Protein AF-A0AAD7UL49-F1 (afdb_monomer_lite)

Secondary structure (DSSP, 8-state):
-EEEEEESS-TTTSS-EEEEEEE-TT-SS----S-GGG-EEETTEEEEEEETTEEEEEEEEEEETTT--B--EEEEEEEEE---B-SSTTSEEEEEEEETTT-SEEE--TT--EEEEEEEE-TTSSEEEEEEEEE-SB--SSSS-SSSS--EEPTTT-HHHHHSHHHHGGG-SEESGGG-EEEEEEEEESEEEEEEEEEETT--TTS--EEEEEEESS-TTSS-B--TTTSTT--B---TTT--EEEEBGGG--B-TTSSSSSEEEEEEESS-SS-SS-EEEEEEEPTTSPPP--S-GGGSEEETTEEEEEEEBT-EEEEEEEEEETTT-PBP-B-SEEEEEE---B-SSTTT-EEEEEEETTT-SEEE--TT--EEEEEESS-TTSSSS-EEEEEE-SB--TTTS-SSSS--EEPTTT-HHHHHTHHHHGGG-SEESGGG-EEEEE-S-BSEEEEEEEEE-SS--B-TTSPBPEEEEEEES--GGGS-B--GGGSS---B---TTT-EEEEE-GGG-SS-TT-SSSSEEEEEEESS-SS-SS-EEEEEEEPTTSPPP--S-GGGSEEETTEEE--PPTT----EEEEEEETTT--EE--SSB--------B-SSTTT-B------

Radius of gyration: 29.42 Å; chains: 1; bounding box: 78×55×79 Å

Organism: NCBI:txid2483200

Foldseek 3Di:
DKAWQLPCADPQPRAGKMKDKDQDPLDPDDFDFLDPVQADDDQQWGKDGGWEFDKGKMKIFMAGNPPRHQFWDAKFKKKKFDQFAAPPNLFKKKKKKFFVVQFDDKFADLLAQWDKDKDCAHPSRHGGIMIMIIGNHHDDDQLTDNDLEWDFAALVSDPVCVVPVVPCVVRPRDTRRNGMMMTMGGGTDRITIMMIHIYHNPDDPPRRDTDMIIMGTHGCSLVFPLVPLLPPLQQFFQFQQPWDWPDQQALCNDPPNVDPDNWTKTWQRGQDHPQDPGGKIKIKYQDPPADGFDFLDSVQAQDDNRWGKDWGFAPDKGKMKIFIAGRPPRHFTFGFSWKKKKFDQFAAPPNQAKKKKKKFFPVAFDDKFADSLAQWDKDKACAHPRGHHGIMIMIIGRHHDDPQLGDNDLEWDFAALVSDPVCVVVVVPCNVRPRDTRRNGMMMTTGGGTDRIGIMMIHMYHNDPQADPVRRGDIDMIIMGTHGCSSPTPNPVSSDPDLQFEFFQLPWDWPDAQALCLAPPNVDPDNWTKTFQRGQGHPQDPGGKIKIKYFDPPDPRFDAPDRPQAQDDNRDGGDGGDPPDDTHMDIWMAHNPPRHTTDHPGYDDDDDDQAAPPPNVPDGDDDDDD

Sequence (626 aa):
MRFAGIVPSSPITGNPVDLVVSVSENAADPYLPANSSFNGKWTEFMQINVRDNTQAFLDFSFYDSVTGDAVELEEFFITVYDVDQQIEPSKQREQFCVDSDDLYEYILSNTSNLLVEEQASTCAGEPGSSIRFSSTEAGFLCDNPSSSKLDIVTCDECRQCLEDEERLGPFFPIDQSARAVTLAFAGPQTKFSLVLEVVCEDCNVGQARGRNFRLGGKSTLCDVRVWDVCNEEIQNNLEIEGAPIYYNNLGGQGPKFDDPLDVILFEEVVTESPDSANPVDLLVSVTDGTESYQVANSSFNGKWDQFMQINVLDNSRAFLDFAFYDSVTREGVNLENFVITVYDLDQQVDAARQRERFCIDTDQFYQYILSEDSSVLVEELSESCSGGVGSSVRFSSTEAGFLCDNPGTSTLESVSCNECQQCLDDYERLSPYFPIDQSARAVTLAFTGPQQKFSIMLESLCDHDCLTNEGRPRGRNFLFGGRSSLCEPRVWDVCDEEIQNNLEIEGAAIQSNNLGGQGPKFDDPLDVIVFEEVVTESPDSANPVDLVVSVTDGTESYQVANSSFNGKWDQFMQINVLDNSRAFLDFAFFDSVTGGGVNLENFVITVYDLDQQVDAARQRERFCID

pLDDT: mean 85.69, std 11.33, range [42.09, 98.5]

Structure (mmCIF, N/CA/C/O backbone):
data_AF-A0AAD7UL49-F1
#
_entry.id   AF-A0AAD7UL49-F1
#
loop_
_atom_site.group_PDB
_atom_site.id
_atom_site.type_symbol
_atom_site.label_atom_id
_atom_site.label_alt_id
_atom_site.label_comp_id
_atom_site.label_asym_id
_atom_site.label_entity_id
_atom_site.label_seq_id
_atom_site.pdbx_PDB_ins_code
_atom_site.Cartn_x
_atom_site.Cartn_y
_atom_site.Cartn_z
_atom_site.occupancy
_atom_site.B_iso_or_equiv
_atom_site.auth_seq_id
_atom_site.auth_comp_id
_atom_site.auth_asym_id
_atom_site.auth_atom_id
_atom_site.pdbx_PDB_model_num
ATOM 1 N N . MET A 1 1 ? -34.026 1.748 15.056 1.00 91.69 1 MET A N 1
ATOM 2 C CA . MET A 1 1 ? -34.303 0.735 14.008 1.00 91.69 1 MET A CA 1
ATOM 3 C C . MET A 1 1 ? -33.826 -0.616 14.519 1.00 91.69 1 MET A C 1
ATOM 5 O O . MET A 1 1 ? -32.957 -0.613 15.372 1.00 91.69 1 MET A O 1
ATOM 9 N N . ARG A 1 2 ? -34.389 -1.742 14.066 1.00 91.19 2 ARG A N 1
ATOM 10 C CA . ARG A 1 2 ? -33.910 -3.090 14.430 1.00 91.19 2 ARG A CA 1
ATOM 11 C C . ARG A 1 2 ? -33.716 -3.906 13.157 1.00 91.19 2 ARG A C 1
ATOM 13 O O . ARG A 1 2 ? -34.654 -4.014 12.367 1.00 91.19 2 ARG A O 1
ATOM 20 N N . PHE A 1 3 ? -32.520 -4.441 12.977 1.00 84.38 3 PHE A N 1
ATOM 21 C CA . PHE A 1 3 ? -32.109 -5.293 11.870 1.00 84.38 3 PHE A CA 1
ATOM 22 C C . PHE A 1 3 ? -31.944 -6.701 12.425 1.00 84.38 3 PHE A C 1
ATOM 24 O O . PHE A 1 3 ? -31.103 -6.928 13.290 1.00 84.38 3 PHE A O 1
ATOM 31 N N . ALA A 1 4 ? -32.813 -7.613 11.995 1.00 86.19 4 ALA A N 1
ATOM 32 C CA . ALA A 1 4 ? -32.875 -8.943 12.579 1.00 86.19 4 ALA A CA 1
ATOM 33 C C . ALA A 1 4 ? -31.882 -9.911 11.925 1.00 86.19 4 ALA A C 1
ATOM 35 O O . ALA A 1 4 ? -31.791 -9.933 10.696 1.00 86.19 4 ALA A O 1
ATOM 36 N N . GLY A 1 5 ? -31.213 -10.733 12.736 1.00 78.44 5 GLY A N 1
ATOM 37 C CA . GLY A 1 5 ? -30.327 -11.810 12.296 1.00 78.44 5 GLY A CA 1
ATOM 38 C C . GLY A 1 5 ? -29.137 -11.327 11.471 1.00 78.44 5 GLY A C 1
ATOM 39 O O . GLY A 1 5 ? -28.818 -11.952 10.461 1.00 78.44 5 GLY A O 1
ATOM 40 N N . ILE A 1 6 ? -28.515 -10.212 11.870 1.00 76.12 6 ILE A N 1
ATOM 41 C CA . ILE A 1 6 ? -27.294 -9.704 11.227 1.00 76.12 6 ILE A CA 1
ATOM 42 C C . ILE A 1 6 ? -26.114 -10.666 11.407 1.00 76.12 6 ILE A C 1
ATOM 44 O O . ILE A 1 6 ? -25.267 -10.752 10.527 1.00 76.12 6 ILE A O 1
ATOM 48 N N . VAL A 1 7 ? -26.129 -11.454 12.488 1.00 71.56 7 VAL A N 1
ATOM 49 C CA . VAL A 1 7 ? -25.303 -12.652 12.658 1.00 71.56 7 VAL A CA 1
ATOM 50 C C . VAL A 1 7 ? -26.263 -13.844 12.660 1.00 71.56 7 VAL A C 1
ATOM 52 O O . VAL A 1 7 ? -26.972 -14.037 13.648 1.00 71.56 7 VAL A O 1
ATOM 55 N N . PRO A 1 8 ? -26.372 -14.623 11.568 1.00 58.84 8 PRO A N 1
ATOM 56 C CA . PRO A 1 8 ? -27.380 -15.683 11.446 1.00 58.84 8 PRO A CA 1
ATOM 57 C C . PRO A 1 8 ? -27.208 -16.830 12.451 1.00 58.84 8 PRO A C 1
ATOM 59 O O . PRO A 1 8 ? -28.178 -17.512 12.782 1.00 58.84 8 PRO A O 1
ATOM 62 N N . SER A 1 9 ? -25.983 -17.043 12.927 1.00 64.00 9 SER A N 1
ATOM 63 C CA . SER A 1 9 ? -25.644 -18.010 13.968 1.00 64.00 9 SER A CA 1
ATOM 64 C C . SER A 1 9 ? -24.444 -17.499 14.753 1.00 64.00 9 SER A C 1
ATOM 66 O O . SER A 1 9 ? -23.328 -17.527 14.237 1.00 64.00 9 SER A O 1
ATOM 68 N N . SER A 1 10 ? -24.668 -17.030 15.979 1.00 56.34 10 SER A N 1
ATOM 69 C CA . SER A 1 10 ? -23.569 -16.665 16.868 1.00 56.34 10 SER A CA 1
ATOM 70 C C . SER A 1 10 ? -23.088 -17.896 17.644 1.00 56.34 10 SER A C 1
ATOM 72 O O . SER A 1 10 ? -23.919 -18.576 18.256 1.00 56.34 10 SER A O 1
ATOM 74 N N . PRO A 1 11 ? -21.777 -18.198 17.664 1.00 49.12 11 PRO A N 1
ATOM 75 C CA . PRO A 1 11 ? -21.225 -19.234 18.537 1.00 49.12 11 PRO A CA 1
ATOM 76 C C . PRO A 1 11 ? -21.370 -18.881 20.028 1.00 49.12 11 PRO A C 1
ATOM 78 O O . PRO A 1 11 ? -21.374 -19.785 20.860 1.00 49.12 11 PRO A O 1
ATOM 81 N N . ILE A 1 12 ? -21.564 -17.597 20.355 1.00 58.84 12 ILE A N 1
ATOM 82 C CA . ILE A 1 12 ? -21.706 -17.083 21.724 1.00 58.84 12 ILE A CA 1
ATOM 83 C C . ILE A 1 12 ? -23.081 -17.446 22.298 1.00 58.84 12 ILE A C 1
ATOM 85 O O . ILE A 1 12 ? -23.185 -18.006 23.389 1.00 58.84 12 ILE A O 1
ATOM 89 N N . THR A 1 13 ? -24.157 -17.162 21.559 1.00 69.38 13 THR A N 1
ATOM 90 C CA . THR A 1 13 ? -25.531 -17.381 22.050 1.00 69.38 13 THR A CA 1
ATOM 91 C C . THR A 1 13 ? -26.175 -18.665 21.528 1.00 69.38 13 THR A C 1
ATOM 93 O O . THR A 1 13 ? -27.166 -19.141 22.086 1.00 69.38 13 THR A O 1
ATOM 96 N N . GLY A 1 14 ? -25.659 -19.227 20.430 1.00 71.38 14 GLY A N 1
ATOM 97 C CA . GLY A 1 14 ? -26.305 -20.300 19.671 1.00 71.38 14 GLY A CA 1
ATOM 98 C C . GLY A 1 14 ? -27.564 -19.860 18.906 1.00 71.38 14 GLY A C 1
ATOM 99 O O . GLY A 1 14 ? -28.172 -20.682 18.215 1.00 71.38 14 GLY A O 1
ATOM 100 N N . ASN A 1 15 ? -27.952 -18.585 19.003 1.00 77.94 15 ASN A N 1
ATOM 101 C CA . ASN A 1 15 ? -29.075 -17.968 18.300 1.00 77.94 15 ASN A CA 1
ATOM 102 C C . ASN A 1 15 ? -28.562 -16.905 17.309 1.00 77.94 15 ASN A C 1
ATOM 104 O O . ASN A 1 15 ? -27.390 -16.517 17.354 1.00 77.94 15 ASN A O 1
ATOM 108 N N . PRO A 1 16 ? -29.420 -16.403 16.405 1.00 80.31 16 PRO A N 1
ATOM 109 C CA . PRO A 1 16 ? -29.081 -15.222 15.628 1.00 80.31 16 PRO A CA 1
ATOM 110 C C . PRO A 1 16 ? -28.948 -13.975 16.525 1.00 80.31 16 PRO A C 1
ATOM 112 O O . PRO A 1 16 ? -29.555 -13.907 17.599 1.00 80.31 16 PRO A O 1
ATOM 115 N N . VAL A 1 17 ? -28.168 -12.991 16.072 1.00 79.19 17 VAL A N 1
ATOM 116 C CA . VAL A 1 17 ? -27.994 -11.685 16.734 1.00 79.19 17 VAL A CA 1
ATOM 117 C C . VAL A 1 17 ? -28.612 -10.588 15.875 1.00 79.19 17 VAL A C 1
ATOM 119 O O . VAL A 1 17 ? -28.449 -10.561 14.654 1.00 79.19 17 VAL A O 1
ATOM 122 N N . ASP A 1 18 ? -29.322 -9.672 16.521 1.00 87.38 18 ASP A N 1
ATOM 123 C CA . ASP A 1 18 ? -29.927 -8.483 15.938 1.00 87.38 18 ASP A CA 1
ATOM 124 C C . ASP A 1 18 ? -29.089 -7.242 16.236 1.00 87.38 18 ASP A C 1
ATOM 126 O O . ASP A 1 18 ? -28.530 -7.105 17.321 1.00 87.38 18 ASP A O 1
ATOM 130 N N . LEU A 1 19 ? -29.115 -6.284 15.311 1.00 88.12 19 LEU A N 1
ATOM 131 C CA . LEU A 1 19 ? -28.575 -4.944 15.510 1.00 88.12 19 LEU A CA 1
ATOM 132 C C . LEU A 1 19 ? -29.710 -3.952 15.735 1.00 88.12 19 LEU A C 1
ATOM 134 O O . LEU A 1 19 ? -30.623 -3.818 14.912 1.00 88.12 19 LEU A O 1
ATOM 138 N N . VAL A 1 20 ? -29.655 -3.223 16.842 1.00 95.06 20 VAL A N 1
ATOM 139 C CA . VAL A 1 20 ? -30.589 -2.152 17.177 1.00 95.06 20 VAL A CA 1
ATOM 140 C C . VAL A 1 20 ? -29.858 -0.822 17.120 1.00 95.06 20 VAL A C 1
ATOM 142 O O . VAL A 1 20 ? -28.877 -0.619 17.815 1.00 95.06 20 VAL A O 1
ATOM 145 N N . VAL A 1 21 ? -30.377 0.098 16.311 1.00 94.06 21 VAL A N 1
ATOM 146 C CA . VAL A 1 21 ? -29.852 1.462 16.192 1.00 94.06 21 VAL A CA 1
ATOM 147 C C . VAL A 1 21 ? -30.785 2.435 16.894 1.00 94.06 21 VAL A C 1
ATOM 149 O O . VAL A 1 21 ? -31.967 2.532 16.530 1.00 94.06 21 VAL A O 1
ATOM 152 N N . SER A 1 22 ? -30.273 3.171 17.869 1.00 95.12 22 SER A N 1
ATOM 153 C CA . SER A 1 22 ? -30.998 4.193 18.630 1.00 95.12 22 SER A CA 1
ATOM 154 C C . SER A 1 22 ? -30.266 5.526 18.596 1.00 95.12 22 SER A C 1
ATOM 156 O O . SER A 1 22 ? -29.073 5.576 18.344 1.00 95.12 22 SER A O 1
ATOM 158 N N . VAL A 1 23 ? -30.990 6.618 18.846 1.00 94.94 23 VAL A N 1
ATOM 159 C CA . VAL A 1 23 ? -30.334 7.900 19.133 1.00 94.94 23 VAL A CA 1
ATOM 160 C C . VAL A 1 23 ? -29.609 7.755 20.465 1.00 94.94 23 VAL A C 1
ATOM 162 O O . VAL A 1 23 ? -30.221 7.265 21.417 1.00 94.94 23 VAL A O 1
ATOM 165 N N . SER A 1 24 ? -28.342 8.158 20.506 1.00 89.44 24 SER A N 1
ATOM 166 C CA . SER A 1 24 ? -27.521 8.091 21.713 1.00 89.44 24 SER A CA 1
ATOM 167 C C . SER A 1 24 ? -28.160 8.873 22.859 1.00 89.44 24 SER A C 1
ATOM 169 O O . SER A 1 24 ? -28.734 9.945 22.648 1.00 89.44 24 SER A O 1
ATOM 171 N N . GLU A 1 25 ? -28.036 8.374 24.089 1.00 82.06 25 GLU A N 1
ATOM 172 C CA . GLU A 1 25 ? -28.490 9.109 25.279 1.00 82.06 25 GLU A CA 1
ATOM 173 C C . GLU A 1 25 ? -27.697 10.409 25.491 1.00 82.06 25 GLU A C 1
ATOM 175 O O . GLU A 1 25 ? -28.217 11.358 26.078 1.00 82.06 25 GLU A O 1
ATOM 180 N N . ASN A 1 26 ? -26.478 10.471 24.945 1.00 72.25 26 ASN A N 1
ATOM 181 C CA . ASN A 1 26 ? -25.592 11.631 24.999 1.00 72.25 26 ASN A CA 1
ATOM 182 C C . ASN A 1 26 ? -25.886 12.670 23.901 1.00 72.25 26 ASN A C 1
ATOM 184 O O . ASN A 1 26 ? -25.213 13.696 23.823 1.00 72.25 26 ASN A O 1
ATOM 188 N N . ALA A 1 27 ? -26.888 12.436 23.045 1.00 82.06 27 ALA A N 1
ATOM 189 C CA . ALA A 1 27 ? -27.235 13.356 21.970 1.00 82.06 27 ALA A CA 1
ATOM 190 C C . ALA A 1 27 ? -27.731 14.704 22.526 1.00 82.06 27 ALA A C 1
ATOM 192 O O . ALA A 1 27 ? -28.801 14.789 23.137 1.00 82.06 27 ALA A O 1
ATOM 193 N N . ALA A 1 28 ? -26.984 15.780 22.262 1.00 79.38 28 ALA A N 1
ATOM 194 C CA . ALA A 1 28 ? -27.396 17.136 22.631 1.00 79.38 28 ALA A CA 1
ATOM 195 C C . ALA A 1 28 ? -28.630 17.606 21.837 1.00 79.38 28 ALA A C 1
ATOM 197 O O . ALA A 1 28 ? -29.478 18.331 22.364 1.00 79.38 28 ALA A O 1
ATOM 198 N N . ASP A 1 29 ? -28.745 17.154 20.585 1.00 83.69 29 ASP A N 1
ATOM 199 C CA . ASP A 1 29 ? -29.800 17.521 19.646 1.00 83.69 29 ASP A CA 1
ATOM 200 C C . ASP A 1 29 ? -30.605 16.298 19.173 1.00 83.69 29 ASP A C 1
ATOM 202 O O . ASP A 1 29 ? -30.080 15.185 19.086 1.00 83.69 29 ASP A O 1
ATOM 206 N N . PRO A 1 30 ? -31.899 16.471 18.833 1.00 89.44 30 PRO A N 1
ATOM 207 C CA . PRO A 1 30 ? -32.693 15.386 18.275 1.00 89.44 30 PRO A CA 1
ATOM 208 C C . PRO A 1 30 ? -32.174 14.988 16.890 1.00 89.44 30 PRO A C 1
ATOM 210 O O . PRO A 1 30 ? -31.796 15.838 16.088 1.00 89.44 30 PRO A O 1
ATOM 213 N N . TYR A 1 31 ? -32.276 13.702 16.559 1.00 93.75 31 TYR A N 1
ATOM 214 C CA . TYR A 1 31 ? -32.034 13.224 15.200 1.00 93.75 31 TYR A CA 1
ATOM 215 C C . TYR A 1 31 ? -33.053 13.808 14.205 1.00 93.75 31 TYR A C 1
ATOM 217 O O . TYR A 1 31 ? -34.272 13.697 14.391 1.00 93.75 31 TYR A O 1
ATOM 225 N N . LEU A 1 32 ? -32.552 14.410 13.123 1.00 93.38 32 LEU A N 1
ATOM 226 C CA . LEU A 1 32 ? -33.355 15.097 12.112 1.00 93.38 32 LEU A CA 1
ATOM 227 C C . LEU A 1 32 ? -33.056 14.536 10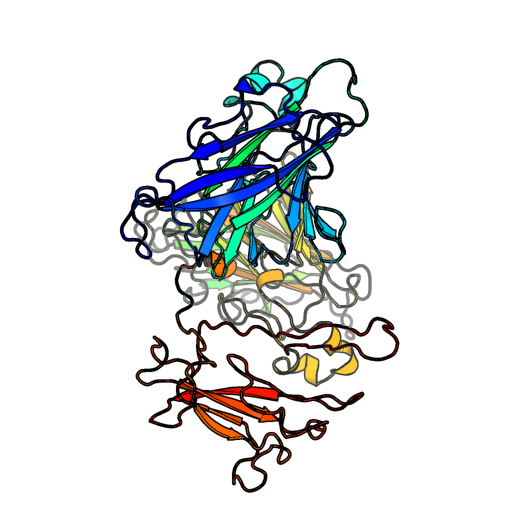.712 1.00 93.38 32 LEU A C 1
ATOM 229 O O . LEU A 1 32 ? -32.060 14.921 10.105 1.00 93.38 32 LEU A O 1
ATOM 233 N N . PRO A 1 33 ? -33.925 13.674 10.153 1.00 94.19 33 PRO A N 1
ATOM 234 C CA . PRO A 1 33 ? -33.823 13.266 8.756 1.00 94.19 33 PRO A CA 1
ATOM 235 C C . PRO A 1 33 ? -34.386 14.341 7.818 1.00 94.19 33 PRO A C 1
ATOM 237 O O . PRO A 1 33 ? -35.370 15.017 8.132 1.00 94.19 33 PRO A O 1
ATOM 240 N N . ALA A 1 34 ? -33.821 14.446 6.618 1.00 92.19 34 ALA A N 1
ATOM 241 C CA . ALA A 1 34 ? -34.435 15.175 5.510 1.00 92.19 34 ALA A CA 1
ATOM 242 C C . ALA A 1 34 ? -35.679 14.447 4.974 1.00 92.19 34 ALA A C 1
ATOM 244 O O . ALA A 1 34 ? -36.701 15.068 4.682 1.00 92.19 34 ALA A O 1
ATOM 245 N N . ASN A 1 35 ? -35.608 13.118 4.893 1.00 92.69 35 ASN A N 1
ATOM 246 C CA . ASN A 1 35 ? -36.695 12.233 4.515 1.00 92.69 35 ASN A CA 1
ATOM 247 C C . ASN A 1 35 ? -36.604 10.911 5.290 1.00 92.69 35 ASN A C 1
ATOM 249 O O . ASN A 1 35 ? -35.842 10.013 4.943 1.00 92.69 35 ASN A O 1
ATOM 253 N N . SER A 1 36 ? -37.449 10.752 6.307 1.00 92.62 36 SER A N 1
ATOM 254 C CA . SER A 1 36 ? -37.458 9.558 7.161 1.00 92.62 36 SER A CA 1
ATOM 255 C C . SER A 1 36 ? -37.839 8.261 6.438 1.00 92.62 36 SER A C 1
ATOM 257 O O . SER A 1 36 ? -37.560 7.186 6.960 1.00 92.62 36 SER A O 1
ATOM 259 N N . SER A 1 37 ? -38.446 8.328 5.244 1.00 93.31 37 SER A N 1
ATOM 260 C CA . SER A 1 37 ? -38.720 7.126 4.435 1.00 93.31 37 SER A CA 1
ATOM 261 C C . SER A 1 37 ? -37.459 6.483 3.848 1.00 93.31 37 SER A C 1
ATOM 263 O O . SER A 1 37 ? -37.535 5.367 3.344 1.00 93.31 37 SER A O 1
ATOM 265 N N . PHE A 1 38 ? -36.312 7.165 3.928 1.00 92.00 38 PHE A N 1
ATOM 266 C CA . PHE A 1 38 ? -35.008 6.649 3.513 1.00 92.00 38 PHE A CA 1
ATOM 267 C C . PHE A 1 38 ? -34.240 5.957 4.644 1.00 92.00 38 PHE A C 1
ATOM 269 O O . PHE A 1 38 ? -33.151 5.451 4.406 1.00 92.00 38 PHE A O 1
ATOM 276 N N . ASN A 1 39 ? -34.802 5.877 5.849 1.00 92.50 39 ASN A N 1
ATOM 277 C CA . ASN A 1 39 ? -34.196 5.124 6.942 1.00 92.50 39 ASN A CA 1
ATOM 278 C C . ASN A 1 39 ? -34.586 3.646 6.873 1.00 92.50 39 ASN A C 1
ATOM 280 O O . ASN A 1 39 ? -35.758 3.321 6.672 1.00 92.50 39 ASN A O 1
ATOM 284 N N . GLY A 1 40 ? -33.632 2.753 7.129 1.00 88.69 40 GLY A N 1
ATOM 285 C CA . GLY A 1 40 ? -33.876 1.314 7.221 1.00 88.69 40 GLY A CA 1
ATOM 286 C C . GLY A 1 40 ? -32.938 0.520 6.327 1.00 88.69 40 GLY A C 1
ATOM 287 O O . GLY A 1 40 ? -31.764 0.846 6.226 1.00 88.69 40 GLY A O 1
ATOM 288 N N . LYS A 1 41 ? -33.441 -0.549 5.708 1.00 84.38 41 LYS A N 1
ATOM 289 C CA . LYS A 1 41 ? -32.654 -1.384 4.794 1.00 84.38 41 LYS A CA 1
ATOM 290 C C . LYS A 1 41 ? -32.751 -0.842 3.367 1.00 84.38 41 LYS A C 1
ATOM 292 O O . LYS A 1 41 ? -33.860 -0.706 2.846 1.00 84.38 41 LYS A O 1
ATOM 297 N N . TRP A 1 42 ? -31.612 -0.595 2.734 1.00 80.19 42 TRP A N 1
ATOM 298 C CA . TRP A 1 42 ? -31.496 -0.288 1.311 1.00 80.19 42 TRP A CA 1
ATOM 299 C C . TRP A 1 42 ? -30.546 -1.309 0.689 1.00 80.19 42 TRP A C 1
ATOM 301 O O . TRP A 1 42 ? -29.408 -1.404 1.119 1.00 80.19 42 TRP A O 1
ATOM 311 N N . THR A 1 43 ? -31.050 -2.112 -0.254 1.00 81.25 43 THR A N 1
ATOM 312 C CA . THR A 1 43 ? -30.356 -3.306 -0.781 1.00 81.25 43 THR A CA 1
ATOM 313 C C . THR A 1 43 ? -29.874 -4.230 0.348 1.00 81.25 43 THR A C 1
ATOM 315 O O . THR A 1 43 ? -30.715 -4.808 1.044 1.00 81.25 43 THR A O 1
ATOM 318 N N . GLU A 1 44 ? -28.569 -4.379 0.539 1.00 79.31 44 GLU A N 1
ATOM 319 C CA . GLU A 1 44 ? -27.930 -5.123 1.627 1.00 79.31 44 GLU A CA 1
ATOM 320 C C . GLU A 1 44 ? -27.442 -4.234 2.774 1.00 79.31 44 GLU A C 1
ATOM 322 O O . GLU A 1 44 ? -27.140 -4.743 3.850 1.00 79.31 44 GLU A O 1
ATOM 327 N N . PHE A 1 45 ? -27.474 -2.916 2.595 1.00 83.50 45 PHE A N 1
ATOM 328 C CA . PHE A 1 45 ? -26.984 -1.954 3.568 1.00 83.50 45 PHE A CA 1
ATOM 329 C C . PHE A 1 45 ? -28.069 -1.476 4.528 1.00 83.50 45 PHE A C 1
ATOM 331 O O . PHE A 1 45 ? -29.270 -1.416 4.227 1.00 83.50 45 PHE A O 1
ATOM 338 N N . MET A 1 46 ? -27.614 -1.044 5.694 1.00 89.62 46 MET A N 1
ATOM 339 C CA . MET A 1 46 ? -28.330 -0.069 6.492 1.00 89.62 46 MET A CA 1
ATOM 340 C C . MET A 1 46 ? -28.203 1.306 5.842 1.00 89.62 46 MET A C 1
ATOM 342 O O . MET A 1 46 ? -27.127 1.692 5.405 1.00 89.62 46 MET A O 1
ATOM 346 N N . GLN A 1 47 ? -29.293 2.066 5.828 1.00 92.50 47 GLN A N 1
ATOM 347 C CA . GLN A 1 47 ? -29.311 3.447 5.373 1.00 92.50 47 GLN A CA 1
ATOM 348 C C . GLN A 1 47 ? -29.875 4.367 6.456 1.00 92.50 47 GLN A C 1
ATOM 350 O O . GLN A 1 47 ? -30.931 4.091 7.043 1.00 92.50 47 GLN A O 1
ATOM 355 N N . ILE A 1 48 ? -29.175 5.478 6.689 1.00 94.62 48 ILE A N 1
ATOM 356 C CA . ILE A 1 48 ? -29.551 6.526 7.637 1.00 94.62 48 ILE A CA 1
ATOM 357 C C . ILE A 1 48 ? -29.537 7.867 6.912 1.00 94.62 48 ILE A C 1
ATOM 359 O O . ILE A 1 48 ? -28.514 8.318 6.405 1.00 94.62 48 ILE A O 1
ATOM 363 N N . ASN A 1 49 ? -30.691 8.522 6.858 1.00 95.69 49 ASN A N 1
ATOM 364 C CA . ASN A 1 49 ? -30.835 9.819 6.221 1.00 95.69 49 ASN A CA 1
ATOM 365 C C . ASN A 1 49 ? -30.578 10.948 7.224 1.00 95.69 49 ASN A C 1
ATOM 367 O O . ASN A 1 49 ? -31.261 11.037 8.243 1.00 95.69 49 ASN A O 1
ATOM 371 N N . VAL A 1 50 ? -29.641 11.841 6.929 1.00 94.69 50 VAL A N 1
ATOM 372 C CA . VAL A 1 50 ? -29.263 12.959 7.805 1.00 94.69 50 VAL A CA 1
ATOM 373 C C . VAL A 1 50 ? -29.554 14.270 7.086 1.00 94.69 50 VAL A C 1
ATOM 375 O O . VAL A 1 50 ? -29.282 14.405 5.894 1.00 94.69 50 VAL A O 1
ATOM 378 N N . ARG A 1 51 ? -30.179 15.228 7.777 1.00 93.69 51 ARG A N 1
ATOM 379 C CA . ARG A 1 51 ? -30.506 16.545 7.213 1.00 93.69 51 ARG A CA 1
ATOM 380 C C . ARG A 1 51 ? -29.273 17.450 7.188 1.00 93.69 51 ARG A C 1
ATOM 382 O O . ARG A 1 51 ? -28.438 17.379 8.085 1.00 93.69 51 ARG A O 1
ATOM 389 N N . ASP A 1 52 ? -29.212 18.348 6.209 1.00 91.81 52 ASP A N 1
ATOM 390 C CA . ASP A 1 52 ? -28.148 19.353 6.100 1.00 91.81 52 ASP A CA 1
ATOM 391 C C . ASP A 1 52 ? -27.979 20.148 7.407 1.00 91.81 52 ASP A C 1
ATOM 393 O O . ASP A 1 52 ? -28.971 20.564 8.023 1.00 91.81 52 ASP A O 1
ATOM 397 N N . ASN A 1 53 ? -26.722 20.397 7.785 1.00 89.75 53 ASN A N 1
ATOM 398 C CA . ASN A 1 53 ? -26.295 21.096 9.000 1.00 89.75 53 ASN A CA 1
ATOM 399 C C . ASN A 1 53 ? -26.884 20.502 10.285 1.00 89.75 53 ASN A C 1
ATOM 401 O O . ASN A 1 53 ? -27.289 21.232 11.194 1.00 89.75 53 ASN A O 1
ATOM 405 N N . THR A 1 54 ? -26.991 19.175 10.339 1.00 91.69 54 THR A N 1
ATOM 406 C CA . THR A 1 54 ? -27.365 18.441 11.551 1.00 91.69 54 THR A CA 1
ATOM 407 C C . THR A 1 54 ? -26.454 17.238 11.749 1.00 91.69 54 THR A C 1
ATOM 409 O O . THR A 1 54 ? -25.855 16.742 10.793 1.00 91.69 54 THR A O 1
ATOM 412 N N . GLN A 1 55 ? -26.385 16.775 12.994 1.00 92.81 55 GLN A N 1
ATOM 413 C CA . GLN A 1 55 ? -25.658 15.581 13.402 1.00 92.81 55 GLN A CA 1
ATOM 414 C C . GLN A 1 55 ? -26.646 14.516 13.891 1.00 92.81 55 GLN A C 1
ATOM 416 O O . GLN A 1 55 ? -27.691 14.829 14.469 1.00 92.81 55 GLN A O 1
ATOM 421 N N . ALA A 1 56 ? -26.320 13.251 13.655 1.00 94.75 56 ALA A N 1
ATOM 422 C CA . ALA A 1 56 ? -27.037 12.101 14.177 1.00 94.75 56 ALA A CA 1
ATOM 423 C C . ALA A 1 56 ? -26.098 11.305 15.086 1.00 94.75 56 ALA A C 1
ATOM 425 O O . ALA A 1 56 ? -25.236 10.587 14.593 1.00 94.75 56 ALA A O 1
ATOM 426 N N . PHE A 1 57 ? -26.286 11.438 16.400 1.00 95.38 57 PHE A N 1
ATOM 427 C CA . PHE A 1 57 ? -25.594 10.648 17.421 1.00 95.38 57 PHE A CA 1
ATOM 428 C C . PHE A 1 57 ? -26.317 9.315 17.592 1.00 95.38 57 PHE A C 1
ATOM 430 O O . PHE A 1 57 ? -27.491 9.306 17.982 1.00 95.38 57 PHE A O 1
ATOM 437 N N . LEU A 1 58 ? -25.659 8.205 17.268 1.00 94.81 58 LEU A N 1
ATOM 438 C CA . LEU A 1 58 ? -26.302 6.901 17.155 1.00 94.81 58 LEU A CA 1
ATOM 439 C C . LEU A 1 58 ? -25.543 5.832 17.938 1.00 94.81 58 LEU A C 1
ATOM 441 O O . LEU A 1 58 ? -24.354 5.641 17.717 1.00 94.81 58 LEU A O 1
ATOM 445 N N . ASP A 1 59 ? -26.278 5.101 18.773 1.00 94.62 59 ASP A N 1
ATOM 446 C CA . ASP A 1 59 ? -25.810 3.884 19.436 1.00 94.62 59 ASP A CA 1
ATOM 447 C C . ASP A 1 59 ? -26.261 2.672 18.609 1.00 94.62 59 ASP A C 1
ATOM 449 O O . ASP A 1 59 ? -27.437 2.560 18.231 1.00 94.62 59 ASP A O 1
ATOM 453 N N . PHE A 1 60 ? -25.333 1.753 18.365 1.00 93.00 60 PHE A N 1
ATOM 454 C CA . PHE A 1 60 ? -25.519 0.503 17.640 1.00 93.00 60 PHE A CA 1
ATOM 455 C C . PHE A 1 60 ? -25.330 -0.651 18.618 1.00 93.00 60 PHE A C 1
ATOM 457 O O . PHE A 1 60 ? -24.212 -0.929 19.022 1.00 93.00 60 PHE A O 1
ATOM 464 N N . SER A 1 61 ? -26.416 -1.297 19.039 1.00 94.56 61 SER A N 1
ATOM 465 C CA . SER A 1 61 ? -26.404 -2.304 20.111 1.00 94.56 61 SER A CA 1
ATOM 466 C C . SER A 1 61 ? -26.811 -3.690 19.621 1.00 94.56 61 SER A C 1
ATOM 468 O O . SER A 1 61 ? -27.726 -3.820 18.799 1.00 94.56 61 SER A O 1
ATOM 470 N N . PHE A 1 62 ? -26.186 -4.725 20.176 1.00 88.50 62 PHE A N 1
ATOM 471 C CA . PHE A 1 62 ? -26.398 -6.116 19.782 1.00 88.50 62 PHE A CA 1
ATOM 472 C C . PHE A 1 62 ? -27.314 -6.851 20.760 1.00 88.50 62 PHE A C 1
ATOM 474 O O . PHE A 1 62 ? -27.148 -6.770 21.977 1.00 88.50 62 PHE A O 1
ATOM 481 N N . TYR A 1 63 ? -28.291 -7.585 20.225 1.00 92.50 63 TYR A N 1
ATOM 482 C CA . TYR A 1 63 ? -29.251 -8.343 21.028 1.00 92.50 63 TYR A CA 1
ATOM 483 C C . TYR A 1 63 ? -29.488 -9.738 20.465 1.00 92.50 63 TYR A C 1
ATOM 485 O O . TYR A 1 63 ? -29.621 -9.910 19.256 1.00 92.50 63 TYR A O 1
ATOM 493 N N . ASP A 1 64 ? -29.655 -10.724 21.336 1.00 90.69 64 ASP A N 1
ATOM 494 C CA . ASP A 1 64 ? -30.091 -12.061 20.950 1.00 90.69 64 ASP A CA 1
ATOM 495 C C . ASP A 1 64 ? -31.501 -11.979 20.336 1.00 90.69 64 ASP A C 1
ATOM 497 O O . ASP A 1 64 ? -32.436 -11.414 20.924 1.00 90.69 64 ASP A O 1
ATOM 501 N N . SER A 1 65 ? -31.678 -12.526 19.130 1.00 87.38 65 SER A N 1
ATOM 502 C CA . SER A 1 65 ? -32.947 -12.430 18.397 1.00 87.38 65 SER A CA 1
ATOM 503 C C . SER A 1 65 ? -34.109 -13.153 19.090 1.00 87.38 65 SER A C 1
ATOM 505 O O . SER A 1 65 ? -35.273 -12.858 18.804 1.00 87.38 65 SER A O 1
ATOM 507 N N . VAL A 1 66 ? -33.820 -14.122 19.963 1.00 89.75 66 VAL A N 1
ATOM 508 C CA . VAL A 1 66 ? -34.792 -14.994 20.631 1.00 89.75 66 VAL A CA 1
ATOM 509 C C . VAL A 1 66 ? -35.071 -14.520 22.053 1.00 89.75 66 VAL A C 1
ATOM 511 O O . VAL A 1 66 ? -36.241 -14.372 22.419 1.00 89.75 66 VAL A O 1
ATOM 514 N N . THR A 1 67 ? -34.032 -14.301 22.860 1.00 93.25 67 THR A N 1
ATOM 515 C CA . THR A 1 67 ? -34.183 -13.911 24.270 1.00 93.25 67 THR A CA 1
ATOM 516 C C . THR A 1 67 ? -34.373 -12.406 24.430 1.00 93.25 67 THR A C 1
ATOM 518 O O . THR A 1 67 ? -35.126 -11.976 25.305 1.00 93.25 67 THR A O 1
ATOM 521 N N . GLY A 1 68 ? -33.776 -11.609 23.538 1.00 91.62 68 GLY A N 1
ATOM 522 C CA . GLY A 1 68 ? -33.737 -10.151 23.634 1.00 91.62 68 GLY A CA 1
ATOM 523 C C . GLY A 1 68 ? -32.703 -9.621 24.628 1.00 91.62 68 GLY A C 1
ATOM 524 O O . GLY A 1 68 ? -32.739 -8.429 24.930 1.00 91.62 68 GLY A O 1
ATOM 525 N N . ASP A 1 69 ? -31.818 -10.480 25.137 1.00 94.00 69 ASP A N 1
ATOM 526 C CA . ASP A 1 69 ? -30.708 -10.078 26.001 1.00 94.00 69 ASP A CA 1
ATOM 527 C C . ASP A 1 69 ? -29.599 -9.414 25.175 1.00 94.00 69 ASP A C 1
ATOM 529 O O . ASP A 1 69 ? -29.461 -9.695 23.983 1.00 94.00 69 ASP A O 1
ATOM 533 N N . ALA A 1 70 ? -28.834 -8.511 25.793 1.00 93.06 70 ALA A N 1
ATOM 534 C CA . ALA A 1 70 ? -27.676 -7.898 25.146 1.00 93.06 70 ALA A CA 1
ATOM 535 C C . ALA A 1 70 ? -26.603 -8.959 24.860 1.00 93.06 70 ALA A C 1
ATOM 537 O O . ALA A 1 70 ? -26.423 -9.885 25.653 1.00 93.06 70 ALA A O 1
ATOM 538 N N . VAL A 1 71 ? -25.912 -8.815 23.733 1.00 85.19 71 VAL A N 1
ATOM 539 C CA . VAL A 1 71 ? -24.851 -9.730 23.294 1.00 85.19 71 VAL A CA 1
ATOM 540 C C . VAL A 1 71 ? -23.549 -8.954 23.210 1.00 85.19 71 VAL A C 1
ATOM 542 O O . VAL A 1 71 ? -23.520 -7.896 22.593 1.00 85.19 71 VAL A O 1
ATOM 545 N N . GLU A 1 72 ? -22.497 -9.479 23.827 1.00 81.44 72 GLU A N 1
ATOM 546 C CA . GLU A 1 72 ? -21.129 -8.999 23.635 1.00 81.44 72 GLU A CA 1
ATOM 547 C C . GLU A 1 72 ? -20.573 -9.652 22.371 1.00 81.44 72 GLU A C 1
ATOM 549 O O . GLU A 1 72 ? -20.614 -10.876 22.235 1.00 81.44 72 GLU A O 1
ATOM 554 N N . LEU A 1 73 ? -20.138 -8.835 21.416 1.00 66.88 73 LEU A N 1
ATOM 555 C CA . LEU A 1 73 ? -19.347 -9.287 20.279 1.00 66.88 73 LEU A CA 1
ATOM 556 C C . LEU A 1 73 ? -17.898 -8.917 20.558 1.00 66.88 73 LEU A C 1
ATOM 558 O O . LEU A 1 73 ? -17.632 -7.767 20.887 1.00 66.88 73 LEU A O 1
ATOM 562 N N . GLU A 1 74 ? -17.007 -9.896 20.443 1.00 66.81 74 GLU A N 1
ATOM 563 C CA . GLU A 1 74 ? -15.572 -9.709 20.681 1.00 66.81 74 GLU A CA 1
ATOM 564 C C . GLU A 1 74 ? -14.913 -8.959 19.527 1.00 66.81 74 GLU A C 1
ATOM 566 O O . GLU A 1 74 ? -14.090 -8.082 19.740 1.00 66.81 74 GLU A O 1
ATOM 571 N N . GLU A 1 75 ? -15.286 -9.293 18.292 1.00 65.50 75 GLU A N 1
ATOM 572 C CA . GLU A 1 75 ? -14.668 -8.739 17.092 1.00 65.50 75 GLU A CA 1
ATOM 573 C C . GLU A 1 75 ? -15.718 -8.600 15.998 1.00 65.50 75 GLU A C 1
ATOM 575 O O . GLU A 1 75 ? -16.528 -9.507 15.760 1.00 65.50 75 GLU A O 1
ATOM 580 N N . PHE A 1 76 ? -15.753 -7.440 15.349 1.00 68.38 76 PHE A N 1
ATOM 581 C CA . PHE A 1 76 ? -16.639 -7.210 14.215 1.00 68.38 76 PHE A CA 1
ATOM 582 C C . PHE A 1 76 ? -16.212 -6.001 13.384 1.00 68.38 76 PHE A C 1
ATOM 584 O O . PHE A 1 76 ? -15.554 -5.077 13.857 1.00 68.38 76 PHE A O 1
ATOM 591 N N . PHE A 1 77 ? -16.685 -5.985 12.137 1.00 79.00 77 PHE A N 1
ATOM 592 C CA . PHE A 1 77 ? -16.490 -4.875 11.210 1.00 79.00 77 PHE A CA 1
ATOM 593 C C . PHE A 1 77 ? -17.778 -4.113 10.952 1.00 79.00 77 PHE A C 1
ATOM 595 O O . PHE A 1 77 ? -18.850 -4.708 10.790 1.00 79.00 77 PHE A O 1
ATOM 602 N N . ILE A 1 78 ? -17.640 -2.800 10.793 1.00 85.50 78 ILE A N 1
ATOM 603 C CA . ILE A 1 78 ? -18.670 -1.932 10.229 1.00 85.50 78 ILE A CA 1
ATOM 604 C C . ILE A 1 78 ? -18.040 -1.064 9.152 1.00 85.50 78 ILE A C 1
ATOM 606 O O . ILE A 1 78 ? -17.176 -0.244 9.437 1.00 85.50 78 ILE A O 1
ATOM 610 N N . THR A 1 79 ? -18.507 -1.189 7.917 1.00 86.94 79 THR A N 1
ATOM 611 C CA . THR A 1 79 ? -18.076 -0.316 6.826 1.00 86.94 79 THR A CA 1
ATOM 612 C C . THR A 1 79 ? -19.072 0.818 6.628 1.00 86.94 79 THR A C 1
ATOM 614 O O . THR A 1 79 ? -20.270 0.568 6.472 1.00 86.94 79 THR A O 1
ATOM 617 N N . VAL A 1 80 ? -18.580 2.057 6.606 1.00 94.19 80 VAL A N 1
ATOM 618 C CA . VAL A 1 80 ? -19.307 3.242 6.137 1.00 94.19 80 VAL A CA 1
ATOM 619 C C . VAL A 1 80 ? -18.970 3.437 4.664 1.00 94.19 80 VAL A C 1
ATOM 621 O O . VAL A 1 80 ? -17.805 3.566 4.303 1.00 94.19 80 VAL A O 1
ATOM 624 N N . TYR A 1 81 ? -19.987 3.426 3.812 1.00 91.31 81 TYR A N 1
ATOM 625 C CA . TYR A 1 81 ? -19.842 3.470 2.360 1.00 91.31 81 TYR A CA 1
ATOM 626 C C . TYR A 1 81 ? -20.235 4.834 1.808 1.00 91.31 81 TYR A C 1
ATOM 628 O O . TYR A 1 81 ? -21.140 5.473 2.353 1.00 91.31 81 TYR A O 1
ATOM 636 N N . ASP A 1 82 ? -19.666 5.165 0.646 1.00 91.38 82 ASP A N 1
ATOM 637 C CA . ASP A 1 82 ? -20.110 6.275 -0.200 1.00 91.38 82 ASP A CA 1
ATOM 638 C C . ASP A 1 82 ? -20.014 7.637 0.495 1.00 91.38 82 ASP A C 1
ATOM 640 O O . ASP A 1 82 ? -20.914 8.455 0.369 1.00 91.38 82 ASP A O 1
ATOM 644 N N . VAL A 1 83 ? -18.948 7.849 1.272 1.00 94.56 83 VAL A N 1
ATOM 645 C CA . VAL A 1 83 ? -18.672 9.123 1.940 1.00 94.56 83 VAL A CA 1
ATOM 646 C C . VAL A 1 83 ? -18.138 10.094 0.897 1.00 94.56 83 VAL A C 1
ATOM 648 O O . VAL A 1 83 ? -16.963 10.048 0.533 1.00 94.56 83 VAL A O 1
ATOM 651 N N . ASP A 1 84 ? -19.016 10.960 0.406 1.00 93.19 84 ASP A N 1
ATOM 652 C CA . ASP A 1 84 ? -18.722 11.874 -0.692 1.00 93.19 84 ASP A CA 1
ATOM 653 C C . ASP A 1 84 ? -19.137 13.336 -0.386 1.00 93.19 84 ASP A C 1
ATOM 655 O O . ASP A 1 84 ? -19.670 13.690 0.680 1.00 93.19 84 ASP A O 1
ATOM 659 N N . GLN A 1 85 ? -18.902 14.229 -1.351 1.00 92.44 85 GLN A N 1
ATOM 660 C CA . GLN A 1 85 ? -19.494 15.564 -1.351 1.00 92.44 85 GLN A CA 1
ATOM 661 C C . GLN A 1 85 ? -20.120 15.957 -2.692 1.00 92.44 85 GLN A C 1
ATOM 663 O O . GLN A 1 85 ? -19.959 15.329 -3.733 1.00 92.44 85 GLN A O 1
ATOM 668 N N . GLN A 1 86 ? -20.857 17.064 -2.693 1.00 90.00 86 GLN A N 1
ATOM 669 C CA . GLN A 1 86 ? -21.240 17.736 -3.934 1.00 90.00 86 GLN A CA 1
ATOM 670 C C . GLN A 1 86 ? -20.004 18.320 -4.638 1.00 90.00 86 GLN A C 1
ATOM 672 O O . GLN A 1 86 ? -19.058 18.740 -3.983 1.00 90.00 86 GLN A O 1
ATOM 677 N N . ILE A 1 87 ? -20.068 18.471 -5.969 1.00 88.50 87 ILE A N 1
ATOM 678 C CA . ILE A 1 87 ? -18.999 19.102 -6.782 1.00 88.50 87 ILE A CA 1
ATOM 679 C C . ILE A 1 87 ? -18.539 20.448 -6.218 1.00 88.50 87 ILE A C 1
ATOM 681 O O . ILE A 1 87 ? -17.371 20.801 -6.309 1.00 88.50 87 ILE A O 1
ATOM 685 N N . GLU A 1 88 ? -19.481 21.224 -5.688 1.00 88.25 88 GLU A N 1
ATOM 686 C CA . GLU A 1 88 ? -19.178 22.472 -5.004 1.00 88.25 88 GLU A CA 1
ATOM 687 C C . GLU A 1 88 ? -18.996 22.163 -3.507 1.00 88.25 88 GLU A C 1
ATOM 689 O O . GLU A 1 88 ? -20.006 21.874 -2.853 1.00 88.25 88 GLU A O 1
ATOM 694 N N . PRO A 1 89 ? -17.771 22.246 -2.949 1.00 79.94 89 PRO A N 1
ATOM 695 C CA . PRO A 1 89 ? -17.486 21.798 -1.580 1.00 79.94 89 PRO A CA 1
ATOM 696 C C . PRO A 1 89 ? -18.221 22.600 -0.500 1.00 79.94 89 PRO A C 1
ATOM 698 O O . PRO A 1 89 ? -18.433 22.111 0.605 1.00 79.94 89 PRO A O 1
ATOM 701 N N . SER A 1 90 ? -18.643 23.831 -0.822 1.00 84.94 90 SER A N 1
ATOM 702 C CA . SER A 1 90 ? -19.473 24.664 0.061 1.00 84.94 90 SER A CA 1
ATOM 703 C C . SER A 1 90 ? -20.925 24.173 0.179 1.00 84.94 90 SER A C 1
ATOM 705 O O . SER A 1 90 ? -21.693 24.685 0.997 1.00 84.94 90 SER A O 1
ATOM 707 N N . LYS A 1 91 ? -21.333 23.177 -0.621 1.00 89.06 91 LYS A N 1
ATOM 708 C CA . LYS A 1 91 ? -22.636 22.508 -0.502 1.00 89.06 91 LYS A CA 1
ATOM 709 C C . LYS A 1 91 ? -22.545 21.320 0.463 1.00 89.06 91 LYS A C 1
ATOM 711 O O . LYS A 1 91 ? -21.900 21.417 1.493 1.00 89.06 91 LYS A O 1
ATOM 716 N N . GLN A 1 92 ? -23.278 20.241 0.186 1.00 90.88 92 GLN A N 1
ATOM 717 C CA . GLN A 1 92 ? -23.369 19.083 1.069 1.00 90.88 92 GLN A CA 1
ATOM 718 C C . GLN A 1 92 ? -22.059 18.296 1.035 1.00 90.88 92 GLN A C 1
ATOM 720 O O . GLN A 1 92 ? -21.677 17.819 -0.034 1.00 90.88 92 GLN A O 1
ATOM 725 N N . ARG A 1 93 ? -21.436 18.134 2.200 1.00 93.88 93 ARG A N 1
ATOM 726 C CA . ARG A 1 93 ? -20.298 17.249 2.445 1.00 93.88 93 ARG A CA 1
ATOM 727 C C . ARG A 1 93 ? -20.660 16.267 3.547 1.00 93.88 93 ARG A C 1
ATOM 729 O O . ARG A 1 93 ? -21.174 16.678 4.592 1.00 93.88 93 ARG A O 1
ATOM 736 N N . GLU A 1 94 ? -20.417 14.990 3.300 1.00 95.06 94 GLU A N 1
ATOM 737 C CA . GLU A 1 94 ? -20.591 13.946 4.300 1.00 95.06 94 GLU A CA 1
ATOM 738 C C . GLU A 1 94 ? -19.335 13.820 5.152 1.00 95.06 94 GLU A C 1
ATOM 740 O O . GLU A 1 94 ? -18.203 13.870 4.662 1.00 95.06 94 GLU A O 1
ATOM 745 N N . GLN A 1 95 ? -19.555 13.668 6.451 1.00 96.62 95 GLN A N 1
ATOM 746 C CA . GLN A 1 95 ? -18.512 13.321 7.394 1.00 96.62 95 GLN A CA 1
ATOM 747 C C . GLN A 1 95 ? -19.105 12.491 8.527 1.00 96.62 95 GLN A C 1
ATOM 749 O O . GLN A 1 95 ? -20.298 12.589 8.837 1.00 96.62 95 GLN A O 1
ATOM 754 N N . PHE A 1 96 ? -18.279 11.672 9.157 1.00 97.38 96 PHE A N 1
ATOM 755 C CA . PHE A 1 96 ? -18.672 10.940 10.350 1.00 97.38 96 PHE A CA 1
ATOM 756 C C . PHE A 1 96 ? -17.536 10.893 11.361 1.00 97.38 96 PHE A C 1
ATOM 758 O O . PHE A 1 96 ? -16.387 11.200 11.048 1.00 97.38 96 PHE A O 1
ATOM 765 N N . CYS A 1 97 ? -17.887 10.560 12.593 1.00 95.44 97 CYS A N 1
ATOM 766 C CA . CYS A 1 97 ? -16.969 10.493 13.711 1.00 95.44 97 CYS A CA 1
ATOM 767 C C . CYS A 1 97 ? -17.235 9.232 14.536 1.00 95.44 97 CYS A C 1
ATOM 769 O O . CYS A 1 97 ? -18.395 8.831 14.693 1.00 95.44 97 CYS A O 1
ATOM 771 N N . VAL A 1 98 ? -16.159 8.643 15.049 1.00 94.25 98 VAL A N 1
ATOM 772 C CA . VAL A 1 98 ? -16.154 7.518 15.991 1.00 94.25 98 VAL A CA 1
ATOM 773 C C . VAL A 1 98 ? -15.227 7.854 17.159 1.00 94.25 98 VAL A C 1
ATOM 775 O O . VAL A 1 98 ? -14.168 8.452 16.954 1.00 94.25 98 VAL A O 1
ATOM 778 N N . ASP A 1 99 ? -15.643 7.530 18.381 1.00 88.94 99 ASP A N 1
ATOM 779 C CA . ASP A 1 99 ? -14.804 7.724 19.564 1.00 88.94 99 ASP A CA 1
ATOM 780 C C . ASP A 1 99 ? -13.656 6.702 19.554 1.00 88.94 99 ASP A C 1
ATOM 782 O O . ASP A 1 99 ? -13.843 5.548 19.170 1.00 88.94 99 ASP A O 1
ATOM 786 N N . SER A 1 100 ? -12.439 7.130 19.908 1.00 81.25 100 SER A N 1
ATOM 787 C CA . SER A 1 100 ? -11.249 6.272 19.788 1.00 81.25 100 SER A CA 1
ATOM 788 C C . SER A 1 100 ? -11.245 5.103 20.773 1.00 81.25 100 SER A C 1
ATOM 790 O O . SER A 1 100 ? -10.473 4.177 20.588 1.00 81.25 100 SER A O 1
ATOM 792 N N . ASP A 1 101 ? -12.037 5.167 21.843 1.00 81.06 101 ASP A N 1
ATOM 793 C CA . ASP A 1 101 ? -12.176 4.097 22.834 1.00 81.06 101 ASP A CA 1
ATOM 794 C C . ASP A 1 101 ? -13.136 2.987 22.385 1.00 81.06 101 ASP A C 1
ATOM 796 O O . ASP A 1 101 ? -13.008 1.856 22.849 1.00 81.06 101 ASP A O 1
ATOM 800 N N . ASP A 1 102 ? -14.055 3.290 21.463 1.00 74.81 102 ASP A N 1
ATOM 801 C CA . ASP A 1 102 ? -14.900 2.291 20.803 1.00 74.81 102 ASP A CA 1
ATOM 802 C C . ASP A 1 102 ? -14.130 1.569 19.675 1.00 74.81 102 ASP A C 1
ATOM 804 O O . ASP A 1 102 ? -14.378 0.392 19.409 1.00 74.81 102 ASP A O 1
ATOM 808 N N . LEU A 1 103 ? -13.211 2.260 18.991 1.00 78.50 103 LEU A N 1
ATOM 809 C CA . LEU A 1 103 ? -12.553 1.790 17.768 1.00 78.50 103 LEU A CA 1
ATOM 810 C C . LEU A 1 103 ? -11.213 1.095 18.043 1.00 78.50 103 LEU A C 1
ATOM 812 O O . LEU A 1 103 ? -10.343 1.666 18.691 1.00 78.50 103 LEU A O 1
ATOM 816 N N . TYR A 1 104 ? -11.006 -0.087 17.458 1.00 75.19 104 TYR A N 1
ATOM 817 C CA . TYR A 1 104 ? -9.690 -0.727 17.451 1.00 75.19 104 TYR A CA 1
ATOM 818 C C . TYR A 1 104 ? -8.816 -0.177 16.317 1.00 75.19 104 TYR A C 1
ATOM 820 O O . TYR A 1 104 ? -7.746 0.370 16.563 1.00 75.19 104 TYR A O 1
ATOM 828 N N . GLU A 1 105 ? -9.313 -0.248 15.079 1.00 76.31 105 GLU A N 1
ATOM 829 C CA . GLU A 1 105 ? -8.611 0.237 13.885 1.00 76.31 105 GLU A CA 1
ATOM 830 C C . GLU A 1 105 ? -9.605 0.660 12.791 1.00 76.31 105 GLU A C 1
ATOM 832 O O . GLU A 1 105 ? -10.778 0.284 12.816 1.00 76.31 105 GLU A O 1
ATOM 837 N N . TYR A 1 106 ? -9.164 1.453 11.813 1.00 80.25 106 TYR A N 1
ATOM 838 C CA . TYR A 1 106 ? -9.952 1.789 10.627 1.00 80.25 106 TYR A CA 1
ATOM 839 C C . TYR A 1 106 ? -9.169 1.546 9.341 1.00 80.25 106 TYR A C 1
ATOM 841 O O . TYR A 1 106 ? -7.987 1.842 9.259 1.00 80.25 106 TYR A O 1
ATOM 849 N N . ILE A 1 107 ? -9.882 1.109 8.308 1.00 77.00 107 ILE A N 1
ATOM 850 C CA . ILE A 1 107 ? -9.346 0.663 7.028 1.00 77.00 107 ILE A CA 1
ATOM 851 C C . ILE A 1 107 ? -9.788 1.581 5.910 1.00 77.00 107 ILE A C 1
ATOM 853 O O . ILE A 1 107 ? -10.987 1.823 5.727 1.00 77.00 107 ILE A O 1
ATOM 857 N N . LEU A 1 108 ? -8.808 2.051 5.143 1.00 77.25 108 LEU A N 1
ATOM 858 C CA . LEU A 1 108 ? -8.977 2.934 3.998 1.00 77.25 108 LEU A CA 1
ATOM 859 C C . LEU A 1 108 ? -8.294 2.350 2.765 1.00 77.25 108 LEU A C 1
ATOM 861 O O . LEU A 1 108 ? -7.334 1.592 2.854 1.00 77.25 108 LEU A O 1
ATOM 865 N N . SER A 1 109 ? -8.767 2.761 1.590 1.00 71.50 109 SER A N 1
ATOM 866 C CA . SER A 1 109 ? -7.997 2.577 0.363 1.00 71.50 109 SER A CA 1
ATOM 867 C C . SER A 1 109 ? -6.741 3.455 0.357 1.00 71.50 109 SER A C 1
ATOM 869 O O . SER A 1 109 ? -6.782 4.592 0.819 1.00 71.50 109 SER A O 1
ATOM 871 N N . ASN A 1 110 ? -5.663 3.002 -0.285 1.00 62.00 110 ASN A N 1
ATOM 872 C CA . ASN A 1 110 ? -4.524 3.867 -0.627 1.00 62.00 110 ASN A CA 1
ATOM 873 C C . ASN A 1 110 ? -4.905 5.042 -1.557 1.00 62.00 110 ASN A C 1
ATOM 875 O O . ASN A 1 110 ? -4.226 6.062 -1.578 1.00 62.00 110 ASN A O 1
ATOM 879 N N . THR A 1 111 ? -6.001 4.915 -2.308 1.00 66.94 111 THR A N 1
ATOM 880 C CA . THR A 1 111 ? -6.608 5.970 -3.135 1.00 66.94 111 THR A CA 1
ATOM 881 C C . THR A 1 111 ? -7.660 6.778 -2.369 1.00 66.94 111 THR A C 1
ATOM 883 O O . THR A 1 111 ? -8.445 7.487 -2.994 1.00 66.94 111 THR A O 1
ATOM 886 N N . SER A 1 112 ? -7.736 6.648 -1.036 1.00 79.25 112 SER A N 1
ATOM 887 C CA . SER A 1 112 ? -8.770 7.288 -0.219 1.00 79.25 112 SER A CA 1
ATOM 888 C C . SER A 1 112 ? -8.862 8.790 -0.473 1.00 79.25 112 SER A C 1
ATOM 890 O O . SER A 1 112 ? -7.892 9.534 -0.348 1.00 79.25 112 SER A O 1
ATOM 892 N N . ASN A 1 113 ? -10.081 9.234 -0.760 1.00 86.31 113 ASN A N 1
ATOM 893 C CA . ASN A 1 113 ? -10.447 10.634 -0.919 1.00 86.31 113 ASN A CA 1
ATOM 894 C C . ASN A 1 113 ? -11.134 11.156 0.350 1.00 86.31 113 ASN A C 1
ATOM 896 O O . ASN A 1 113 ? -12.119 11.900 0.295 1.00 86.31 113 ASN A O 1
ATOM 900 N N . LEU A 1 114 ? -10.647 10.707 1.507 1.00 87.88 114 LEU A N 1
ATOM 901 C CA . LEU A 1 114 ? -11.143 11.098 2.817 1.00 87.88 114 LEU A CA 1
ATOM 902 C C . LEU A 1 114 ? -10.039 11.799 3.600 1.00 87.88 114 LEU A C 1
ATOM 904 O O . LEU A 1 114 ? -8.918 11.312 3.715 1.00 87.88 114 LEU A O 1
ATOM 908 N N . LEU A 1 115 ? -10.388 12.938 4.183 1.00 88.88 115 LEU A N 1
ATOM 909 C CA . LEU A 1 115 ? -9.585 13.587 5.202 1.00 88.88 115 LEU A CA 1
ATOM 910 C C . LEU A 1 115 ? -9.870 12.915 6.548 1.00 88.88 115 LEU A C 1
ATOM 912 O O . LEU A 1 115 ? -11.023 12.891 6.988 1.00 88.88 115 LEU A O 1
ATOM 916 N N . VAL A 1 116 ? -8.818 12.413 7.193 1.00 91.38 116 VAL A N 1
ATOM 917 C CA . VAL A 1 116 ? -8.865 11.825 8.536 1.00 91.38 116 VAL A CA 1
ATOM 918 C C . VAL A 1 116 ? -8.283 12.817 9.537 1.00 91.38 116 VAL A C 1
ATOM 920 O O . VAL A 1 116 ? -7.167 13.303 9.361 1.00 91.38 116 VAL A O 1
ATOM 923 N N . GLU A 1 117 ? -9.040 13.133 10.582 1.00 90.19 117 GLU A N 1
ATOM 924 C CA . GLU A 1 117 ? -8.625 14.059 11.634 1.00 90.19 117 GLU A CA 1
ATOM 925 C C . GLU A 1 117 ? -8.813 13.422 13.011 1.00 90.19 117 GLU A C 1
ATOM 927 O O . GLU A 1 117 ? -9.939 13.143 13.429 1.00 90.19 117 GLU A O 1
ATOM 932 N N . GLU A 1 118 ? -7.719 13.257 13.750 1.00 88.06 118 GLU A N 1
ATOM 933 C CA . GLU A 1 118 ? -7.772 12.927 15.173 1.00 88.06 118 GLU A CA 1
ATOM 934 C C . GLU A 1 118 ? -8.161 14.157 15.999 1.00 88.06 118 GLU A C 1
ATOM 936 O O . GLU A 1 118 ? -7.660 15.270 15.800 1.00 88.06 118 GLU A O 1
ATOM 941 N N . GLN A 1 119 ? -9.060 13.961 16.958 1.00 84.62 119 GLN A N 1
ATOM 942 C CA . GLN A 1 119 ? -9.586 15.013 17.817 1.00 84.62 119 GLN A CA 1
ATOM 943 C C . GLN A 1 119 ? -9.298 14.673 19.279 1.00 84.62 119 GLN A C 1
ATOM 945 O O . GLN A 1 119 ? -9.536 13.559 19.729 1.00 84.62 119 GLN A O 1
ATOM 950 N N . ALA A 1 120 ? -8.847 15.662 20.057 1.00 88.56 120 ALA A N 1
ATOM 951 C CA . ALA A 1 120 ? -8.600 15.532 21.501 1.00 88.56 120 ALA A CA 1
ATOM 952 C C . ALA A 1 120 ? -9.885 15.659 22.355 1.00 88.56 120 ALA A C 1
ATOM 954 O O . ALA A 1 120 ? -9.856 16.150 23.486 1.00 88.56 120 ALA A O 1
ATOM 955 N N . SER A 1 121 ? -11.024 15.297 21.770 1.00 85.94 121 SER A N 1
ATOM 956 C CA . SER A 1 121 ? -12.334 15.200 22.410 1.00 85.94 121 SER A CA 1
ATOM 957 C C . SER A 1 121 ? -13.113 14.068 21.755 1.00 85.94 121 SER A C 1
ATOM 959 O O . SER A 1 121 ? -12.883 13.777 20.582 1.00 85.94 121 SER A O 1
ATOM 961 N N . THR A 1 122 ? -14.075 13.494 22.470 1.00 89.38 122 THR A N 1
ATOM 962 C CA . THR A 1 122 ? -15.076 12.591 21.876 1.00 89.38 122 THR A CA 1
ATOM 963 C C . THR A 1 122 ? -15.871 13.304 20.773 1.00 89.38 122 THR A C 1
ATOM 965 O O . THR A 1 122 ? -15.916 14.540 20.716 1.00 89.38 122 THR A O 1
ATOM 968 N N . CYS A 1 123 ? -16.574 12.555 19.933 1.00 90.38 123 CYS A N 1
ATOM 969 C CA . CYS A 1 123 ? -17.492 13.058 18.920 1.00 90.38 123 CYS A CA 1
ATOM 970 C C . CYS A 1 123 ? -18.624 13.904 19.523 1.00 90.38 123 CYS A C 1
ATOM 972 O O . CYS A 1 123 ? -19.180 14.773 18.849 1.00 90.38 123 CYS A O 1
ATOM 974 N N . ALA A 1 124 ? -18.958 13.673 20.798 1.00 86.75 124 ALA A N 1
ATOM 975 C CA . ALA A 1 124 ? -19.900 14.480 21.573 1.00 86.75 124 ALA A CA 1
ATOM 976 C C . ALA A 1 124 ? -19.289 15.776 22.146 1.00 86.75 124 ALA A C 1
ATOM 978 O O . ALA A 1 124 ? -20.020 16.616 22.671 1.00 86.75 124 ALA A O 1
ATOM 979 N N . GLY A 1 125 ? -17.972 15.972 22.028 1.00 84.88 125 GLY A N 1
ATOM 980 C CA . GLY A 1 125 ? -17.250 17.141 22.538 1.00 84.88 125 GLY A CA 1
ATOM 981 C C . GLY A 1 125 ? -16.860 17.057 24.019 1.00 84.88 125 GLY A C 1
ATOM 982 O O . GLY A 1 125 ? -16.411 18.052 24.587 1.00 84.88 125 GLY A O 1
ATOM 983 N N . GLU A 1 126 ? -17.017 15.890 24.645 1.00 86.12 126 GLU A N 1
ATOM 984 C CA . GLU A 1 126 ? -16.573 15.606 26.015 1.00 86.12 126 GLU A CA 1
ATOM 985 C C . GLU A 1 126 ? -15.076 15.222 26.052 1.00 86.12 126 GLU A C 1
ATOM 987 O O . GLU A 1 126 ? -14.514 14.867 25.008 1.00 86.12 126 GLU A O 1
ATOM 992 N N . PRO A 1 127 ? -14.404 15.272 27.224 1.00 85.56 127 PRO A N 1
ATOM 993 C CA . PRO A 1 127 ? -13.024 14.804 27.364 1.00 85.56 127 PRO A CA 1
ATOM 994 C C . PRO A 1 127 ? -12.855 13.355 26.884 1.00 85.56 127 PRO A C 1
ATOM 996 O O . PRO A 1 127 ? -13.624 12.487 27.283 1.00 85.56 127 PRO A O 1
ATOM 999 N N . GLY A 1 128 ? -11.843 13.112 26.055 1.00 84.50 128 GLY A N 1
ATOM 1000 C CA . GLY A 1 128 ? -11.579 11.832 25.393 1.00 84.50 128 GLY A CA 1
ATOM 1001 C C . GLY A 1 128 ? -10.862 12.078 24.069 1.00 84.50 128 GLY A C 1
ATOM 1002 O O . GLY A 1 128 ? -10.299 13.157 23.877 1.00 84.50 128 GLY A O 1
ATOM 1003 N N . SER A 1 129 ? -10.917 11.126 23.148 1.00 87.56 129 SER A N 1
ATOM 1004 C CA . SER A 1 129 ? -10.444 11.306 21.774 1.00 87.56 129 SER A CA 1
ATOM 1005 C C . SER A 1 129 ? -11.412 10.688 20.776 1.00 87.56 129 SER A C 1
ATOM 1007 O O . SER A 1 129 ? -12.195 9.806 21.122 1.00 87.56 129 SER A O 1
ATOM 1009 N N . SER A 1 130 ? -11.386 11.182 19.545 1.00 90.94 130 SER A 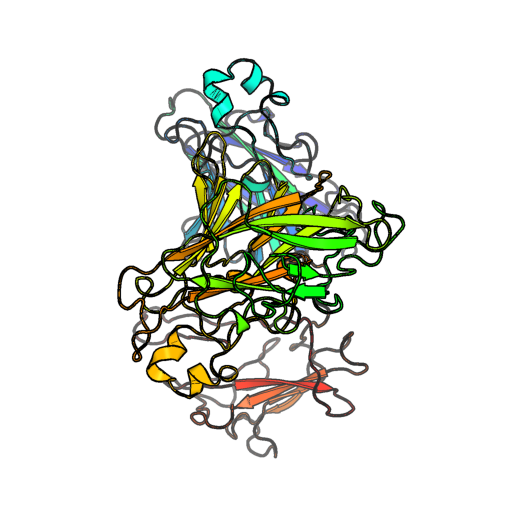N 1
ATOM 1010 C CA . SER A 1 130 ? -12.190 10.646 18.449 1.00 90.94 130 SER A CA 1
ATOM 1011 C C . SER A 1 130 ? -11.481 10.811 17.115 1.00 90.94 130 SER A C 1
ATOM 1013 O O . SER A 1 130 ? -10.537 11.592 16.989 1.00 90.94 130 SER A O 1
ATOM 1015 N N . ILE A 1 131 ? -11.954 10.079 16.112 1.00 91.38 131 ILE A N 1
ATOM 1016 C CA . ILE A 1 131 ? -11.466 10.154 14.738 1.00 91.38 131 ILE A CA 1
ATOM 1017 C C . ILE A 1 131 ? -12.613 10.621 13.850 1.00 91.38 131 ILE A C 1
ATOM 1019 O O . ILE A 1 131 ? -13.709 10.056 13.877 1.00 91.38 131 ILE A O 1
ATOM 1023 N N . ARG A 1 132 ? -12.362 11.664 13.057 1.00 95.56 132 ARG A N 1
ATOM 1024 C CA . ARG A 1 132 ? -13.311 12.217 12.091 1.00 95.56 132 ARG A CA 1
ATOM 1025 C C . ARG A 1 132 ? -12.866 11.907 10.670 1.00 95.56 132 ARG A C 1
ATOM 1027 O O . ARG A 1 132 ? -11.735 12.197 10.301 1.00 95.56 132 ARG A O 1
ATOM 1034 N N . PHE A 1 133 ? -13.798 11.419 9.864 1.00 96.38 133 PHE A N 1
ATOM 1035 C CA . PHE A 1 133 ? -13.622 11.154 8.440 1.00 96.38 133 PHE A CA 1
ATOM 1036 C C . PHE A 1 133 ? -14.494 12.117 7.647 1.00 96.38 133 PHE A C 1
ATOM 1038 O O . PHE A 1 133 ? -15.704 12.169 7.873 1.00 96.38 133 PHE A O 1
ATOM 1045 N N . SER A 1 134 ? -13.900 12.870 6.725 1.00 95.38 134 SER A N 1
ATOM 1046 C CA . SER A 1 134 ? -14.608 13.852 5.896 1.00 95.38 134 SER A CA 1
ATOM 1047 C C . SER A 1 134 ? -14.296 13.645 4.423 1.00 95.38 134 SER A C 1
ATOM 1049 O O . SER A 1 134 ? -13.131 13.525 4.058 1.00 95.38 134 SER A O 1
ATOM 1051 N N . SER A 1 135 ? -15.311 13.674 3.563 1.00 93.94 135 SER A N 1
ATOM 1052 C CA . SER A 1 135 ? -15.082 13.606 2.117 1.00 93.94 135 SER A CA 1
ATOM 1053 C C . SER A 1 135 ? -14.245 14.779 1.600 1.00 93.94 135 SER A C 1
ATOM 1055 O O . SER A 1 135 ? -14.487 15.925 1.984 1.00 93.94 135 SER A O 1
ATOM 1057 N N . THR A 1 136 ? -13.335 14.517 0.659 1.00 90.50 136 THR A N 1
ATOM 1058 C CA . THR A 1 136 ? -12.632 15.554 -0.118 1.00 90.50 136 THR A CA 1
ATOM 1059 C C . THR A 1 136 ? -13.069 15.612 -1.582 1.00 90.50 136 THR A C 1
ATOM 1061 O O . THR A 1 136 ? -12.897 16.656 -2.211 1.00 90.50 136 THR A O 1
ATOM 1064 N N . GLU A 1 137 ? -13.718 14.564 -2.102 1.00 90.31 137 GLU A N 1
ATOM 1065 C CA . GLU A 1 137 ? -14.046 14.429 -3.528 1.00 90.31 137 GLU A CA 1
ATOM 1066 C C . GLU A 1 137 ? -15.538 14.291 -3.834 1.00 90.31 137 GLU A C 1
ATOM 1068 O O . GLU A 1 137 ? -16.349 13.848 -3.022 1.00 90.31 137 GLU A O 1
ATOM 1073 N N . ALA A 1 138 ? -15.918 14.700 -5.044 1.00 89.75 138 ALA A N 1
ATOM 1074 C CA . ALA A 1 138 ? -17.319 14.739 -5.439 1.00 89.75 138 ALA A CA 1
ATOM 1075 C C . ALA A 1 138 ? -17.902 13.349 -5.755 1.00 89.75 138 ALA A C 1
ATOM 1077 O O . ALA A 1 138 ? -17.278 12.561 -6.472 1.00 89.75 138 ALA A O 1
ATOM 1078 N N . GLY A 1 139 ? -19.138 13.090 -5.318 1.00 88.12 139 GLY A N 1
ATOM 1079 C CA . GLY A 1 139 ? -19.903 11.882 -5.643 1.00 88.12 139 GLY A CA 1
ATOM 1080 C C . GLY A 1 139 ? -21.277 12.123 -6.243 1.00 88.12 139 GLY A C 1
ATOM 1081 O O . GLY A 1 139 ? -21.782 13.252 -6.332 1.00 88.12 139 GLY A O 1
ATOM 1082 N N . PHE A 1 140 ? -21.842 11.043 -6.772 1.00 87.25 140 PHE A N 1
ATOM 1083 C CA . PHE A 1 140 ? -23.041 11.042 -7.602 1.00 87.25 140 PHE A CA 1
ATOM 1084 C C . PHE A 1 140 ? -24.028 9.966 -7.115 1.00 87.25 140 PHE A C 1
ATOM 1086 O O . PHE A 1 140 ? -24.034 9.567 -5.964 1.00 87.25 140 PHE A O 1
ATOM 1093 N N . LEU A 1 141 ? -25.016 9.587 -7.929 1.00 85.12 141 LEU A N 1
ATOM 1094 C CA . LEU A 1 141 ? -25.972 8.535 -7.547 1.00 85.12 141 LEU A CA 1
ATOM 1095 C C . LEU A 1 141 ? -25.529 7.156 -8.052 1.00 85.12 141 LEU A C 1
ATOM 1097 O O . LEU A 1 141 ? -25.982 6.141 -7.522 1.00 85.12 141 LEU A O 1
ATOM 1101 N N . CYS A 1 142 ? -24.753 7.135 -9.135 1.00 84.38 142 CYS A N 1
ATOM 1102 C CA . CYS A 1 142 ? -24.360 5.942 -9.882 1.00 84.38 142 CYS A CA 1
ATOM 1103 C C . CYS A 1 142 ? -23.102 5.259 -9.333 1.00 84.38 142 CYS A C 1
ATOM 1105 O O . CYS A 1 142 ? -22.903 4.086 -9.618 1.00 84.38 142 CYS A O 1
ATOM 1107 N N . ASP A 1 143 ? -22.288 5.984 -8.575 1.00 84.25 143 ASP A N 1
ATOM 1108 C CA . ASP A 1 143 ? -21.104 5.505 -7.864 1.00 84.25 143 ASP A CA 1
ATOM 1109 C C . ASP A 1 143 ? -21.440 4.844 -6.531 1.00 84.25 143 ASP A C 1
ATOM 1111 O O . ASP A 1 143 ? -20.625 4.089 -6.019 1.00 84.25 143 ASP A O 1
ATOM 1115 N N . ASN A 1 144 ? -22.656 5.031 -6.017 1.00 88.81 144 ASN A N 1
ATOM 1116 C CA . ASN A 1 144 ? -23.111 4.353 -4.809 1.00 88.81 144 ASN A CA 1
ATOM 1117 C C . ASN A 1 144 ? -22.953 2.827 -4.944 1.00 88.81 144 ASN A C 1
ATOM 1119 O O . ASN A 1 144 ? -23.563 2.237 -5.850 1.00 88.81 144 ASN A O 1
ATOM 1123 N N . PRO A 1 145 ? -22.236 2.160 -4.024 1.00 86.31 145 PRO A N 1
ATOM 1124 C CA . PRO A 1 145 ? -22.045 0.724 -4.086 1.00 86.31 145 PRO A CA 1
ATOM 1125 C C . PRO A 1 145 ? -23.388 0.013 -3.973 1.00 86.31 145 PRO A C 1
ATOM 1127 O O . PRO A 1 145 ? -24.287 0.411 -3.224 1.00 86.31 145 PRO A O 1
ATOM 1130 N N . SER A 1 146 ? -23.538 -1.051 -4.759 1.00 82.06 146 SER A N 1
ATOM 1131 C CA . SER A 1 146 ? -24.730 -1.901 -4.716 1.00 82.06 146 SER A CA 1
ATOM 1132 C C . SER A 1 146 ? -24.554 -3.115 -3.807 1.00 82.06 146 SER A C 1
ATOM 1134 O O . SER A 1 146 ? -25.572 -3.679 -3.397 1.00 82.06 146 SER A O 1
ATOM 1136 N N . SER A 1 147 ? -23.298 -3.438 -3.463 1.00 82.81 147 SER A N 1
ATOM 1137 C CA . SER A 1 147 ? -22.906 -4.520 -2.561 1.00 82.81 147 SER A CA 1
ATOM 1138 C C . SER A 1 147 ? -21.636 -4.232 -1.770 1.00 82.81 147 SER A C 1
ATOM 1140 O O . SER A 1 147 ? -20.959 -3.248 -2.055 1.00 82.81 147 SER A O 1
ATOM 1142 N N . SER A 1 148 ? -21.304 -5.084 -0.794 1.00 74.12 148 SER A N 1
ATOM 1143 C CA . SER A 1 148 ? -20.046 -4.982 -0.037 1.00 74.12 148 SER A CA 1
ATOM 1144 C C . SER A 1 148 ? -18.784 -5.180 -0.894 1.00 74.12 148 SER A C 1
ATOM 1146 O O . SER A 1 148 ? -17.687 -4.859 -0.436 1.00 74.12 148 SER A O 1
ATOM 1148 N N . LYS A 1 149 ? -18.941 -5.662 -2.137 1.00 78.12 149 LYS A N 1
ATOM 1149 C CA . LYS A 1 149 ? -17.918 -5.599 -3.179 1.00 78.12 149 LYS A CA 1
ATOM 1150 C C . LYS A 1 149 ? -17.866 -4.199 -3.786 1.00 78.12 149 LYS A C 1
ATOM 1152 O O . LYS A 1 149 ? -18.835 -3.768 -4.412 1.00 78.12 149 LYS A O 1
ATOM 1157 N N . LEU A 1 150 ? -16.740 -3.526 -3.568 1.00 81.19 150 LEU A N 1
ATOM 1158 C CA . LEU A 1 150 ? -16.432 -2.196 -4.085 1.00 81.19 150 LEU A CA 1
ATOM 1159 C C . LEU A 1 150 ? -15.764 -2.325 -5.454 1.00 81.19 150 LEU A C 1
ATOM 1161 O O . LEU A 1 150 ? -14.796 -3.068 -5.595 1.00 81.19 150 LEU A O 1
ATOM 1165 N N . ASP A 1 151 ? -16.282 -1.597 -6.437 1.00 82.44 151 ASP A N 1
ATOM 1166 C CA . ASP A 1 151 ? -15.823 -1.630 -7.824 1.00 82.44 151 ASP A CA 1
ATOM 1167 C C . ASP A 1 151 ? -15.334 -0.242 -8.287 1.00 82.44 151 ASP A C 1
ATOM 1169 O O . ASP A 1 151 ? -15.587 0.790 -7.654 1.00 82.44 151 ASP A O 1
ATOM 1173 N N . ILE A 1 152 ? -14.658 -0.213 -9.437 1.00 83.12 152 ILE A N 1
ATOM 1174 C CA . ILE A 1 152 ? -14.403 1.017 -10.189 1.00 83.12 152 ILE A CA 1
ATOM 1175 C C . ILE A 1 152 ? -15.603 1.279 -11.102 1.00 83.12 152 ILE A C 1
ATOM 1177 O O . ILE A 1 152 ? -15.925 0.447 -11.944 1.00 83.12 152 ILE A O 1
ATOM 1181 N N . VAL A 1 153 ? -16.240 2.440 -10.967 1.00 84.38 153 VAL A N 1
ATOM 1182 C CA . VAL A 1 153 ? -17.372 2.855 -11.804 1.00 84.38 153 VAL A CA 1
ATOM 1183 C C . VAL A 1 153 ? -16.876 3.789 -12.895 1.00 84.38 153 VAL A C 1
ATOM 1185 O O . VAL A 1 153 ? -16.378 4.883 -12.613 1.00 84.38 153 VAL A O 1
ATOM 1188 N N . THR A 1 154 ? -17.033 3.400 -14.155 1.00 87.44 154 THR A N 1
ATOM 1189 C CA . THR A 1 154 ? -16.641 4.239 -15.294 1.00 87.44 154 THR A CA 1
ATOM 1190 C C . THR A 1 154 ? -17.782 5.161 -15.745 1.00 87.44 154 THR A C 1
ATOM 1192 O O . THR A 1 154 ? -18.960 4.973 -15.420 1.00 87.44 154 THR A O 1
ATOM 1195 N N . CYS A 1 155 ? -17.455 6.211 -16.509 1.00 84.38 155 CYS A N 1
ATOM 1196 C CA . CYS A 1 155 ? -18.465 7.165 -16.987 1.00 84.38 155 CYS A CA 1
ATOM 1197 C C . CYS A 1 155 ? -19.535 6.492 -17.868 1.00 84.38 155 CYS A C 1
ATOM 1199 O O . CYS A 1 155 ? -20.707 6.857 -17.794 1.00 84.38 155 CYS A O 1
ATOM 1201 N N . ASP A 1 156 ? -19.165 5.490 -18.671 1.00 89.31 156 ASP A N 1
ATOM 1202 C CA . ASP A 1 156 ? -20.084 4.758 -19.546 1.00 89.31 156 ASP A CA 1
ATOM 1203 C C . ASP A 1 156 ? -21.045 3.825 -18.793 1.00 89.31 156 ASP A C 1
ATOM 1205 O O . ASP A 1 156 ? -22.139 3.529 -19.284 1.00 89.31 156 ASP A O 1
ATOM 1209 N N . GLU A 1 157 ? -20.702 3.446 -17.564 1.00 86.31 157 GLU A N 1
ATOM 1210 C CA . GLU A 1 157 ? -21.584 2.725 -16.642 1.00 86.31 157 GLU A CA 1
ATOM 1211 C C . GLU A 1 157 ? -22.515 3.679 -15.874 1.00 86.31 157 GLU A C 1
ATOM 1213 O O . GLU A 1 157 ? -23.613 3.305 -15.441 1.00 86.31 157 GLU A O 1
ATOM 1218 N N . CYS A 1 158 ? -22.136 4.956 -15.766 1.00 88.56 158 CYS A N 1
ATOM 1219 C CA . CYS A 1 158 ? -22.904 5.977 -15.075 1.00 88.56 158 CYS A CA 1
ATOM 1220 C C . CYS A 1 158 ? -23.820 6.777 -16.015 1.00 88.56 158 CYS A C 1
ATOM 1222 O O . CYS A 1 158 ? -23.410 7.712 -16.703 1.00 88.56 158 CYS A O 1
ATOM 1224 N N . ARG A 1 159 ? -25.138 6.531 -15.939 1.00 91.44 159 ARG A N 1
ATOM 1225 C CA . ARG A 1 159 ? -26.133 7.306 -16.715 1.00 91.44 159 ARG A CA 1
ATOM 1226 C C . ARG A 1 159 ? -26.037 8.821 -16.492 1.00 91.44 159 ARG A C 1
ATOM 1228 O O . ARG A 1 159 ? -26.224 9.569 -17.443 1.00 91.44 159 ARG A O 1
ATOM 1235 N N . GLN A 1 160 ? -25.770 9.274 -15.262 1.00 90.12 160 GLN A N 1
ATOM 1236 C CA . GLN A 1 160 ? -25.627 10.710 -14.988 1.00 90.12 160 GLN A CA 1
ATOM 1237 C C . GLN A 1 160 ? -24.446 11.304 -15.756 1.00 90.12 160 GLN A C 1
ATOM 1239 O O . GLN A 1 160 ? -24.581 12.404 -16.282 1.00 90.12 160 GLN A O 1
ATOM 1244 N N . CYS A 1 161 ? -23.336 10.566 -15.848 1.00 89.38 161 CYS A N 1
ATOM 1245 C CA . CYS A 1 161 ? -22.166 10.974 -16.609 1.00 89.38 161 CYS A CA 1
ATOM 1246 C C . CYS A 1 161 ? -22.462 10.983 -18.111 1.00 89.38 161 CYS A C 1
ATOM 1248 O O . CYS A 1 161 ? -22.258 12.004 -18.750 1.00 89.38 161 CYS A O 1
ATOM 1250 N N . LEU A 1 162 ? -23.072 9.926 -18.659 1.00 91.50 162 LEU A N 1
ATOM 1251 C CA . LEU A 1 162 ? -23.465 9.877 -20.078 1.00 91.50 162 LEU A CA 1
ATOM 1252 C C . LEU A 1 162 ? -24.402 11.019 -20.511 1.00 91.50 162 LEU A C 1
ATOM 1254 O O . LEU A 1 162 ? -24.380 11.445 -21.665 1.00 91.50 162 LEU A O 1
ATOM 1258 N N . GLU A 1 163 ? -25.267 11.491 -19.614 1.00 94.00 163 GLU A N 1
ATOM 1259 C CA . GLU A 1 163 ? -26.190 12.595 -19.897 1.00 94.00 163 GLU A CA 1
ATOM 1260 C C . GLU A 1 163 ? -25.508 13.979 -19.853 1.00 94.00 163 GLU A C 1
ATOM 1262 O O . GLU A 1 163 ? -26.053 14.932 -20.416 1.00 94.00 163 GLU A O 1
ATOM 1267 N N . ASP A 1 164 ? -24.338 14.100 -19.215 1.00 92.62 164 ASP A N 1
ATOM 1268 C CA . ASP A 1 164 ? -23.628 15.364 -18.965 1.00 92.62 164 ASP A CA 1
ATOM 1269 C C . ASP A 1 164 ? -22.098 15.165 -18.906 1.00 92.62 164 ASP A C 1
ATOM 1271 O O . ASP A 1 164 ? -21.418 15.576 -17.960 1.00 92.62 164 ASP A O 1
ATOM 1275 N N . GLU A 1 165 ? -21.560 14.489 -19.924 1.00 90.44 165 GLU A N 1
ATOM 1276 C CA . GLU A 1 165 ? -20.169 14.012 -19.962 1.00 90.44 165 GLU A CA 1
ATOM 1277 C C . GLU A 1 165 ? -19.161 15.167 -19.915 1.00 90.44 165 GLU A C 1
ATOM 1279 O O . GLU A 1 165 ? -18.127 15.067 -19.265 1.00 90.44 165 GLU A O 1
ATOM 1284 N N . GLU A 1 166 ? -19.488 16.312 -20.524 1.00 91.56 166 GLU A N 1
ATOM 1285 C CA . GLU A 1 166 ? -18.626 17.501 -20.511 1.00 91.56 166 GLU A CA 1
ATOM 1286 C C . GLU A 1 166 ? -18.385 18.026 -19.086 1.00 91.56 166 GLU A C 1
ATOM 1288 O O . GLU A 1 166 ? -17.294 18.506 -18.778 1.00 91.56 166 GLU A O 1
ATOM 1293 N N . ARG A 1 167 ? -19.391 17.931 -18.206 1.00 90.56 167 ARG A N 1
ATOM 1294 C CA . ARG A 1 167 ? -19.286 18.402 -16.821 1.00 90.56 167 ARG A CA 1
ATOM 1295 C C . ARG A 1 167 ? -18.816 17.311 -15.867 1.00 90.56 167 ARG A C 1
ATOM 1297 O O . ARG A 1 167 ? -18.120 17.630 -14.908 1.00 90.56 167 ARG A O 1
ATOM 1304 N N . LEU A 1 168 ? -19.261 16.070 -16.067 1.00 88.69 168 LEU A N 1
ATOM 1305 C CA . LEU A 1 168 ? -19.040 14.975 -15.122 1.00 88.69 168 LEU A CA 1
ATOM 1306 C C . LEU A 1 168 ? -17.871 14.064 -15.491 1.00 88.69 168 LEU A C 1
ATOM 1308 O O . LEU A 1 168 ? -17.266 13.514 -14.584 1.00 88.69 168 LEU A O 1
ATOM 1312 N N . GLY A 1 169 ? -17.516 13.952 -16.772 1.00 84.19 169 GLY A N 1
ATOM 1313 C CA . GLY A 1 169 ? -16.424 13.104 -17.258 1.00 84.19 169 GLY A CA 1
ATOM 1314 C C . GLY A 1 169 ? -15.100 13.260 -16.498 1.00 84.19 169 GLY A C 1
ATOM 1315 O O . GLY A 1 169 ? -14.503 12.237 -16.183 1.00 84.19 169 GLY A O 1
ATOM 1316 N N . PRO A 1 170 ? -14.668 14.480 -16.108 1.00 89.31 170 PRO A N 1
ATOM 1317 C CA . PRO A 1 170 ? -13.436 14.664 -15.335 1.00 89.31 170 PRO A CA 1
ATOM 1318 C C . PRO A 1 170 ? -13.414 14.018 -13.941 1.00 89.31 170 PRO A C 1
ATOM 1320 O O . PRO A 1 170 ? -12.345 13.934 -13.353 1.00 89.31 170 PRO A O 1
ATOM 1323 N N . PHE A 1 171 ? -14.564 13.605 -13.396 1.00 83.81 171 PHE A N 1
ATOM 1324 C CA . PHE A 1 171 ? -14.657 12.932 -12.094 1.00 83.81 171 PHE A CA 1
ATOM 1325 C C . PHE A 1 171 ? -14.635 11.400 -12.207 1.00 83.81 171 PHE A C 1
ATOM 1327 O O . PHE A 1 171 ? -14.742 10.728 -11.187 1.00 83.81 171 PHE A O 1
ATOM 1334 N N . PHE A 1 172 ? -14.561 10.848 -13.425 1.00 86.62 172 PHE A N 1
ATOM 1335 C CA . PHE A 1 172 ? -14.551 9.408 -13.682 1.00 86.62 172 PHE A CA 1
ATOM 1336 C C . PHE A 1 172 ? -13.183 8.954 -14.220 1.00 86.62 172 PHE A C 1
ATOM 1338 O O . PHE A 1 172 ? -12.544 9.712 -14.952 1.00 86.62 172 PHE A O 1
ATOM 1345 N N . PRO A 1 173 ? -12.762 7.705 -13.940 1.00 87.19 173 PRO A N 1
ATOM 1346 C CA . PRO A 1 173 ? -13.488 6.674 -13.188 1.00 87.19 173 PRO A CA 1
ATOM 1347 C C . PRO A 1 173 ? -13.559 6.954 -11.678 1.00 87.19 173 PRO A C 1
ATOM 1349 O O . PRO A 1 173 ? -12.709 7.646 -11.128 1.00 87.19 173 PRO A O 1
ATOM 1352 N N . ILE A 1 174 ? -14.590 6.424 -11.018 1.00 81.94 174 ILE A N 1
ATOM 1353 C CA . ILE A 1 174 ? -14.787 6.551 -9.572 1.00 81.94 174 ILE A CA 1
ATOM 1354 C C . ILE A 1 174 ? -14.458 5.230 -8.895 1.00 81.94 174 ILE A C 1
ATOM 1356 O O . ILE A 1 174 ? -15.130 4.229 -9.124 1.00 81.94 174 ILE A O 1
ATOM 1360 N N . ASP A 1 175 ? -13.464 5.255 -8.019 1.00 83.88 175 ASP A N 1
ATOM 1361 C CA . ASP A 1 175 ? -13.141 4.145 -7.132 1.00 83.88 175 ASP A CA 1
ATOM 1362 C C . ASP A 1 175 ? -14.053 4.168 -5.896 1.00 83.88 175 ASP A C 1
ATOM 1364 O O . ASP A 1 175 ? -13.989 5.093 -5.082 1.00 83.88 175 ASP A O 1
ATOM 1368 N N . GLN A 1 176 ? -14.922 3.162 -5.746 1.00 86.81 176 GLN A N 1
ATOM 1369 C CA . GLN A 1 176 ? -15.803 3.050 -4.578 1.00 86.81 176 GLN A CA 1
ATOM 1370 C C . GLN A 1 176 ? -15.026 2.795 -3.277 1.00 86.81 176 GLN A C 1
ATOM 1372 O O . GLN A 1 176 ? -15.485 3.195 -2.205 1.00 86.81 176 GLN A O 1
ATOM 1377 N N . SER A 1 177 ? -13.845 2.171 -3.353 1.00 85.19 177 SER A N 1
ATOM 1378 C CA . SER A 1 177 ? -12.982 1.919 -2.194 1.00 85.19 177 SER A CA 1
ATOM 1379 C C . SER A 1 177 ? -12.352 3.197 -1.645 1.00 85.19 177 SER A C 1
ATOM 1381 O O . SER A 1 177 ? -12.174 3.327 -0.436 1.00 85.19 177 SER A O 1
ATOM 1383 N N . ALA A 1 178 ? -12.126 4.195 -2.503 1.00 84.44 178 ALA A N 1
ATOM 1384 C CA . ALA A 1 178 ? -11.629 5.510 -2.109 1.00 84.44 178 ALA A CA 1
ATOM 1385 C C . ALA A 1 178 ? -12.617 6.329 -1.253 1.00 84.44 178 ALA A C 1
ATOM 1387 O O . ALA A 1 178 ? -12.257 7.384 -0.736 1.00 84.44 178 ALA A O 1
ATOM 1388 N N . ARG A 1 179 ? -13.876 5.884 -1.143 1.00 90.56 179 ARG A N 1
ATOM 1389 C CA . ARG A 1 179 ? -14.990 6.599 -0.488 1.00 90.56 179 ARG A CA 1
ATOM 1390 C C . ARG A 1 179 ? -15.635 5.775 0.619 1.00 90.56 179 ARG A C 1
ATOM 1392 O O . ARG A 1 179 ? -16.748 6.067 1.054 1.00 90.56 179 ARG A O 1
ATOM 1399 N N . ALA A 1 180 ? -14.977 4.703 1.034 1.00 91.06 180 ALA A N 1
ATOM 1400 C CA . ALA A 1 180 ? -15.457 3.818 2.073 1.00 91.06 180 ALA A CA 1
ATOM 1401 C C . ALA A 1 180 ? -14.423 3.728 3.197 1.00 91.06 180 ALA A C 1
ATOM 1403 O O . ALA A 1 180 ? -13.223 3.876 2.973 1.00 91.06 180 ALA A O 1
ATOM 1404 N N . VAL A 1 181 ? -14.910 3.481 4.408 1.00 91.94 181 VAL A N 1
ATOM 1405 C CA . VAL A 1 181 ? -14.086 3.253 5.597 1.00 91.94 181 VAL A CA 1
ATOM 1406 C C . VAL A 1 181 ? -14.585 1.992 6.261 1.00 91.94 181 VAL A C 1
ATOM 1408 O O . VAL A 1 181 ? -15.768 1.936 6.601 1.00 91.94 181 VAL A O 1
ATOM 1411 N N . THR A 1 182 ? -13.727 0.995 6.472 1.00 85.94 182 THR A N 1
ATOM 1412 C CA . THR A 1 182 ? -14.094 -0.128 7.345 1.00 85.94 182 THR A CA 1
ATOM 1413 C C . THR A 1 182 ? -13.560 0.100 8.741 1.00 85.94 182 THR A C 1
ATOM 1415 O O . THR A 1 182 ? -12.369 0.239 8.928 1.00 85.94 182 THR A O 1
ATOM 1418 N N . LEU A 1 183 ? -14.445 0.160 9.721 1.00 83.69 183 LEU A N 1
ATOM 1419 C CA . LEU A 1 183 ? -14.110 0.268 11.130 1.00 83.69 183 LEU A CA 1
ATOM 1420 C C . LEU A 1 183 ? -14.035 -1.140 11.711 1.00 83.69 183 LEU A C 1
ATOM 1422 O O . LEU A 1 183 ? -14.980 -1.920 11.546 1.00 83.69 183 LEU A O 1
ATOM 1426 N N . ALA A 1 184 ? -12.932 -1.444 12.375 1.00 78.12 184 ALA A N 1
ATOM 1427 C CA . ALA A 1 184 ? -12.732 -2.674 13.108 1.00 78.12 184 ALA A CA 1
ATOM 1428 C C . ALA A 1 184 ? -12.867 -2.411 14.608 1.00 78.12 184 ALA A C 1
ATOM 1430 O O . ALA A 1 184 ? -12.323 -1.447 15.153 1.00 78.12 184 ALA A O 1
ATOM 1431 N N . PHE A 1 185 ? -13.624 -3.280 15.262 1.00 75.19 185 PHE A N 1
ATOM 1432 C CA . PHE A 1 185 ? -13.888 -3.243 16.691 1.00 75.19 185 PHE A CA 1
ATOM 1433 C C . PHE A 1 185 ? -13.327 -4.522 17.297 1.00 75.19 185 PHE A C 1
ATOM 1435 O O . PHE A 1 185 ? -13.559 -5.599 16.745 1.00 75.19 185 PHE A O 1
ATOM 1442 N N . ALA A 1 186 ? -12.618 -4.387 18.415 1.00 67.44 186 ALA A N 1
ATOM 1443 C CA . ALA A 1 186 ? -12.041 -5.500 19.156 1.00 67.44 186 ALA A CA 1
ATOM 1444 C C . ALA A 1 186 ? -12.346 -5.368 20.656 1.00 67.44 186 ALA A C 1
ATOM 1446 O O . ALA A 1 186 ? -12.467 -4.259 21.191 1.00 67.44 186 ALA A O 1
ATOM 1447 N N . GLY A 1 187 ? -12.452 -6.514 21.322 1.00 56.19 187 GLY A N 1
ATOM 1448 C CA . GLY A 1 187 ? -12.874 -6.652 22.711 1.00 56.19 187 GLY A CA 1
ATOM 1449 C C . GLY A 1 187 ? -14.397 -6.766 22.878 1.00 56.19 187 GLY A C 1
ATOM 1450 O O . GLY A 1 187 ? -15.162 -6.422 21.978 1.00 56.19 187 GLY A O 1
ATOM 1451 N N . PRO A 1 188 ? -14.874 -7.222 24.049 1.00 71.19 188 PRO A N 1
ATOM 1452 C CA . PRO A 1 188 ? -16.284 -7.523 24.263 1.00 71.19 188 PRO A CA 1
ATOM 1453 C C . PRO A 1 188 ? -17.126 -6.242 24.272 1.00 71.19 188 PRO A C 1
ATOM 1455 O O . PRO A 1 188 ? -17.166 -5.501 25.258 1.00 71.19 188 PRO A O 1
ATOM 1458 N N . GLN A 1 189 ? -17.851 -5.991 23.181 1.00 77.94 189 GLN A N 1
ATOM 1459 C CA . GLN A 1 189 ? -18.725 -4.826 23.047 1.00 77.94 189 GLN A CA 1
ATOM 1460 C C . GLN A 1 189 ? -20.193 -5.235 22.920 1.00 77.94 189 GLN A C 1
ATOM 1462 O O . GLN A 1 189 ? -20.595 -5.984 22.030 1.00 77.94 189 GLN A O 1
ATOM 1467 N N . THR A 1 190 ? -21.043 -4.677 23.788 1.00 87.31 190 THR A N 1
ATOM 1468 C CA . THR A 1 190 ? -22.511 -4.761 23.629 1.00 87.31 190 THR A CA 1
ATOM 1469 C C . THR A 1 190 ? -23.067 -3.694 22.690 1.00 87.31 190 THR A C 1
ATOM 1471 O O . THR A 1 190 ? -24.214 -3.796 22.232 1.00 87.31 190 THR A O 1
ATOM 1474 N N . LYS A 1 191 ? -22.276 -2.647 22.430 1.00 91.50 191 LYS A N 1
ATOM 1475 C CA . LYS A 1 191 ? -22.612 -1.537 21.550 1.00 91.50 191 LYS A CA 1
ATOM 1476 C C . LYS A 1 191 ? -21.368 -0.769 21.101 1.00 91.50 191 LYS A C 1
ATOM 1478 O O . LYS A 1 191 ? -20.382 -0.787 21.820 1.00 91.50 191 LYS A O 1
ATOM 1483 N N . PHE A 1 192 ? -21.510 -0.013 20.017 1.00 89.69 192 PHE A N 1
ATOM 1484 C CA . PHE A 1 192 ? -20.585 1.044 19.592 1.00 89.69 192 PHE A CA 1
ATOM 1485 C C . PHE A 1 192 ? -21.366 2.304 19.186 1.00 89.69 192 PHE A C 1
ATOM 1487 O O . PHE A 1 192 ? -22.582 2.233 18.942 1.00 89.69 192 PHE A O 1
ATOM 1494 N N . SER A 1 193 ? -20.689 3.449 19.096 1.00 92.75 193 SER A N 1
ATOM 1495 C CA . SER A 1 193 ? -21.319 4.735 18.772 1.00 92.75 193 SER A CA 1
ATOM 1496 C C . SER A 1 193 ? -20.743 5.361 17.500 1.00 92.75 193 SER A C 1
ATOM 1498 O O . SER A 1 193 ? -19.537 5.357 17.284 1.00 92.75 193 SER A O 1
ATOM 1500 N N . LEU A 1 194 ? -21.600 5.952 16.659 1.00 94.31 194 LEU A N 1
ATOM 1501 C CA . LEU A 1 194 ? -21.168 6.796 15.535 1.00 94.31 194 LEU A CA 1
ATOM 1502 C C . LEU A 1 194 ? -21.929 8.120 15.525 1.00 94.31 194 LEU A C 1
ATOM 1504 O O . LEU A 1 194 ? -23.130 8.174 15.814 1.00 94.31 194 LEU A O 1
ATOM 1508 N N . VAL A 1 195 ? -21.246 9.182 15.101 1.00 96.31 195 VAL A N 1
ATOM 1509 C CA . VAL A 1 195 ? -21.858 10.484 14.824 1.00 96.31 195 VAL A CA 1
ATOM 1510 C C . VAL A 1 195 ? -21.791 10.765 13.331 1.00 96.31 195 VAL A C 1
ATOM 1512 O O . VAL A 1 195 ? -20.712 10.951 12.781 1.00 96.31 195 VAL A O 1
ATOM 1515 N N . LEU A 1 196 ? -22.949 10.810 12.672 1.00 96.25 196 LEU A N 1
ATOM 1516 C CA . LEU A 1 196 ? -23.060 11.104 11.239 1.00 96.25 196 LEU A CA 1
ATOM 1517 C C . LEU A 1 196 ? -23.433 12.573 11.028 1.00 96.25 196 LEU A C 1
ATOM 1519 O O . LEU A 1 196 ? -24.373 13.060 11.660 1.00 96.25 196 LEU A O 1
ATOM 1523 N N . GLU A 1 197 ? -22.759 13.274 10.122 1.00 95.19 197 GLU A N 1
ATOM 1524 C CA . GLU A 1 197 ? -22.940 14.712 9.918 1.00 95.19 197 GLU A CA 1
ATOM 1525 C C . GLU A 1 197 ? -22.972 15.090 8.433 1.00 95.19 197 GLU A C 1
ATOM 1527 O O . GLU A 1 197 ? -22.160 14.639 7.632 1.00 95.19 197 GLU A O 1
ATOM 1532 N N . VAL A 1 198 ? -23.897 15.984 8.070 1.00 93.88 198 VAL A N 1
ATOM 1533 C CA . VAL A 1 198 ? -23.915 16.615 6.743 1.00 93.88 198 VAL A CA 1
ATOM 1534 C C . VAL A 1 198 ? -23.606 18.091 6.912 1.00 93.88 198 VAL A C 1
ATOM 1536 O O . VAL A 1 198 ? -24.463 18.855 7.363 1.00 93.88 198 VAL A O 1
ATOM 1539 N N . VAL A 1 199 ? -22.406 18.508 6.524 1.00 92.62 199 VAL A N 1
ATOM 1540 C CA . VAL A 1 199 ? -22.028 19.925 6.517 1.00 92.62 199 VAL A CA 1
ATOM 1541 C C . VAL A 1 199 ? -22.562 20.567 5.246 1.00 92.62 199 VAL A C 1
ATOM 1543 O O . VAL A 1 199 ? -22.440 19.995 4.165 1.00 92.62 199 VAL A O 1
ATOM 1546 N N . CYS A 1 200 ? -23.172 21.748 5.358 1.00 89.94 200 CYS A N 1
ATOM 1547 C CA . CYS A 1 200 ? -23.499 22.558 4.195 1.00 89.94 200 CYS A CA 1
ATOM 1548 C C . CYS A 1 200 ? -23.447 24.068 4.458 1.00 89.94 200 CYS A C 1
ATOM 1550 O O . CYS A 1 200 ? -24.342 24.648 5.076 1.00 89.94 200 CYS A O 1
ATOM 1552 N N . GLU A 1 201 ? -22.440 24.736 3.905 1.00 87.50 201 GLU A N 1
ATOM 1553 C CA . GLU A 1 201 ? -22.189 26.165 4.124 1.00 87.50 201 GLU A CA 1
ATOM 1554 C C . GLU A 1 201 ? -23.115 27.070 3.288 1.00 87.50 201 GLU A C 1
ATOM 1556 O O . GLU A 1 201 ? -23.569 28.105 3.777 1.00 87.50 201 GLU A O 1
ATOM 1561 N N . ASP A 1 202 ? -23.459 26.655 2.062 1.00 84.56 202 ASP A N 1
ATOM 1562 C CA . ASP A 1 202 ? -24.298 27.401 1.106 1.00 84.56 202 ASP A CA 1
ATOM 1563 C C . ASP A 1 202 ? -25.596 26.649 0.727 1.00 84.56 202 ASP A C 1
ATOM 1565 O O . ASP A 1 202 ? -26.066 26.651 -0.417 1.00 84.56 202 ASP A O 1
ATOM 1569 N N . CYS A 1 203 ? -26.216 25.964 1.695 1.00 78.44 203 CYS A N 1
ATOM 1570 C CA . CYS A 1 203 ? -27.543 25.365 1.511 1.00 78.44 203 CYS A CA 1
ATOM 1571 C C . CYS A 1 203 ? -28.667 26.326 1.904 1.00 78.44 203 CYS A C 1
ATOM 1573 O O . CYS A 1 203 ? -28.665 26.960 2.958 1.00 78.44 203 CYS A O 1
ATOM 1575 N N . ASN A 1 204 ? -29.728 26.357 1.093 1.00 71.44 204 ASN A N 1
ATOM 1576 C CA . ASN A 1 204 ? -30.960 27.060 1.444 1.00 71.44 204 ASN A CA 1
ATOM 1577 C C . ASN A 1 204 ? -31.639 26.391 2.655 1.00 71.44 204 ASN A C 1
ATOM 1579 O O . ASN A 1 204 ? -32.366 25.411 2.494 1.00 71.44 204 ASN A O 1
ATOM 1583 N N . VAL A 1 205 ? -31.490 26.997 3.837 1.00 59.81 205 VAL A N 1
ATOM 1584 C CA . VAL A 1 205 ? -31.977 26.555 5.170 1.00 59.81 205 VAL A CA 1
ATOM 1585 C C . VAL A 1 205 ? -33.517 26.389 5.283 1.00 59.81 205 VAL A C 1
ATOM 1587 O O . VAL A 1 205 ? -34.064 26.162 6.357 1.00 59.81 205 VAL A O 1
ATOM 1590 N N . GLY A 1 206 ? -34.264 26.506 4.179 1.00 58.88 206 GLY A N 1
ATOM 1591 C CA . GLY A 1 206 ? -35.729 26.405 4.126 1.00 58.88 206 GLY A CA 1
ATOM 1592 C C . GLY A 1 206 ? -36.291 25.143 3.457 1.00 58.88 206 GLY A C 1
ATOM 1593 O O . GLY A 1 206 ? -37.506 24.947 3.486 1.00 58.88 206 GLY A O 1
ATOM 1594 N N . GLN A 1 207 ? -35.457 24.297 2.842 1.00 64.56 207 GLN A N 1
ATOM 1595 C CA . GLN A 1 207 ? -35.873 22.999 2.292 1.00 64.56 207 GLN A CA 1
ATOM 1596 C C . GLN A 1 207 ? -35.222 21.876 3.099 1.00 64.56 207 GLN A C 1
ATOM 1598 O O . GLN A 1 207 ? -34.024 21.923 3.344 1.00 64.56 207 GLN A O 1
ATOM 1603 N N . ALA A 1 208 ? -36.000 20.866 3.503 1.00 68.44 208 ALA A N 1
ATOM 1604 C CA . ALA A 1 208 ? -35.478 19.670 4.163 1.00 68.44 208 ALA A CA 1
ATOM 1605 C C . ALA A 1 208 ? -34.689 18.824 3.149 1.00 68.44 208 ALA A C 1
ATOM 1607 O O . ALA A 1 208 ? -35.228 17.909 2.529 1.00 68.44 208 ALA A O 1
ATOM 1608 N N . ARG A 1 209 ? -33.433 19.209 2.925 1.00 86.62 209 ARG A N 1
ATOM 1609 C CA . ARG A 1 209 ? -32.428 18.482 2.150 1.00 86.62 209 ARG A CA 1
ATOM 1610 C C . ARG A 1 209 ? -31.476 17.770 3.103 1.00 86.62 209 ARG A C 1
ATOM 1612 O O . ARG A 1 209 ? -31.437 18.079 4.293 1.00 86.62 209 ARG A O 1
ATOM 1619 N N . GLY A 1 210 ? -30.807 16.756 2.586 1.00 89.88 210 GLY A N 1
ATOM 1620 C CA . GLY A 1 210 ? -29.952 15.880 3.363 1.00 89.88 210 GLY A CA 1
ATOM 1621 C C . GLY A 1 210 ? -29.279 14.859 2.475 1.00 89.88 210 GLY A C 1
ATOM 1622 O O . GLY A 1 210 ? -29.484 14.863 1.256 1.00 89.88 210 GLY A O 1
ATOM 1623 N N . ARG A 1 211 ? -28.537 13.967 3.116 1.00 92.38 211 ARG A N 1
ATOM 1624 C CA . ARG A 1 211 ? -27.785 12.887 2.486 1.00 92.38 211 ARG A CA 1
ATOM 1625 C C . ARG A 1 211 ? -28.019 11.551 3.189 1.00 92.38 211 ARG A C 1
ATOM 1627 O O . ARG A 1 211 ? -28.679 11.506 4.230 1.00 92.38 211 ARG A O 1
ATOM 1634 N N . ASN A 1 212 ? -27.600 10.461 2.553 1.00 92.19 212 ASN A N 1
ATOM 1635 C CA . ASN A 1 212 ? -27.848 9.100 3.015 1.00 92.19 212 ASN A CA 1
ATOM 1636 C C . ASN A 1 212 ? -26.516 8.432 3.326 1.00 92.19 212 ASN A C 1
ATOM 1638 O O . ASN A 1 212 ? -25.785 8.101 2.407 1.00 92.19 212 ASN A O 1
ATOM 1642 N N . PHE A 1 213 ? -26.272 8.146 4.597 1.00 94.44 213 PHE A N 1
ATOM 1643 C CA . PHE A 1 213 ? -25.152 7.308 4.993 1.00 94.44 213 PHE A CA 1
ATOM 1644 C C . PHE A 1 213 ? -25.540 5.849 4.836 1.00 94.44 213 PHE A C 1
ATOM 1646 O O . PHE A 1 213 ? -26.633 5.447 5.264 1.00 94.44 213 PHE A O 1
ATOM 1653 N N . ARG A 1 214 ? -24.649 5.062 4.235 1.00 91.56 214 ARG A N 1
ATOM 1654 C CA . ARG A 1 214 ? -24.818 3.619 4.083 1.00 91.56 214 ARG A CA 1
ATOM 1655 C C . ARG A 1 214 ? -23.801 2.891 4.937 1.00 91.56 214 ARG A C 1
ATOM 1657 O O . ARG A 1 214 ? -22.627 3.238 4.929 1.00 91.56 214 ARG A O 1
ATOM 1664 N N . LEU A 1 215 ? -24.275 1.896 5.678 1.00 91.00 215 LEU A N 1
ATOM 1665 C CA . LEU A 1 215 ? -23.450 1.088 6.561 1.00 91.00 215 LEU A CA 1
ATOM 1666 C C . LEU A 1 215 ? -23.701 -0.398 6.308 1.00 91.00 215 LEU A C 1
ATOM 1668 O O . LEU A 1 215 ? -24.838 -0.814 6.064 1.00 91.00 215 LEU A O 1
ATOM 1672 N N . GLY A 1 216 ? -22.652 -1.200 6.397 1.00 83.69 216 GLY A N 1
ATOM 1673 C CA . GLY A 1 216 ? -22.693 -2.654 6.257 1.00 83.69 216 GLY A CA 1
ATOM 1674 C C . GLY A 1 216 ? -21.648 -3.317 7.148 1.00 83.69 216 GLY A C 1
ATOM 1675 O O . GLY A 1 216 ? -20.940 -2.627 7.872 1.00 83.69 216 GLY A O 1
ATOM 1676 N N . GLY A 1 217 ? -21.576 -4.647 7.110 1.00 75.62 217 GLY A N 1
ATOM 1677 C CA . GLY A 1 217 ? -20.467 -5.386 7.724 1.00 75.62 217 GLY A CA 1
ATOM 1678 C C . GLY A 1 217 ? -19.207 -5.326 6.856 1.00 75.62 217 GLY A C 1
ATOM 1679 O O . GLY A 1 217 ? -19.065 -4.400 6.055 1.00 75.62 217 GLY A O 1
ATOM 1680 N N . LYS A 1 218 ? -18.351 -6.351 6.975 1.00 71.94 218 LYS A N 1
ATOM 1681 C CA . LYS A 1 218 ? -17.121 -6.530 6.183 1.00 71.94 218 LYS A CA 1
ATOM 1682 C C . LYS A 1 218 ? -17.339 -6.208 4.694 1.00 71.94 218 LYS A C 1
ATOM 1684 O O . LYS A 1 218 ? -18.302 -6.682 4.083 1.00 71.94 218 LYS A O 1
ATOM 1689 N N . SER A 1 219 ? -16.432 -5.413 4.134 1.00 75.38 219 SER A N 1
ATOM 1690 C CA . SER A 1 219 ? -16.374 -5.059 2.711 1.00 75.38 219 SER A CA 1
ATOM 1691 C C . SER A 1 219 ? -15.107 -5.605 2.060 1.00 75.38 219 SER A C 1
ATOM 1693 O O . SER A 1 219 ? -14.216 -6.072 2.767 1.00 75.38 219 SER A O 1
ATOM 1695 N N . THR A 1 220 ? -14.984 -5.463 0.738 1.00 66.94 220 THR A N 1
ATOM 1696 C CA . THR A 1 220 ? -13.727 -5.753 0.029 1.00 66.94 220 THR A CA 1
ATOM 1697 C C . THR A 1 220 ? -12.565 -4.826 0.417 1.00 66.94 220 THR A C 1
ATOM 1699 O O . THR A 1 220 ? -11.454 -5.057 -0.038 1.00 66.94 220 THR A O 1
ATOM 1702 N N . LEU A 1 221 ? -12.759 -3.803 1.270 1.00 69.69 221 LEU A N 1
ATOM 1703 C CA . LEU A 1 221 ? -11.631 -3.113 1.927 1.00 69.69 221 LEU A CA 1
ATOM 1704 C C . LEU A 1 221 ? -10.892 -4.021 2.916 1.00 69.69 221 LEU A C 1
ATOM 1706 O O . LEU A 1 221 ? -9.703 -3.834 3.127 1.00 69.69 221 LEU A O 1
ATOM 1710 N N . CYS A 1 222 ? -11.607 -4.968 3.527 1.00 61.28 222 CYS A N 1
ATOM 1711 C CA . CYS A 1 222 ? -11.055 -5.990 4.416 1.00 61.28 222 CYS A CA 1
ATOM 1712 C C . CYS A 1 222 ? -10.758 -7.301 3.685 1.00 61.28 222 CYS A C 1
ATOM 1714 O O . CYS A 1 222 ? -10.397 -8.296 4.321 1.00 61.28 222 CYS A O 1
ATOM 1716 N N . ASP A 1 223 ? -11.009 -7.350 2.377 1.00 59.41 223 ASP A N 1
ATOM 1717 C CA . ASP A 1 223 ? -10.428 -8.407 1.577 1.00 59.41 223 ASP A CA 1
ATOM 1718 C C . ASP A 1 223 ? -8.968 -8.036 1.411 1.00 59.41 223 ASP A C 1
ATOM 1720 O O . ASP A 1 223 ? -8.627 -6.881 1.148 1.00 59.41 223 ASP A O 1
ATOM 1724 N N . VAL A 1 224 ? -8.115 -9.026 1.639 1.00 47.00 224 VAL A N 1
ATOM 1725 C CA . VAL A 1 224 ? -6.685 -8.920 1.423 1.00 47.00 224 VAL A CA 1
ATOM 1726 C C . VAL A 1 224 ? -6.473 -8.181 0.107 1.00 47.00 224 VAL A C 1
ATOM 1728 O O . VAL A 1 224 ? -6.909 -8.670 -0.940 1.00 47.00 224 VAL A O 1
ATOM 1731 N N . ARG A 1 225 ? -5.817 -7.013 0.143 1.00 42.09 225 ARG A N 1
ATOM 1732 C CA . ARG A 1 225 ? -5.291 -6.388 -1.073 1.00 42.09 225 ARG A CA 1
ATOM 1733 C C . ARG A 1 225 ? -4.117 -7.221 -1.549 1.00 42.09 225 ARG A C 1
ATOM 1735 O O . ARG A 1 225 ? -2.963 -6.809 -1.538 1.00 42.09 225 ARG A O 1
ATOM 1742 N N . VAL A 1 226 ? -4.435 -8.417 -2.018 1.00 43.81 226 VAL A N 1
ATOM 1743 C CA . VAL A 1 226 ? -3.737 -8.947 -3.157 1.00 43.81 226 VAL A CA 1
ATOM 1744 C C . VAL A 1 226 ? -4.109 -7.955 -4.242 1.00 43.81 226 VAL A C 1
ATOM 1746 O O . VAL A 1 226 ? -5.273 -7.860 -4.626 1.00 43.81 226 VAL A O 1
ATOM 1749 N N . TRP A 1 227 ? -3.161 -7.132 -4.679 1.00 48.00 227 TRP A N 1
ATOM 1750 C CA . TRP A 1 227 ? -3.309 -6.477 -5.970 1.00 48.00 227 TRP A CA 1
ATOM 1751 C C . TRP A 1 227 ? -3.847 -7.548 -6.921 1.00 48.00 227 TRP A C 1
ATOM 1753 O O . TRP A 1 227 ? -3.258 -8.625 -6.950 1.00 48.00 227 TRP A O 1
ATOM 1763 N N . ASP A 1 228 ? -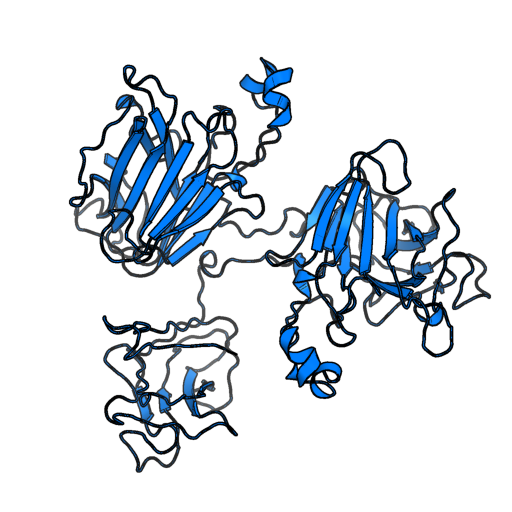4.952 -7.325 -7.642 1.00 49.44 228 ASP A N 1
ATOM 1764 C CA . ASP A 1 228 ? -5.544 -8.375 -8.502 1.00 49.44 228 ASP A CA 1
ATOM 1765 C C . ASP A 1 228 ? -4.497 -9.008 -9.442 1.00 49.44 228 ASP A C 1
ATOM 1767 O O . ASP A 1 228 ? -4.649 -10.129 -9.897 1.00 49.44 228 ASP A O 1
ATOM 1771 N N . VAL A 1 229 ? -3.392 -8.299 -9.685 1.00 52.53 229 VAL A N 1
ATOM 1772 C CA . VAL A 1 229 ? -2.263 -8.702 -10.521 1.00 52.53 229 VAL A CA 1
ATOM 1773 C C . VAL A 1 229 ? -1.131 -9.416 -9.762 1.00 52.53 229 VAL A C 1
ATOM 1775 O O . VAL A 1 229 ? -0.215 -9.902 -10.401 1.00 52.53 229 VAL A O 1
ATOM 1778 N N . CYS A 1 230 ? -1.150 -9.488 -8.429 1.00 59.09 230 CYS A N 1
ATOM 1779 C CA . CYS A 1 230 ? -0.199 -10.237 -7.588 1.00 59.09 230 CYS A CA 1
ATOM 1780 C C . CYS A 1 230 ? -0.786 -11.536 -6.998 1.00 59.09 230 CYS A C 1
ATOM 1782 O O . CYS A 1 230 ? -0.107 -12.239 -6.240 1.00 59.09 230 CYS A O 1
ATOM 1784 N N . ASN A 1 231 ? -2.031 -11.876 -7.344 1.00 56.41 231 ASN A N 1
ATOM 1785 C CA . ASN A 1 231 ? -2.659 -13.142 -6.964 1.00 56.41 231 ASN A CA 1
ATOM 1786 C C . ASN A 1 231 ? -2.061 -14.322 -7.765 1.00 56.41 231 ASN A C 1
ATOM 1788 O O . ASN A 1 231 ? -1.056 -14.183 -8.469 1.00 56.41 231 ASN A O 1
ATOM 1792 N N . GLU A 1 232 ? -2.673 -15.504 -7.660 1.00 53.62 232 GLU A N 1
ATOM 1793 C CA . GLU A 1 232 ? -2.286 -16.705 -8.420 1.00 53.62 232 GLU A CA 1
ATOM 1794 C C . GLU A 1 232 ? -2.380 -16.539 -9.962 1.00 53.62 232 GLU A C 1
ATOM 1796 O O . GLU A 1 232 ? -2.065 -17.477 -10.695 1.00 53.62 232 GLU A O 1
ATOM 1801 N N . GLU A 1 233 ? -2.796 -15.377 -10.485 1.00 55.03 233 GLU A N 1
ATOM 1802 C CA . GLU A 1 233 ? -2.839 -15.074 -11.919 1.00 55.03 233 GLU A CA 1
ATOM 1803 C C . GLU A 1 233 ? -1.499 -14.594 -12.503 1.00 55.03 233 GLU A C 1
ATOM 1805 O O . GLU A 1 233 ? -1.391 -14.572 -13.729 1.00 55.03 233 GLU A O 1
ATOM 1810 N N . ILE A 1 234 ? -0.455 -14.288 -11.706 1.00 65.56 234 ILE A N 1
ATOM 1811 C CA . ILE A 1 234 ? 0.910 -14.149 -12.264 1.00 65.56 234 ILE A CA 1
ATOM 1812 C C . ILE A 1 234 ? 1.352 -15.520 -12.774 1.00 65.56 234 ILE A C 1
ATOM 1814 O O . ILE A 1 234 ? 1.835 -16.368 -12.025 1.00 65.56 234 ILE A O 1
ATOM 1818 N N . GLN A 1 235 ? 1.201 -15.728 -14.076 1.00 73.56 235 GLN A N 1
ATOM 1819 C CA . GLN A 1 235 ? 1.564 -16.974 -14.744 1.00 73.56 235 GLN A CA 1
ATOM 1820 C C . GLN A 1 235 ? 3.023 -16.984 -15.200 1.00 73.56 235 GLN A C 1
ATOM 1822 O O . GLN A 1 235 ? 3.570 -18.051 -15.468 1.00 73.56 235 GLN A O 1
ATOM 1827 N N . ASN A 1 236 ? 3.650 -15.807 -15.279 1.00 84.00 236 ASN A N 1
ATOM 1828 C CA . ASN A 1 236 ? 5.005 -15.627 -15.777 1.00 84.00 236 ASN A CA 1
ATOM 1829 C C . ASN A 1 236 ? 5.852 -14.867 -14.744 1.00 84.00 236 ASN A C 1
ATOM 1831 O O . ASN A 1 236 ? 5.906 -13.636 -14.740 1.00 84.00 236 ASN A O 1
ATOM 1835 N N . ASN A 1 237 ? 6.520 -15.605 -13.853 1.00 86.75 237 ASN A N 1
ATOM 1836 C CA . ASN A 1 237 ? 7.453 -15.027 -12.885 1.00 86.75 237 ASN A CA 1
ATOM 1837 C C . ASN A 1 237 ? 8.844 -14.846 -13.513 1.00 86.75 237 ASN A C 1
ATOM 1839 O O . ASN A 1 237 ? 9.421 -15.809 -14.014 1.00 86.75 237 ASN A O 1
ATOM 1843 N N . LEU A 1 238 ? 9.384 -13.625 -13.475 1.00 91.19 238 LEU A N 1
ATOM 1844 C CA . LEU A 1 238 ? 10.717 -13.320 -14.001 1.00 91.19 238 LEU A CA 1
ATOM 1845 C C . LEU A 1 238 ? 11.796 -13.647 -12.954 1.00 91.19 238 LEU A C 1
ATOM 1847 O O . LEU A 1 238 ? 12.043 -12.875 -12.027 1.00 91.19 238 LEU A O 1
ATOM 1851 N N . GLU A 1 239 ? 12.485 -14.770 -13.133 1.00 91.31 239 GLU A N 1
ATOM 1852 C CA . GLU A 1 239 ? 13.516 -15.282 -12.227 1.00 91.31 239 GLU A CA 1
ATOM 1853 C C . GLU A 1 239 ? 14.928 -14.883 -12.680 1.00 91.31 239 GLU A C 1
ATOM 1855 O O . GLU A 1 239 ? 15.628 -15.608 -13.390 1.00 91.31 239 GLU A O 1
ATOM 1860 N N . ILE A 1 240 ? 15.392 -13.711 -12.240 1.00 93.31 240 ILE A N 1
ATOM 1861 C CA . ILE A 1 240 ? 16.722 -13.215 -12.624 1.00 93.31 240 ILE A CA 1
ATOM 1862 C C . ILE A 1 240 ? 17.856 -13.978 -11.922 1.00 93.31 240 ILE A C 1
ATOM 1864 O O . ILE A 1 240 ? 18.917 -14.166 -12.521 1.00 93.31 240 ILE A O 1
ATOM 1868 N N . GLU A 1 241 ? 17.662 -14.469 -10.695 1.00 89.50 241 GLU A N 1
ATOM 1869 C CA . GLU A 1 241 ? 18.691 -15.201 -9.937 1.00 89.50 241 GLU A CA 1
ATOM 1870 C C . GLU A 1 241 ? 19.217 -16.424 -10.707 1.00 89.50 241 GLU A C 1
ATOM 1872 O O . GLU A 1 241 ? 20.428 -16.559 -10.922 1.00 89.50 241 GLU A O 1
ATOM 1877 N N . GLY A 1 242 ? 18.308 -17.262 -11.211 1.00 87.94 242 GLY A N 1
ATOM 1878 C CA . GLY A 1 242 ? 18.630 -18.480 -11.957 1.00 87.94 242 GLY A CA 1
ATOM 1879 C C . GLY A 1 242 ? 19.100 -18.241 -13.397 1.00 87.94 242 GLY A C 1
ATOM 1880 O O . GLY A 1 242 ? 19.881 -19.037 -13.918 1.00 87.94 242 GLY A O 1
ATOM 1881 N N . ALA A 1 243 ? 18.699 -17.129 -14.022 1.00 94.50 243 ALA A N 1
ATOM 1882 C CA . ALA A 1 243 ? 18.880 -16.875 -15.454 1.00 94.50 243 ALA A CA 1
ATOM 1883 C C . ALA A 1 243 ? 20.346 -16.611 -15.875 1.00 94.50 243 ALA A C 1
ATOM 1885 O O . ALA A 1 243 ? 20.944 -15.609 -15.458 1.00 94.50 243 ALA A O 1
ATOM 1886 N N . PRO A 1 244 ? 20.988 -17.443 -16.714 1.00 95.19 244 PRO A N 1
ATOM 1887 C CA . PRO A 1 244 ? 22.341 -17.178 -17.205 1.00 95.19 244 PRO A CA 1
ATOM 1888 C C . PRO A 1 244 ? 22.413 -15.917 -18.080 1.00 95.19 244 PRO A C 1
ATOM 1890 O O . PRO A 1 244 ? 21.520 -15.656 -18.877 1.00 95.19 244 PRO A O 1
ATOM 1893 N N . ILE A 1 245 ? 23.514 -15.157 -18.002 1.00 95.88 245 ILE A N 1
ATOM 1894 C CA . ILE A 1 245 ? 23.751 -14.032 -18.923 1.00 95.88 245 ILE A CA 1
ATOM 1895 C C . ILE A 1 245 ? 24.587 -14.496 -20.116 1.00 95.88 245 ILE A C 1
ATOM 1897 O O . ILE A 1 245 ? 25.783 -14.790 -19.969 1.00 95.88 245 ILE A O 1
ATOM 1901 N N . TYR A 1 246 ? 23.984 -14.489 -21.304 1.00 95.75 246 TYR A N 1
ATOM 1902 C CA . TYR A 1 246 ? 24.648 -14.869 -22.549 1.00 95.75 246 TYR A CA 1
ATOM 1903 C C . TYR A 1 246 ? 25.438 -13.702 -23.157 1.00 95.75 246 TYR A C 1
ATOM 1905 O O . TYR A 1 246 ? 26.647 -13.827 -23.362 1.00 95.75 246 TYR A O 1
ATOM 1913 N N . TYR A 1 247 ? 24.789 -12.547 -23.341 1.00 97.75 247 TYR A N 1
ATOM 1914 C CA . TYR A 1 247 ? 25.419 -11.296 -23.786 1.00 97.75 247 TYR A CA 1
ATOM 1915 C C . TYR A 1 247 ? 25.356 -10.229 -22.696 1.00 97.75 247 TYR A C 1
ATOM 1917 O O . TYR A 1 247 ? 24.365 -10.156 -21.973 1.00 97.75 247 TYR A O 1
ATOM 1925 N N . ASN A 1 248 ? 26.401 -9.412 -22.564 1.00 97.69 248 ASN A N 1
ATOM 1926 C CA . ASN A 1 248 ? 26.456 -8.303 -21.612 1.00 97.69 248 ASN A CA 1
ATOM 1927 C C . ASN A 1 248 ? 27.295 -7.133 -22.155 1.00 97.69 248 ASN A C 1
ATOM 1929 O O . ASN A 1 248 ? 28.419 -6.879 -21.707 1.00 97.69 248 ASN A O 1
ATOM 1933 N N . ASN A 1 249 ? 26.753 -6.450 -23.160 1.00 97.69 249 ASN A N 1
ATOM 1934 C CA . ASN A 1 249 ? 27.393 -5.328 -23.840 1.00 97.69 249 ASN A CA 1
ATOM 1935 C C . ASN A 1 249 ? 26.377 -4.229 -24.191 1.00 97.69 249 ASN A C 1
ATOM 1937 O O . ASN A 1 249 ? 26.302 -3.772 -25.329 1.00 97.69 249 ASN A O 1
ATOM 1941 N N . LEU A 1 250 ? 25.559 -3.816 -23.220 1.00 98.12 250 LEU A N 1
ATOM 1942 C CA . LEU A 1 250 ? 24.468 -2.862 -23.440 1.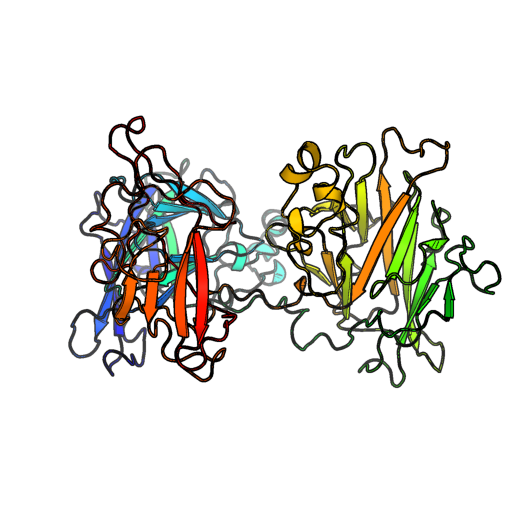00 98.12 250 LEU A CA 1
ATOM 1943 C C . LEU A 1 250 ? 24.946 -1.599 -24.175 1.00 98.12 250 LEU A C 1
ATOM 1945 O O . LEU A 1 250 ? 25.835 -0.891 -23.694 1.00 98.12 250 LEU A O 1
ATOM 1949 N N . GLY A 1 251 ? 24.382 -1.322 -25.355 1.00 96.88 251 GLY A N 1
ATOM 1950 C CA . GLY A 1 251 ? 24.729 -0.141 -26.156 1.00 96.88 251 GLY A CA 1
ATOM 1951 C C . GLY A 1 251 ? 26.214 -0.047 -26.547 1.00 96.88 251 GLY A C 1
ATOM 1952 O O . GLY A 1 251 ? 26.724 1.057 -26.760 1.00 96.88 251 GLY A O 1
ATOM 1953 N N . GLY A 1 252 ? 26.933 -1.175 -26.570 1.00 96.56 252 GLY A N 1
ATOM 1954 C CA . GLY A 1 252 ? 28.361 -1.240 -26.883 1.00 96.56 252 GLY A CA 1
ATOM 1955 C C . GLY A 1 252 ? 29.277 -0.738 -25.762 1.00 96.56 252 GLY A C 1
ATOM 1956 O O . GLY A 1 252 ? 30.458 -0.476 -26.002 1.00 96.56 252 GLY A O 1
ATOM 1957 N N . GLN A 1 253 ? 28.748 -0.546 -24.547 1.00 96.31 253 GLN A N 1
ATOM 1958 C CA . GLN A 1 253 ? 29.489 0.030 -23.419 1.00 96.31 253 GLN A CA 1
ATOM 1959 C C . GLN A 1 253 ? 30.150 -1.018 -22.503 1.00 96.31 253 GLN A C 1
ATOM 1961 O O . GLN A 1 253 ? 30.812 -0.658 -21.525 1.00 96.31 253 GLN A O 1
ATOM 1966 N N . GLY A 1 254 ? 30.033 -2.306 -22.831 1.00 93.50 254 GLY A N 1
ATOM 1967 C CA . GLY A 1 254 ? 30.558 -3.416 -22.043 1.00 93.50 254 GLY A CA 1
ATOM 1968 C C . GLY A 1 254 ? 29.607 -3.889 -20.931 1.00 93.50 254 GLY A C 1
ATOM 1969 O O . GLY A 1 254 ? 28.435 -3.506 -20.917 1.00 93.50 254 GLY A O 1
ATOM 1970 N N . PRO A 1 255 ? 30.099 -4.732 -20.002 1.00 95.62 255 PRO A N 1
ATOM 1971 C CA . PRO A 1 255 ? 31.510 -5.043 -19.757 1.00 95.62 255 PRO A CA 1
ATOM 1972 C C . PRO A 1 255 ? 32.133 -6.054 -20.734 1.00 95.62 255 PRO A C 1
ATOM 1974 O O . PRO A 1 255 ? 33.361 -6.113 -20.830 1.00 95.62 255 PRO A O 1
ATOM 1977 N N . LYS A 1 256 ? 31.337 -6.831 -21.479 1.00 96.50 256 LYS A N 1
ATOM 1978 C CA . LYS A 1 256 ? 31.829 -7.809 -22.464 1.00 96.50 256 LYS A CA 1
ATOM 1979 C C . LYS A 1 256 ? 31.900 -7.211 -23.873 1.00 96.50 256 LYS A C 1
ATOM 1981 O O . LYS A 1 256 ? 31.100 -7.518 -24.744 1.00 96.50 256 LYS A O 1
ATOM 1986 N N . PHE A 1 257 ? 32.877 -6.338 -24.106 1.00 95.31 257 PHE A N 1
ATOM 1987 C CA . PHE A 1 257 ? 33.039 -5.614 -25.381 1.00 95.31 257 PHE A CA 1
ATOM 1988 C C . PHE A 1 257 ? 33.275 -6.498 -26.620 1.00 95.31 257 PHE A C 1
ATOM 1990 O O . PHE A 1 257 ? 33.260 -5.998 -27.744 1.00 95.31 257 PHE A O 1
ATOM 1997 N N . ASP A 1 258 ? 33.597 -7.776 -26.431 1.00 96.06 258 ASP A N 1
ATOM 1998 C CA . ASP A 1 258 ? 33.786 -8.758 -27.496 1.00 96.06 258 ASP A CA 1
ATOM 1999 C C . ASP A 1 258 ? 32.505 -9.523 -27.861 1.00 96.06 258 ASP A C 1
ATOM 2001 O O . ASP A 1 258 ? 32.517 -10.276 -28.841 1.00 96.06 258 ASP A O 1
ATOM 2005 N N . ASP A 1 259 ? 31.404 -9.303 -27.133 1.00 96.75 259 ASP A N 1
ATOM 2006 C CA . ASP A 1 259 ? 30.103 -9.844 -27.503 1.00 96.75 259 ASP A CA 1
ATOM 2007 C C . ASP A 1 259 ? 29.643 -9.262 -28.856 1.00 96.75 259 ASP A C 1
ATOM 2009 O O . ASP A 1 259 ? 29.791 -8.067 -29.121 1.00 96.75 259 ASP A O 1
ATOM 2013 N N . PRO A 1 260 ? 29.072 -10.091 -29.748 1.00 94.12 260 PRO A N 1
ATOM 2014 C CA . PRO A 1 260 ? 28.712 -9.683 -31.104 1.00 94.12 260 PRO A CA 1
ATOM 2015 C C . PRO A 1 260 ? 27.489 -8.757 -31.183 1.00 94.12 260 PRO A C 1
ATOM 2017 O O . PRO A 1 260 ? 27.230 -8.219 -32.260 1.00 94.12 260 PRO A O 1
ATOM 2020 N N . LEU A 1 261 ? 26.721 -8.620 -30.097 1.00 95.50 261 LEU A N 1
ATOM 2021 C CA . LEU A 1 261 ? 25.516 -7.795 -30.012 1.00 95.50 261 LEU A CA 1
ATOM 2022 C C . LEU A 1 261 ? 25.645 -6.784 -28.870 1.00 95.50 261 LEU A C 1
ATOM 2024 O O . LEU A 1 261 ? 26.136 -7.120 -27.794 1.00 95.50 261 LEU A O 1
ATOM 2028 N N . ASP A 1 262 ? 25.135 -5.573 -29.092 1.00 97.19 262 ASP A N 1
ATOM 2029 C CA . ASP A 1 262 ? 25.174 -4.461 -28.136 1.00 97.19 262 ASP A CA 1
ATOM 2030 C C . ASP A 1 262 ? 23.984 -4.501 -27.145 1.00 97.19 262 ASP A C 1
ATOM 2032 O O . ASP A 1 262 ? 23.244 -3.527 -26.983 1.00 97.19 262 ASP A O 1
ATOM 2036 N N . VAL A 1 263 ? 23.763 -5.657 -26.508 1.00 97.94 263 VAL A N 1
ATOM 2037 C CA . VAL A 1 263 ? 22.597 -5.956 -25.650 1.00 97.94 263 VAL A CA 1
ATOM 2038 C C . VAL A 1 263 ? 23.012 -6.640 -24.347 1.00 97.94 263 VAL A C 1
ATOM 2040 O O . VAL A 1 263 ? 24.145 -7.113 -24.216 1.00 97.94 263 VAL A O 1
ATOM 2043 N N . ILE A 1 264 ? 22.079 -6.745 -23.400 1.00 98.31 264 ILE A N 1
ATOM 2044 C CA . ILE A 1 264 ? 22.141 -7.754 -22.335 1.00 98.31 264 ILE A CA 1
ATOM 2045 C C . ILE A 1 264 ? 21.106 -8.829 -22.656 1.00 98.31 264 ILE A C 1
ATOM 2047 O O . ILE A 1 264 ? 19.965 -8.506 -22.972 1.00 98.31 264 ILE A O 1
ATOM 2051 N N . LEU A 1 265 ? 21.502 -10.098 -22.607 1.00 98.00 265 LEU A N 1
ATOM 2052 C CA . LEU A 1 265 ? 20.603 -11.230 -22.825 1.00 98.00 265 LEU A CA 1
ATOM 2053 C C . LEU A 1 265 ? 20.649 -12.151 -21.610 1.00 98.00 265 LEU A C 1
ATOM 2055 O O . LEU A 1 265 ? 21.674 -12.797 -21.375 1.00 98.00 265 LEU A O 1
ATOM 2059 N N . PHE A 1 266 ? 19.542 -12.202 -20.875 1.00 97.94 266 PHE A N 1
ATOM 2060 C CA . PHE A 1 266 ? 19.288 -13.186 -19.831 1.00 97.94 266 PHE A CA 1
ATOM 2061 C C . PHE A 1 266 ? 18.531 -14.360 -20.445 1.00 97.94 266 PHE A C 1
ATOM 2063 O O . PHE A 1 266 ? 17.479 -14.162 -21.051 1.00 97.94 266 PHE A O 1
ATOM 2070 N N . GLU A 1 267 ? 19.074 -15.566 -20.318 1.00 97.12 267 GLU A N 1
ATOM 2071 C CA . GLU A 1 267 ? 18.427 -16.779 -20.812 1.00 97.12 267 GLU A CA 1
ATOM 2072 C C . GLU A 1 267 ? 17.522 -17.392 -19.742 1.00 97.12 267 GLU A C 1
ATOM 2074 O O . GLU A 1 267 ? 17.871 -17.380 -18.562 1.00 97.12 267 GLU A O 1
ATOM 2079 N N . GLU A 1 268 ? 16.386 -17.945 -20.171 1.00 96.38 268 GLU A N 1
ATOM 2080 C CA . GLU A 1 268 ? 15.455 -18.705 -19.320 1.00 96.38 268 GLU A CA 1
ATOM 2081 C C . GLU A 1 268 ? 14.951 -17.925 -18.081 1.00 96.38 268 GLU A C 1
ATOM 2083 O O . GLU A 1 268 ? 14.841 -18.484 -16.992 1.00 96.38 268 GLU A O 1
ATOM 2088 N N . VAL A 1 269 ? 14.627 -16.632 -18.232 1.00 96.31 269 VAL A N 1
ATOM 2089 C CA . VAL A 1 269 ? 14.048 -15.816 -17.141 1.00 96.31 269 VAL A CA 1
ATOM 2090 C C . VAL A 1 269 ? 12.640 -16.254 -16.747 1.00 96.31 269 VAL A C 1
ATOM 2092 O O . VAL A 1 269 ? 12.207 -15.964 -15.642 1.00 96.31 269 VAL A O 1
ATOM 2095 N N . VAL A 1 270 ? 11.925 -16.934 -17.643 1.00 94.94 270 VAL A N 1
ATOM 2096 C CA . VAL A 1 270 ? 10.676 -17.634 -17.335 1.00 94.94 270 VAL A CA 1
ATOM 2097 C C . VAL A 1 270 ? 10.858 -19.070 -17.805 1.00 94.94 270 VAL A C 1
ATOM 2099 O O . VAL A 1 270 ? 10.978 -19.327 -19.004 1.00 94.94 270 VAL A O 1
ATOM 2102 N N . THR A 1 271 ? 10.943 -20.006 -16.864 1.00 91.88 271 THR A N 1
ATOM 2103 C CA . THR A 1 271 ? 11.236 -21.419 -17.157 1.00 91.88 271 THR A CA 1
ATOM 2104 C C . THR A 1 271 ? 9.994 -22.190 -17.599 1.00 91.88 271 THR A C 1
ATOM 2106 O O . THR A 1 271 ? 10.083 -23.063 -18.464 1.00 91.88 271 THR A O 1
ATOM 2109 N N . GLU A 1 272 ? 8.830 -21.826 -17.059 1.00 88.31 272 GLU A N 1
ATOM 2110 C CA . GLU A 1 272 ? 7.522 -22.366 -17.416 1.00 88.31 272 GLU A CA 1
ATOM 2111 C C . GLU A 1 272 ? 6.550 -21.212 -17.680 1.00 88.31 272 GLU A C 1
ATOM 2113 O O . GLU A 1 272 ? 6.415 -20.309 -16.862 1.00 88.31 272 GLU A O 1
ATOM 2118 N N . SER A 1 273 ? 5.889 -21.238 -18.838 1.00 87.44 273 SER A N 1
ATOM 2119 C CA . SER A 1 273 ? 4.964 -20.194 -19.279 1.00 87.44 273 SER A CA 1
ATOM 2120 C C . SER A 1 273 ? 3.788 -20.822 -20.032 1.00 87.44 273 SER A C 1
ATOM 2122 O O . SER A 1 273 ? 3.999 -21.754 -20.814 1.00 87.44 273 SER A O 1
ATOM 2124 N N . PRO A 1 274 ? 2.548 -20.335 -19.863 1.00 85.81 274 PRO A N 1
ATOM 2125 C CA . PRO A 1 274 ? 1.442 -20.712 -20.742 1.00 85.81 274 PRO A CA 1
ATOM 2126 C C . PRO A 1 274 ? 1.573 -20.109 -22.152 1.00 85.81 274 PRO A C 1
ATOM 2128 O O . PRO A 1 274 ? 0.976 -20.636 -23.095 1.00 85.81 274 PRO A O 1
ATOM 2131 N N . ASP A 1 275 ? 2.373 -19.053 -22.308 1.00 86.69 275 ASP A N 1
ATOM 2132 C CA . ASP A 1 275 ? 2.509 -18.280 -23.548 1.00 86.69 275 ASP A CA 1
ATOM 2133 C C . ASP A 1 275 ? 3.591 -18.834 -24.484 1.00 86.69 275 ASP A C 1
ATOM 2135 O O . ASP A 1 275 ? 3.651 -18.483 -25.666 1.00 86.69 275 ASP A O 1
ATOM 2139 N N . SER A 1 276 ? 4.442 -19.732 -23.978 1.00 91.12 276 SER A N 1
ATOM 2140 C CA . SER A 1 276 ? 5.545 -20.330 -24.726 1.00 91.12 276 SER A CA 1
ATOM 2141 C C . SER A 1 276 ? 5.734 -21.809 -24.392 1.00 91.12 276 SER A C 1
ATOM 2143 O O . SER A 1 276 ? 5.657 -22.234 -23.246 1.00 91.12 276 SER A O 1
ATOM 2145 N N . ALA A 1 277 ? 6.025 -22.621 -25.413 1.00 91.50 277 ALA A N 1
ATOM 2146 C CA . ALA A 1 277 ? 6.314 -24.046 -25.230 1.00 91.50 277 ALA A CA 1
ATOM 2147 C C . ALA A 1 277 ? 7.746 -24.319 -24.734 1.00 91.50 277 ALA A C 1
ATOM 2149 O O . ALA A 1 277 ? 8.041 -25.437 -24.309 1.00 91.50 277 ALA A O 1
ATOM 2150 N N . ASN A 1 278 ? 8.634 -23.329 -24.841 1.00 96.19 278 ASN A N 1
ATOM 2151 C CA . ASN A 1 278 ? 10.002 -23.363 -24.332 1.00 96.19 278 ASN A CA 1
ATOM 2152 C C . ASN A 1 278 ? 10.185 -22.243 -23.294 1.00 96.19 278 ASN A C 1
ATOM 2154 O O . ASN A 1 278 ? 9.374 -21.310 -23.281 1.00 96.19 278 ASN A O 1
ATOM 2158 N N . PRO A 1 279 ? 11.258 -22.282 -22.484 1.00 96.62 279 PRO A N 1
ATOM 2159 C CA . PRO A 1 279 ? 11.630 -21.147 -21.650 1.00 96.62 279 PRO A CA 1
ATOM 2160 C C . PRO A 1 279 ? 11.713 -19.835 -22.446 1.00 96.62 279 PRO A C 1
ATOM 2162 O O . PRO A 1 279 ? 11.883 -19.839 -23.673 1.00 96.62 279 PRO A O 1
ATOM 2165 N N . VAL A 1 280 ? 11.567 -18.719 -21.738 1.00 97.62 280 VAL A N 1
ATOM 2166 C CA . VAL A 1 280 ? 11.588 -17.369 -22.306 1.00 97.62 280 VAL A CA 1
ATOM 2167 C C . VAL A 1 280 ? 12.841 -16.636 -21.835 1.00 97.62 280 VAL A C 1
ATOM 2169 O O . VAL A 1 280 ? 13.133 -16.578 -20.643 1.00 97.62 280 VAL A O 1
ATOM 2172 N N . ASP A 1 281 ? 13.571 -16.059 -22.782 1.00 98.19 281 ASP A N 1
ATOM 2173 C CA . ASP A 1 281 ? 14.705 -15.164 -22.579 1.00 98.19 281 ASP A CA 1
ATOM 2174 C C . ASP A 1 281 ? 14.236 -13.706 -22.458 1.00 98.19 281 ASP A C 1
ATOM 2176 O O . ASP A 1 281 ? 13.249 -13.300 -23.079 1.00 98.19 281 ASP A O 1
ATOM 2180 N N . LEU A 1 282 ? 15.015 -12.890 -21.748 1.00 98.31 282 LEU A N 1
ATOM 2181 C CA . LEU A 1 282 ? 14.852 -11.440 -21.678 1.00 98.31 282 LEU A CA 1
ATOM 2182 C C . LEU A 1 282 ? 16.040 -10.742 -22.336 1.00 98.31 282 LEU A C 1
ATOM 2184 O O . LEU A 1 282 ? 17.182 -10.830 -21.875 1.00 98.31 282 LEU A O 1
ATOM 2188 N N . LEU A 1 283 ? 15.754 -10.011 -23.410 1.00 98.38 283 LEU A N 1
ATOM 2189 C CA . LEU A 1 283 ? 16.712 -9.184 -24.128 1.00 98.38 283 LEU A CA 1
ATOM 2190 C C . LEU A 1 283 ? 16.507 -7.715 -23.756 1.00 98.38 283 LEU A C 1
ATOM 2192 O O . LEU A 1 283 ? 15.447 -7.147 -24.007 1.00 98.38 283 LEU A O 1
ATOM 2196 N N . VAL A 1 284 ? 17.548 -7.097 -23.202 1.00 98.50 284 VAL A N 1
ATOM 2197 C CA . VAL A 1 284 ? 17.594 -5.674 -22.852 1.00 98.50 284 VAL A CA 1
ATOM 2198 C C . VAL A 1 284 ? 18.470 -4.942 -23.860 1.00 98.50 284 VAL A C 1
ATOM 2200 O O . VAL A 1 284 ? 19.639 -5.288 -24.061 1.00 98.50 284 VAL A O 1
ATOM 2203 N N . SER A 1 285 ? 17.917 -3.918 -24.501 1.00 98.12 285 SER A N 1
ATOM 2204 C CA . SER A 1 285 ? 18.595 -3.150 -25.551 1.00 98.12 285 SER A CA 1
ATOM 2205 C C . SER A 1 285 ? 18.296 -1.660 -25.442 1.00 98.12 285 SER A C 1
ATOM 2207 O O . SER A 1 285 ? 17.313 -1.269 -24.827 1.00 98.12 285 SER A O 1
ATOM 2209 N N . VAL A 1 286 ? 19.146 -0.816 -26.027 1.00 97.94 286 VAL A N 1
ATOM 2210 C CA . VAL A 1 286 ? 18.864 0.624 -26.122 1.00 97.94 286 VAL A CA 1
ATOM 2211 C C . VAL A 1 286 ? 17.744 0.839 -27.137 1.00 97.94 286 VAL A C 1
ATOM 2213 O O . VAL A 1 286 ? 17.833 0.323 -28.250 1.00 97.94 286 VAL A O 1
ATOM 2216 N N . THR A 1 287 ? 16.716 1.602 -26.767 1.00 96.00 287 THR A N 1
ATOM 2217 C CA . THR A 1 287 ? 15.572 1.889 -27.637 1.00 96.00 287 THR A CA 1
ATOM 2218 C C . THR A 1 287 ? 16.019 2.581 -28.930 1.00 96.00 287 THR A C 1
ATOM 2220 O O . THR A 1 287 ? 16.795 3.540 -28.930 1.00 96.00 287 THR A O 1
ATOM 2223 N N . ASP A 1 288 ? 15.509 2.113 -30.070 1.00 91.06 288 ASP A N 1
ATOM 2224 C CA . ASP A 1 288 ? 15.847 2.694 -31.368 1.00 91.06 288 ASP A CA 1
ATOM 2225 C C . ASP A 1 288 ? 15.395 4.159 -31.477 1.00 91.06 288 ASP A C 1
ATOM 2227 O O . ASP A 1 288 ? 14.258 4.520 -31.173 1.00 91.06 288 ASP A O 1
ATOM 2231 N N . GLY A 1 289 ? 16.276 5.016 -31.998 1.00 86.12 289 GLY A N 1
ATOM 2232 C CA . GLY A 1 289 ? 15.967 6.428 -32.245 1.00 86.12 289 GLY A CA 1
ATOM 2233 C C . GLY A 1 289 ? 16.097 7.347 -31.027 1.00 86.12 289 GLY A C 1
ATOM 2234 O O . GLY A 1 289 ? 15.824 8.541 -31.163 1.00 86.12 289 GLY A O 1
ATOM 2235 N N . THR A 1 290 ? 16.553 6.837 -29.881 1.00 89.25 290 THR A N 1
ATOM 2236 C CA . THR A 1 290 ? 16.855 7.642 -28.689 1.00 89.25 290 THR A CA 1
ATOM 2237 C C . THR A 1 290 ? 18.332 8.034 -28.615 1.00 89.25 290 THR A C 1
ATOM 2239 O O . THR A 1 290 ? 19.147 7.696 -29.478 1.00 89.25 290 THR A O 1
ATOM 2242 N N . GLU A 1 291 ? 18.696 8.784 -27.575 1.00 87.44 291 GLU A N 1
ATOM 2243 C CA . GLU A 1 291 ? 20.094 9.092 -27.277 1.00 87.44 291 GLU A CA 1
ATOM 2244 C C . GLU A 1 291 ? 20.891 7.818 -26.949 1.00 87.44 291 GLU A C 1
ATOM 2246 O O . GLU A 1 291 ? 20.338 6.822 -26.479 1.00 87.44 291 GLU A O 1
ATOM 2251 N N . SER A 1 292 ? 22.202 7.842 -27.212 1.00 92.31 292 SER A N 1
ATOM 2252 C CA . SER A 1 292 ? 23.085 6.715 -26.899 1.00 92.31 292 SER A CA 1
ATOM 2253 C C . SER A 1 292 ? 23.200 6.519 -25.390 1.00 92.31 292 SER A C 1
ATOM 2255 O O . SER A 1 292 ? 23.449 7.480 -24.663 1.00 92.31 292 SER A O 1
ATOM 2257 N N . TYR A 1 293 ? 23.095 5.268 -24.945 1.00 96.31 293 TYR A N 1
ATOM 2258 C CA . TYR A 1 293 ? 23.300 4.889 -23.552 1.00 96.31 293 TYR A CA 1
ATOM 2259 C C . TYR A 1 293 ? 24.705 5.265 -23.059 1.00 96.31 293 TYR A C 1
ATOM 2261 O O . TYR A 1 293 ? 25.713 4.976 -23.711 1.00 96.31 293 TYR A O 1
ATOM 2269 N N . GLN A 1 294 ? 24.756 5.918 -21.897 1.00 96.00 294 GLN A N 1
ATOM 2270 C CA . GLN A 1 294 ? 25.985 6.342 -21.237 1.00 96.00 294 GLN A CA 1
ATOM 2271 C C . GLN A 1 294 ? 26.078 5.697 -19.857 1.00 96.00 294 GLN A C 1
ATOM 2273 O O . GLN A 1 294 ? 25.127 5.712 -19.077 1.00 96.00 294 GLN A O 1
ATOM 2278 N N . VAL A 1 295 ? 27.256 5.164 -19.550 1.00 95.44 295 VAL A N 1
ATOM 2279 C CA . VAL A 1 295 ? 27.518 4.399 -18.332 1.00 95.44 295 VAL A CA 1
ATOM 2280 C C . VAL A 1 295 ? 28.657 5.039 -17.543 1.00 95.44 295 VAL A C 1
ATOM 2282 O O . VAL A 1 295 ? 29.653 5.477 -18.126 1.00 95.44 295 VAL A O 1
ATOM 2285 N N . ALA A 1 296 ? 28.533 5.102 -16.217 1.00 94.00 296 ALA A N 1
ATOM 2286 C CA . ALA A 1 296 ? 29.619 5.571 -15.356 1.00 94.00 296 ALA A CA 1
ATOM 2287 C C . ALA A 1 296 ? 30.648 4.460 -15.108 1.00 94.00 296 ALA A C 1
ATOM 2289 O O . ALA A 1 296 ? 31.857 4.699 -15.149 1.00 94.00 296 ALA A O 1
ATOM 2290 N N . ASN A 1 297 ? 30.171 3.234 -14.880 1.00 94.19 297 ASN A N 1
ATOM 2291 C CA . ASN A 1 297 ? 31.001 2.048 -14.740 1.00 94.19 297 ASN A CA 1
ATOM 2292 C C . ASN A 1 297 ? 30.308 0.800 -15.306 1.00 94.19 297 ASN A C 1
ATOM 2294 O O . ASN A 1 297 ? 29.428 0.222 -14.672 1.00 94.19 297 ASN A O 1
ATOM 2298 N N . SER A 1 298 ? 30.752 0.339 -16.477 1.00 95.19 298 SER A N 1
ATOM 2299 C CA . SER A 1 298 ? 30.145 -0.817 -17.140 1.00 95.19 298 SER A CA 1
ATOM 2300 C C . SER A 1 298 ? 30.380 -2.146 -16.437 1.00 95.19 298 SER A C 1
ATOM 2302 O O . SER A 1 298 ? 29.670 -3.099 -16.729 1.00 95.19 298 SER A O 1
ATOM 2304 N N . SER A 1 299 ? 31.299 -2.238 -15.468 1.00 95.88 299 SER A N 1
ATOM 2305 C CA . SER A 1 299 ? 31.426 -3.461 -14.664 1.00 95.88 299 SER A CA 1
ATOM 2306 C C . SER A 1 299 ? 30.195 -3.755 -13.800 1.00 95.88 299 SER A C 1
ATOM 2308 O O . SER A 1 299 ? 30.122 -4.844 -13.245 1.00 95.88 299 SER A O 1
ATOM 2310 N N . PHE A 1 300 ? 29.282 -2.791 -13.652 1.00 95.50 300 PHE A N 1
ATOM 2311 C CA . PHE A 1 300 ? 28.025 -2.925 -12.912 1.00 95.50 300 PHE A CA 1
ATOM 2312 C C . PHE A 1 300 ? 26.819 -3.237 -13.810 1.00 95.50 300 PHE A C 1
ATOM 2314 O O . PHE A 1 300 ? 25.707 -3.329 -13.316 1.00 95.50 300 PHE A O 1
ATOM 2321 N N . ASN A 1 301 ? 27.004 -3.411 -15.121 1.00 97.38 301 ASN A N 1
ATOM 2322 C CA . ASN A 1 301 ? 25.920 -3.896 -15.975 1.00 97.38 301 ASN A CA 1
ATOM 2323 C C . ASN A 1 301 ? 25.842 -5.423 -15.930 1.00 97.38 301 ASN A C 1
ATOM 2325 O O . ASN A 1 301 ? 26.871 -6.107 -16.001 1.00 97.38 301 ASN A O 1
ATOM 2329 N N . GLY A 1 302 ? 24.625 -5.963 -15.887 1.00 96.06 302 GLY A N 1
ATOM 2330 C CA . GLY A 1 302 ? 24.363 -7.400 -15.925 1.00 96.06 302 GLY A CA 1
ATOM 2331 C C . GLY A 1 302 ? 23.607 -7.861 -14.689 1.00 96.06 302 GLY A C 1
ATOM 2332 O O . GLY A 1 302 ? 22.517 -7.369 -14.430 1.00 96.06 302 GLY A O 1
ATOM 2333 N N . LYS A 1 303 ? 24.158 -8.831 -13.955 1.00 94.31 303 LYS A N 1
ATOM 2334 C CA . LYS A 1 303 ? 23.536 -9.404 -12.756 1.00 94.31 303 LYS A CA 1
ATOM 2335 C C . LYS A 1 303 ? 24.309 -8.978 -11.515 1.00 94.31 303 LYS A C 1
ATOM 2337 O O . LYS A 1 303 ? 25.531 -9.143 -11.482 1.00 94.31 303 LYS A O 1
ATOM 2342 N N . TRP A 1 304 ? 23.589 -8.496 -10.511 1.00 92.62 304 TRP A N 1
ATOM 2343 C CA . TRP A 1 304 ? 24.086 -8.258 -9.163 1.00 92.62 304 TRP A CA 1
ATOM 2344 C C . TRP A 1 304 ? 23.237 -9.069 -8.192 1.00 92.62 304 TRP A C 1
ATOM 2346 O O . TRP A 1 304 ? 22.045 -8.813 -8.049 1.00 92.62 304 TRP A O 1
ATOM 2356 N N . ASP A 1 305 ? 23.846 -10.101 -7.610 1.00 89.62 305 ASP A N 1
ATOM 2357 C CA . ASP A 1 305 ? 23.160 -11.129 -6.828 1.00 89.62 305 ASP A CA 1
ATOM 2358 C C . ASP A 1 305 ? 21.946 -11.705 -7.574 1.00 89.62 305 ASP A C 1
ATOM 2360 O O . ASP A 1 305 ? 22.126 -12.367 -8.601 1.00 89.62 305 ASP A O 1
ATOM 2364 N N . GLN A 1 306 ? 20.730 -11.447 -7.099 1.00 91.38 306 GLN A N 1
ATOM 2365 C CA . GLN A 1 306 ? 19.492 -11.916 -7.727 1.00 91.38 306 GLN A CA 1
ATOM 2366 C C . GLN A 1 306 ? 18.814 -10.888 -8.638 1.00 91.38 306 GLN A C 1
ATOM 2368 O O . GLN A 1 306 ? 17.758 -11.171 -9.196 1.00 91.38 306 GLN A O 1
ATOM 2373 N N . PHE A 1 307 ? 19.424 -9.721 -8.832 1.00 95.88 307 PHE A N 1
ATOM 2374 C CA . PHE A 1 307 ? 18.840 -8.614 -9.579 1.00 95.88 307 PHE A CA 1
ATOM 2375 C C . PHE A 1 307 ? 19.549 -8.390 -10.908 1.00 95.88 307 PHE A C 1
ATOM 2377 O O . PHE A 1 307 ? 20.757 -8.603 -11.065 1.00 95.88 307 PHE A O 1
ATOM 2384 N N . MET A 1 308 ? 18.796 -7.886 -11.876 1.00 96.75 308 MET A N 1
ATOM 2385 C CA . MET A 1 308 ? 19.369 -7.232 -13.039 1.00 96.75 308 MET A CA 1
ATOM 2386 C C . MET A 1 308 ? 19.834 -5.843 -12.608 1.00 96.75 308 MET A C 1
ATOM 2388 O O . MET A 1 308 ? 19.082 -5.101 -11.988 1.00 96.75 308 MET A O 1
ATOM 2392 N N . GLN A 1 309 ? 21.058 -5.481 -12.971 1.00 97.25 309 GLN A N 1
ATOM 2393 C CA . GLN A 1 309 ? 21.663 -4.198 -12.651 1.00 97.25 309 GLN A CA 1
ATOM 2394 C C . GLN A 1 309 ? 22.011 -3.439 -13.931 1.00 97.25 309 GLN A C 1
ATOM 2396 O O . GLN A 1 309 ? 22.649 -3.979 -14.844 1.00 97.25 309 GLN A O 1
ATOM 2401 N N . ILE A 1 310 ? 21.610 -2.168 -13.977 1.00 98.25 310 ILE A N 1
ATOM 2402 C CA . ILE A 1 310 ? 21.942 -1.239 -15.058 1.00 98.25 310 ILE A CA 1
ATOM 2403 C C . ILE A 1 310 ? 22.551 0.023 -14.459 1.00 98.25 310 ILE A C 1
ATOM 2405 O O . ILE A 1 310 ? 21.916 0.726 -13.677 1.00 98.25 310 ILE A O 1
ATOM 2409 N N . ASN A 1 311 ? 23.785 0.335 -14.844 1.00 97.44 311 ASN A N 1
ATOM 2410 C CA . ASN A 1 311 ? 24.475 1.530 -14.383 1.00 97.44 311 ASN A CA 1
ATOM 2411 C C . ASN A 1 311 ? 24.209 2.710 -15.324 1.00 97.44 311 ASN A C 1
ATOM 2413 O O . ASN A 1 311 ? 24.437 2.617 -16.524 1.00 97.44 311 ASN A O 1
ATOM 2417 N N . VAL A 1 312 ? 23.765 3.846 -14.805 1.00 96.94 312 VAL A N 1
ATOM 2418 C CA . VAL A 1 312 ? 23.447 5.036 -15.607 1.00 96.94 312 VAL A CA 1
ATOM 2419 C C . VAL A 1 312 ? 24.367 6.175 -15.195 1.00 96.94 312 VAL A C 1
ATOM 2421 O O . VAL A 1 312 ? 24.559 6.430 -14.007 1.00 96.94 312 VAL A O 1
ATOM 2424 N N . LEU A 1 313 ? 24.963 6.853 -16.177 1.00 95.50 313 LEU A N 1
ATOM 2425 C CA . LEU A 1 313 ? 25.793 8.034 -15.945 1.00 95.50 313 LEU A CA 1
ATOM 2426 C C . LEU A 1 313 ? 24.943 9.212 -15.430 1.00 95.50 313 LEU A C 1
ATOM 2428 O O . LEU A 1 313 ? 23.853 9.461 -15.947 1.00 95.50 313 LEU A O 1
ATOM 2432 N N . ASP A 1 314 ? 25.459 9.977 -14.466 1.00 94.06 314 ASP A N 1
ATOM 2433 C CA . ASP A 1 314 ? 24.778 11.176 -13.962 1.00 94.06 314 ASP A CA 1
ATOM 2434 C C . ASP A 1 314 ? 24.510 12.197 -15.082 1.00 94.06 314 ASP A C 1
ATOM 2436 O O . ASP A 1 314 ? 25.359 12.451 -15.941 1.00 94.06 314 ASP A O 1
ATOM 2440 N N . ASN A 1 315 ? 23.327 12.815 -15.039 1.00 91.81 315 ASN A N 1
ATOM 2441 C CA . ASN A 1 315 ? 22.789 13.733 -16.047 1.00 91.81 315 ASN A CA 1
ATOM 2442 C C . ASN A 1 315 ? 22.713 13.140 -17.461 1.00 91.81 315 ASN A C 1
ATOM 2444 O O . ASN A 1 315 ? 22.816 13.865 -18.455 1.00 91.81 315 ASN A O 1
ATOM 2448 N N . SER A 1 316 ? 22.528 11.825 -17.552 1.00 93.69 316 SER A N 1
ATOM 2449 C CA . SER A 1 316 ? 22.215 11.123 -18.793 1.00 93.69 316 SER A CA 1
ATOM 2450 C C . SER A 1 316 ? 20.916 10.333 -18.653 1.00 93.69 316 SER A C 1
ATOM 2452 O O . SER A 1 316 ? 20.452 10.073 -17.542 1.00 93.69 316 SER A O 1
ATOM 2454 N N . ARG A 1 317 ? 20.332 9.955 -19.793 1.00 95.06 317 ARG A N 1
ATOM 2455 C CA . ARG A 1 317 ? 19.133 9.116 -19.863 1.00 95.06 317 ARG A CA 1
ATOM 2456 C C . ARG A 1 317 ? 19.453 7.814 -20.572 1.00 95.06 317 ARG A C 1
ATOM 2458 O O . ARG A 1 317 ? 20.116 7.823 -21.609 1.00 95.06 317 ARG A O 1
ATOM 2465 N N . ALA A 1 318 ? 18.945 6.713 -20.040 1.00 97.06 318 ALA A N 1
ATOM 2466 C CA . ALA A 1 318 ? 18.962 5.416 -20.695 1.00 97.06 318 ALA A CA 1
ATOM 2467 C C . ALA A 1 318 ? 17.529 5.048 -21.081 1.00 97.06 318 ALA A C 1
ATOM 2469 O O . ALA A 1 318 ? 16.702 4.824 -20.205 1.00 97.06 318 ALA A O 1
ATOM 2470 N N . PHE A 1 319 ? 17.234 5.005 -22.378 1.00 97.62 319 PHE A N 1
ATOM 2471 C CA . PHE A 1 319 ? 15.970 4.478 -22.894 1.00 97.62 319 PHE A CA 1
ATOM 2472 C C . PHE A 1 319 ? 16.193 3.025 -23.285 1.00 97.62 319 PHE A C 1
ATOM 2474 O O . PHE A 1 319 ? 17.067 2.748 -24.113 1.00 97.62 319 PHE A O 1
ATOM 2481 N N . LEU A 1 320 ? 15.470 2.114 -22.646 1.00 98.31 320 LEU A N 1
ATOM 2482 C CA . LEU A 1 320 ? 15.736 0.687 -22.734 1.00 98.31 320 LEU A CA 1
ATOM 2483 C C . LEU A 1 320 ? 14.477 -0.077 -23.115 1.00 98.31 320 LEU A C 1
ATOM 2485 O O . LEU A 1 320 ? 13.448 0.089 -22.469 1.00 98.31 320 LEU A O 1
ATOM 2489 N N . ASP A 1 321 ? 14.600 -0.947 -24.114 1.00 98.25 321 ASP A N 1
ATOM 2490 C CA . ASP A 1 321 ? 13.596 -1.938 -24.486 1.00 98.25 321 ASP A CA 1
ATOM 2491 C C . ASP A 1 321 ? 13.914 -3.263 -23.784 1.00 98.25 321 ASP A C 1
ATOM 2493 O O . ASP A 1 321 ? 15.027 -3.787 -23.902 1.00 98.25 321 ASP A O 1
ATOM 2497 N N . PHE A 1 322 ? 12.908 -3.811 -23.112 1.00 98.31 322 PHE A N 1
ATOM 2498 C CA . PHE A 1 322 ? 12.879 -5.131 -22.493 1.00 98.31 322 PHE A CA 1
ATOM 2499 C C . PHE A 1 322 ? 11.988 -6.018 -23.357 1.00 98.31 322 PHE A C 1
ATOM 2501 O O . PHE A 1 322 ? 10.785 -5.781 -23.436 1.00 98.31 322 PHE A O 1
ATOM 2508 N N . ALA A 1 323 ? 12.571 -6.991 -24.054 1.00 98.25 323 ALA A N 1
ATOM 2509 C CA . ALA A 1 323 ? 11.873 -7.811 -25.040 1.00 98.25 323 ALA A CA 1
ATOM 2510 C C . ALA A 1 323 ? 11.997 -9.308 -24.737 1.00 98.25 323 ALA A C 1
ATOM 2512 O O . ALA A 1 323 ? 13.075 -9.787 -24.377 1.00 98.25 323 ALA A O 1
ATOM 2513 N N . PHE A 1 324 ? 10.906 -10.043 -24.940 1.00 98.06 324 PHE A N 1
ATOM 2514 C CA . PHE A 1 324 ? 10.800 -11.464 -24.617 1.00 98.06 324 PHE A CA 1
ATOM 2515 C C . PHE A 1 324 ? 10.969 -12.336 -25.859 1.00 98.06 324 PHE A C 1
ATOM 2517 O O . PHE A 1 324 ? 10.345 -12.087 -26.895 1.00 98.06 324 PHE A O 1
ATOM 2524 N N . TYR A 1 325 ? 11.795 -13.376 -25.761 1.00 97.75 325 TYR A N 1
ATOM 2525 C CA . TYR A 1 325 ? 12.070 -14.303 -26.861 1.00 97.75 325 TYR A CA 1
ATOM 2526 C C . TYR A 1 325 ? 12.029 -15.751 -26.390 1.00 97.75 325 TYR A C 1
ATOM 2528 O O . TYR A 1 325 ? 12.495 -16.067 -25.307 1.00 97.75 325 TYR A O 1
ATOM 2536 N N . ASP A 1 326 ? 11.535 -16.657 -27.222 1.00 97.25 326 ASP A N 1
ATOM 2537 C CA . ASP A 1 326 ? 11.594 -18.093 -26.951 1.00 97.25 326 ASP A CA 1
ATOM 2538 C C . ASP A 1 326 ? 13.059 -18.568 -27.026 1.00 97.25 326 ASP A C 1
ATOM 2540 O O . ASP A 1 326 ? 13.742 -18.354 -28.036 1.00 97.25 326 ASP A O 1
ATOM 2544 N N . SER A 1 327 ? 13.548 -19.229 -25.972 1.00 96.00 327 SER A N 1
ATOM 2545 C CA . SER A 1 327 ? 14.969 -19.582 -25.812 1.00 96.00 327 SER A CA 1
ATOM 2546 C C . SER A 1 327 ? 15.504 -20.529 -26.897 1.00 96.00 327 SER A C 1
ATOM 2548 O O . SER A 1 327 ? 16.716 -20.608 -27.139 1.00 96.00 327 SER A O 1
ATOM 2550 N N . VAL A 1 328 ? 14.621 -21.259 -27.587 1.00 94.69 328 VAL A N 1
ATOM 2551 C CA . VAL A 1 328 ? 14.988 -22.266 -28.593 1.00 94.69 328 VAL A CA 1
ATOM 2552 C C . VAL A 1 328 ? 14.863 -21.708 -30.006 1.00 94.69 328 VAL A C 1
ATOM 2554 O O . VAL A 1 328 ? 15.788 -21.830 -30.813 1.00 94.69 328 VAL A O 1
ATOM 2557 N N . THR A 1 329 ? 13.715 -21.123 -30.326 1.00 95.19 329 THR A N 1
ATOM 2558 C CA . THR A 1 329 ? 13.392 -20.616 -31.665 1.00 95.19 329 THR A CA 1
ATOM 2559 C C . THR A 1 329 ? 13.964 -19.223 -31.912 1.00 95.19 329 THR A C 1
ATOM 2561 O O . THR A 1 329 ? 14.212 -18.877 -33.068 1.00 95.19 329 THR A O 1
ATOM 2564 N N . ARG A 1 330 ? 14.228 -18.459 -30.839 1.00 93.31 330 ARG A N 1
ATOM 2565 C CA . ARG A 1 330 ? 14.637 -17.046 -30.860 1.00 93.31 330 ARG A CA 1
ATOM 2566 C C . ARG A 1 330 ? 13.616 -16.138 -31.559 1.00 93.31 330 ARG A C 1
ATOM 2568 O O . ARG A 1 330 ? 13.974 -15.084 -32.083 1.00 93.31 330 ARG A O 1
ATOM 2575 N N . GLU A 1 331 ? 12.349 -16.549 -31.581 1.00 95.75 331 GLU A N 1
ATOM 2576 C CA . GLU A 1 331 ? 11.219 -15.726 -32.019 1.00 95.75 331 GLU A CA 1
ATOM 2577 C C . GLU A 1 331 ? 10.633 -14.961 -30.823 1.00 95.75 331 GLU A C 1
ATOM 2579 O O . GLU A 1 331 ? 10.721 -15.422 -29.687 1.00 95.75 331 GLU A O 1
ATOM 2584 N N . GLY A 1 332 ? 10.074 -13.771 -31.063 1.00 96.31 332 GLY A N 1
ATOM 2585 C CA . GLY A 1 332 ? 9.526 -12.941 -29.989 1.00 96.31 332 GLY A CA 1
ATOM 2586 C C . GLY A 1 332 ? 8.254 -13.544 -29.384 1.00 96.31 332 GLY A C 1
ATOM 2587 O O . GLY A 1 332 ? 7.354 -13.947 -30.124 1.00 96.31 332 GLY A O 1
ATOM 2588 N N . VAL A 1 333 ? 8.156 -13.548 -28.057 1.00 96.88 333 VAL A N 1
ATOM 2589 C CA . VAL A 1 333 ? 7.032 -14.099 -27.279 1.00 96.88 333 VAL A CA 1
ATOM 2590 C C . VAL A 1 333 ? 6.161 -12.956 -26.780 1.00 96.88 333 VAL A C 1
ATOM 2592 O O . VAL A 1 333 ? 6.690 -11.996 -26.241 1.00 96.88 333 VAL A O 1
ATOM 2595 N N . ASN A 1 334 ? 4.841 -13.044 -26.959 1.00 93.31 334 ASN A N 1
ATOM 2596 C CA . ASN A 1 334 ? 3.907 -12.137 -26.289 1.00 93.31 334 ASN A CA 1
ATOM 2597 C C . ASN A 1 334 ? 3.626 -12.696 -24.895 1.00 93.31 334 ASN A C 1
ATOM 2599 O O . ASN A 1 334 ? 2.861 -13.647 -24.783 1.00 93.31 334 ASN A O 1
ATOM 2603 N N . LEU A 1 335 ? 4.273 -12.140 -23.879 1.00 88.94 335 LEU A N 1
ATOM 2604 C CA . LEU A 1 335 ? 4.124 -12.576 -22.498 1.00 88.94 335 LEU A CA 1
ATOM 2605 C C . LEU A 1 335 ? 2.929 -11.854 -21.865 1.00 88.94 335 LEU A C 1
ATOM 2607 O O . LEU A 1 335 ? 2.838 -10.629 -21.962 1.00 88.94 335 LEU A O 1
ATOM 2611 N N . GLU A 1 336 ? 2.013 -12.593 -21.250 1.00 88.19 336 GLU A N 1
ATOM 2612 C CA . GLU A 1 336 ? 0.885 -12.043 -20.486 1.00 88.19 336 GLU A CA 1
ATOM 2613 C C . GLU A 1 336 ? 1.163 -12.153 -18.978 1.00 88.19 336 GLU A C 1
ATOM 2615 O O . GLU A 1 336 ? 2.073 -12.862 -18.562 1.00 88.19 336 GLU A O 1
ATOM 2620 N N . ASN A 1 337 ? 0.406 -11.447 -18.137 1.00 80.94 337 ASN A N 1
ATOM 2621 C CA . ASN A 1 337 ? 0.383 -11.640 -16.675 1.00 80.94 337 ASN A CA 1
ATOM 2622 C C . ASN A 1 337 ? 1.763 -11.803 -16.005 1.00 80.94 337 ASN A C 1
ATOM 2624 O O . ASN A 1 337 ? 2.078 -12.844 -15.414 1.00 80.94 337 ASN A O 1
ATOM 2628 N N . PHE A 1 338 ? 2.588 -10.764 -16.108 1.00 88.62 338 PHE A N 1
ATOM 2629 C CA . PHE A 1 338 ? 3.900 -10.702 -15.468 1.00 88.62 338 PHE A CA 1
ATOM 2630 C C . PHE A 1 338 ? 4.088 -9.383 -14.719 1.00 88.62 338 PHE A C 1
ATOM 2632 O O . PHE A 1 338 ? 3.389 -8.393 -14.952 1.00 88.62 338 PHE A O 1
ATOM 2639 N N . VAL A 1 339 ? 5.070 -9.369 -13.821 1.00 90.25 339 VAL A N 1
ATOM 2640 C CA . VAL A 1 339 ? 5.470 -8.176 -13.074 1.00 90.25 339 VAL A CA 1
ATOM 2641 C C . VAL A 1 339 ? 6.963 -7.921 -13.232 1.00 90.25 339 VAL A C 1
ATOM 2643 O O . VAL A 1 339 ? 7.751 -8.854 -13.402 1.00 90.25 339 VAL A O 1
ATOM 2646 N N . ILE A 1 340 ? 7.350 -6.651 -13.153 1.00 93.88 340 ILE A N 1
ATOM 2647 C CA . ILE A 1 340 ? 8.743 -6.247 -12.959 1.00 93.88 340 ILE A CA 1
ATOM 2648 C C . ILE A 1 340 ? 8.806 -5.257 -11.802 1.00 93.88 340 ILE A C 1
ATOM 2650 O O . ILE A 1 340 ? 8.043 -4.293 -11.758 1.00 93.88 340 ILE A O 1
ATOM 2654 N N . THR A 1 341 ? 9.721 -5.480 -10.873 1.00 95.44 341 THR A N 1
ATOM 2655 C CA . THR A 1 341 ? 9.975 -4.575 -9.758 1.00 95.44 341 THR A CA 1
ATOM 2656 C C . THR A 1 341 ? 11.261 -3.806 -10.012 1.00 95.44 341 THR A C 1
ATOM 2658 O O . THR A 1 341 ? 12.296 -4.401 -10.315 1.00 95.44 341 THR A O 1
ATOM 2661 N N . VAL A 1 342 ? 11.186 -2.480 -9.893 1.00 97.75 342 VAL A N 1
ATOM 2662 C CA . VAL A 1 342 ? 12.336 -1.580 -9.779 1.00 97.75 342 VAL A CA 1
ATOM 2663 C C . VAL A 1 342 ? 12.623 -1.415 -8.294 1.00 97.75 342 VAL A C 1
ATOM 2665 O O . VAL A 1 342 ? 11.743 -0.997 -7.547 1.00 97.75 342 VAL A O 1
ATOM 2668 N N . TYR A 1 343 ? 13.826 -1.767 -7.867 1.00 96.88 343 TYR A N 1
ATOM 2669 C CA . TYR A 1 343 ? 14.241 -1.727 -6.468 1.00 96.88 343 TYR A CA 1
ATOM 2670 C C . TYR A 1 343 ? 15.179 -0.551 -6.206 1.00 96.88 343 TYR A C 1
ATOM 2672 O O . TYR A 1 343 ? 15.813 -0.049 -7.137 1.00 96.88 343 TYR A O 1
ATOM 2680 N N . ASP A 1 344 ? 15.322 -0.210 -4.924 1.00 94.62 344 ASP A N 1
ATOM 2681 C CA . ASP A 1 344 ? 16.393 0.652 -4.414 1.00 94.62 344 ASP A CA 1
ATOM 2682 C C . ASP A 1 344 ? 16.381 2.081 -4.976 1.00 94.62 344 ASP A C 1
ATOM 2684 O O . ASP A 1 344 ? 17.429 2.660 -5.224 1.00 94.62 344 ASP A O 1
ATOM 2688 N N . LEU A 1 345 ? 15.195 2.660 -5.202 1.00 96.00 345 LEU A N 1
ATOM 2689 C CA . LEU A 1 345 ? 15.078 4.051 -5.643 1.00 96.00 345 LEU A CA 1
ATOM 2690 C C . LEU A 1 345 ? 15.384 5.011 -4.501 1.00 96.00 345 LEU A C 1
ATOM 2692 O O . LEU A 1 345 ? 14.506 5.399 -3.723 1.00 96.00 345 LEU A O 1
ATOM 2696 N N . ASP A 1 346 ? 16.626 5.470 -4.461 1.00 94.38 346 ASP A N 1
ATOM 2697 C CA . ASP A 1 346 ? 17.106 6.392 -3.442 1.00 94.38 346 ASP A CA 1
ATOM 2698 C C . ASP A 1 346 ? 17.714 7.686 -4.031 1.00 94.38 346 ASP A C 1
ATOM 2700 O O . ASP A 1 346 ? 17.843 7.906 -5.248 1.00 94.38 346 ASP A O 1
ATOM 2704 N N . GLN A 1 347 ? 18.086 8.597 -3.136 1.00 92.88 347 GLN A N 1
ATOM 2705 C CA . GLN A 1 347 ? 18.972 9.708 -3.451 1.00 92.88 347 GLN A CA 1
ATOM 2706 C C . GLN A 1 347 ? 20.160 9.790 -2.489 1.00 92.88 347 GLN A C 1
ATOM 2708 O O . GLN A 1 347 ? 20.217 9.179 -1.426 1.00 92.88 347 GLN A O 1
ATOM 2713 N N . GLN A 1 348 ? 21.146 10.612 -2.832 1.00 90.00 348 GLN A N 1
ATOM 2714 C CA . GLN A 1 348 ? 22.165 10.992 -1.861 1.00 90.00 348 GLN A CA 1
ATOM 2715 C C . GLN A 1 348 ? 21.528 11.882 -0.777 1.00 90.00 348 GLN A C 1
ATOM 2717 O O . GLN A 1 348 ? 20.608 12.643 -1.060 1.00 90.00 348 GLN A O 1
ATOM 2722 N N . VAL A 1 349 ? 22.079 11.860 0.443 1.00 88.50 349 VAL A N 1
ATOM 2723 C CA . VAL A 1 349 ? 21.726 12.788 1.544 1.00 88.50 349 VAL A CA 1
ATOM 2724 C C . VAL A 1 349 ? 21.562 14.240 1.071 1.00 88.50 349 VAL A C 1
ATOM 2726 O O . VAL A 1 349 ? 20.625 14.928 1.462 1.00 88.50 349 VAL A O 1
ATOM 2729 N N . ASP A 1 350 ? 22.472 14.716 0.223 1.00 87.69 350 ASP A N 1
ATOM 2730 C CA . ASP A 1 350 ? 22.265 15.924 -0.566 1.00 87.69 350 ASP A CA 1
ATOM 2731 C C . ASP A 1 350 ? 21.649 15.532 -1.914 1.00 87.69 350 ASP A C 1
ATOM 2733 O O . ASP A 1 350 ? 22.365 15.133 -2.835 1.00 87.69 350 ASP A O 1
ATOM 2737 N N . ALA A 1 351 ? 20.326 15.659 -2.031 1.00 83.69 351 ALA A N 1
ATOM 2738 C CA . ALA A 1 351 ? 19.560 15.286 -3.224 1.00 83.69 351 ALA A CA 1
ATOM 2739 C C . ALA A 1 351 ? 20.049 15.969 -4.515 1.00 83.69 351 ALA A C 1
ATOM 2741 O O . ALA A 1 351 ? 19.860 15.449 -5.612 1.00 83.69 351 ALA A O 1
ATOM 2742 N N . ALA A 1 352 ? 20.713 17.124 -4.398 1.00 85.50 352 ALA A N 1
ATOM 2743 C CA . ALA A 1 352 ? 21.305 17.829 -5.531 1.00 85.50 352 ALA A CA 1
ATOM 2744 C C . ALA A 1 352 ? 22.588 17.154 -6.055 1.00 85.50 352 ALA A C 1
ATOM 2746 O O . ALA A 1 352 ? 23.093 17.526 -7.114 1.00 85.50 352 ALA A O 1
ATOM 2747 N N . ARG A 1 353 ? 23.130 16.156 -5.347 1.00 86.62 353 ARG A N 1
ATOM 2748 C CA . ARG A 1 353 ? 24.284 15.375 -5.808 1.00 86.62 353 ARG A CA 1
ATOM 2749 C C . ARG A 1 353 ? 23.889 14.201 -6.675 1.00 86.62 353 ARG A C 1
ATOM 2751 O O . ARG A 1 353 ? 24.521 14.011 -7.701 1.00 86.62 353 ARG A O 1
ATOM 2758 N N . GLN A 1 354 ? 22.928 13.390 -6.250 1.00 89.94 354 GLN A N 1
ATOM 2759 C CA . GLN A 1 354 ? 22.427 12.262 -7.032 1.00 89.94 354 GLN A CA 1
ATOM 2760 C C . GLN A 1 354 ? 20.999 11.952 -6.610 1.00 89.94 354 GLN A C 1
ATOM 2762 O O . GLN A 1 354 ? 20.759 11.764 -5.419 1.00 89.94 354 GLN A O 1
ATOM 2767 N N . ARG A 1 355 ? 20.088 11.848 -7.575 1.00 93.06 355 ARG A N 1
ATOM 2768 C CA . ARG A 1 355 ? 18.717 11.384 -7.355 1.00 93.06 355 ARG A CA 1
ATOM 2769 C C . ARG A 1 355 ? 18.280 10.486 -8.495 1.00 93.06 355 ARG A C 1
ATOM 2771 O O . ARG A 1 355 ? 18.374 10.884 -9.660 1.00 93.06 355 ARG A O 1
ATOM 2778 N N . GLU A 1 356 ? 17.778 9.314 -8.147 1.00 96.06 356 GLU A N 1
ATOM 2779 C CA . GLU A 1 356 ? 17.286 8.344 -9.113 1.00 96.06 356 GLU A CA 1
ATOM 2780 C C . GLU A 1 356 ? 15.848 8.640 -9.520 1.00 96.06 356 GLU A C 1
ATOM 2782 O O . GLU A 1 356 ? 15.004 9.051 -8.715 1.00 96.06 356 GLU A O 1
ATOM 2787 N N . ARG A 1 357 ? 15.578 8.442 -10.809 1.00 96.31 357 ARG A N 1
ATOM 2788 C CA . ARG A 1 357 ? 14.231 8.467 -11.358 1.00 96.31 357 ARG A CA 1
ATOM 2789 C C . ARG A 1 357 ? 14.100 7.507 -12.525 1.00 96.31 357 ARG A C 1
ATOM 2791 O O . ARG A 1 357 ? 15.046 7.316 -13.293 1.00 96.31 357 ARG A O 1
ATOM 2798 N N . PHE A 1 358 ? 12.897 6.989 -12.713 1.00 98.19 358 PHE A N 1
ATOM 2799 C CA . PHE A 1 358 ? 12.534 6.303 -13.942 1.00 98.19 358 PHE A CA 1
ATOM 2800 C C . PHE A 1 358 ? 11.171 6.764 -14.455 1.00 98.19 358 PHE A C 1
ATOM 2802 O O . PHE A 1 358 ? 10.399 7.409 -13.747 1.00 98.19 358 PHE A O 1
ATOM 2809 N N . CYS A 1 359 ? 10.904 6.483 -15.723 1.00 97.25 359 CYS A N 1
ATOM 2810 C CA . CYS A 1 359 ? 9.664 6.825 -16.397 1.00 97.25 359 CYS A CA 1
ATOM 2811 C C . CYS A 1 359 ? 9.207 5.659 -17.270 1.00 97.25 359 CYS A C 1
ATOM 2813 O O . CYS A 1 359 ? 10.031 5.028 -17.940 1.00 97.25 359 CYS A O 1
ATOM 2815 N N . ILE A 1 360 ? 7.898 5.417 -17.290 1.00 96.31 360 ILE A N 1
ATOM 2816 C CA . ILE A 1 360 ? 7.250 4.441 -18.167 1.00 96.31 360 ILE A CA 1
ATOM 2817 C C . ILE A 1 360 ? 5.972 5.036 -18.776 1.00 96.31 360 ILE A C 1
ATOM 2819 O O . ILE A 1 360 ? 5.214 5.738 -18.103 1.00 96.31 360 ILE A O 1
ATOM 2823 N N . ASP A 1 361 ? 5.739 4.783 -20.066 1.00 89.94 361 ASP A N 1
ATOM 2824 C CA . ASP A 1 361 ? 4.512 5.222 -20.740 1.00 89.94 361 ASP A CA 1
ATOM 2825 C C . ASP A 1 361 ? 3.288 4.433 -20.236 1.00 89.94 361 ASP A C 1
ATOM 2827 O O . ASP A 1 361 ? 3.339 3.212 -20.074 1.00 89.94 361 ASP A O 1
ATOM 2831 N N . THR A 1 362 ? 2.190 5.149 -19.973 1.00 81.75 362 THR A N 1
ATOM 2832 C CA . THR A 1 362 ? 0.948 4.621 -19.354 1.00 81.75 362 THR A CA 1
ATOM 2833 C C . THR A 1 362 ? 0.199 3.589 -20.190 1.00 81.75 362 THR A C 1
ATOM 2835 O O . THR A 1 362 ? -0.667 2.899 -19.670 1.00 81.75 362 THR A O 1
ATOM 2838 N N . ASP A 1 363 ? 0.506 3.470 -21.479 1.00 81.50 363 ASP A N 1
ATOM 2839 C CA . ASP A 1 363 ? -0.102 2.492 -22.381 1.00 81.50 363 ASP A CA 1
ATOM 2840 C C . ASP A 1 363 ? 0.623 1.133 -22.385 1.00 81.50 363 ASP A C 1
ATOM 2842 O O . ASP A 1 363 ? 0.176 0.205 -23.060 1.00 81.50 363 ASP A O 1
ATOM 2846 N N . GLN A 1 364 ? 1.726 1.000 -21.638 1.00 87.31 364 GLN A N 1
ATOM 2847 C CA . GLN A 1 364 ? 2.543 -0.217 -21.609 1.00 87.31 364 GLN A CA 1
ATOM 2848 C C . GLN A 1 364 ? 2.212 -1.154 -20.447 1.00 87.31 364 GLN A C 1
ATOM 2850 O O . GLN A 1 364 ? 2.354 -2.366 -20.594 1.00 87.31 364 GLN A O 1
ATOM 2855 N N . PHE A 1 365 ? 1.794 -0.615 -19.302 1.00 84.75 365 PHE A N 1
ATOM 2856 C CA . PHE A 1 365 ? 1.546 -1.370 -18.073 1.00 84.75 365 PHE A CA 1
ATOM 2857 C C . PHE A 1 365 ? 0.095 -1.182 -17.612 1.00 84.75 365 PHE A C 1
ATOM 2859 O O . PHE A 1 365 ? -0.569 -0.224 -17.995 1.00 84.75 365 PHE A O 1
ATOM 2866 N N . TYR A 1 366 ? -0.410 -2.118 -16.812 1.00 78.31 366 TYR A N 1
ATOM 2867 C CA . TYR A 1 366 ? -1.780 -2.081 -16.302 1.00 78.31 366 TYR A CA 1
ATOM 2868 C C . TYR A 1 366 ? -1.887 -1.244 -15.024 1.00 78.31 366 TYR A C 1
ATOM 2870 O O . TYR A 1 366 ? -2.740 -0.368 -14.928 1.00 78.31 366 TYR A O 1
ATOM 2878 N N . GLN A 1 367 ? -1.003 -1.497 -14.056 1.00 73.62 367 GLN A N 1
ATOM 2879 C CA . GLN A 1 367 ? -0.939 -0.748 -12.799 1.00 73.62 367 GLN A CA 1
ATOM 2880 C C . GLN A 1 367 ? 0.466 -0.792 -12.191 1.00 73.62 367 GLN A C 1
ATOM 2882 O O . GLN A 1 367 ? 1.286 -1.632 -12.569 1.00 73.62 367 GLN A O 1
ATOM 2887 N N . TYR A 1 368 ? 0.728 0.085 -11.225 1.00 84.50 368 TYR A N 1
ATOM 2888 C CA . TYR A 1 368 ? 1.927 0.038 -10.395 1.00 84.50 368 TYR A CA 1
ATOM 2889 C C . TYR A 1 368 ? 1.561 -0.138 -8.920 1.00 84.50 368 TYR A C 1
ATOM 2891 O O . TYR A 1 368 ? 0.443 0.153 -8.502 1.00 84.50 368 TYR A O 1
ATOM 2899 N N . ILE A 1 369 ? 2.529 -0.610 -8.146 1.00 80.94 369 ILE A N 1
ATOM 2900 C CA . ILE A 1 369 ? 2.397 -1.000 -6.748 1.00 80.94 369 ILE A CA 1
ATOM 2901 C C . ILE A 1 369 ? 3.528 -0.346 -5.967 1.00 80.94 369 ILE A C 1
ATOM 2903 O O . ILE A 1 369 ? 4.695 -0.446 -6.359 1.00 80.94 369 ILE A O 1
ATOM 2907 N N . LEU A 1 370 ? 3.161 0.281 -4.856 1.00 79.38 370 LEU A N 1
ATOM 2908 C CA . LEU A 1 370 ? 4.046 0.909 -3.881 1.00 79.38 370 LEU A CA 1
ATOM 2909 C C . LEU A 1 370 ? 3.654 0.419 -2.485 1.00 79.38 370 LEU A C 1
ATOM 2911 O O . LEU A 1 370 ? 2.505 0.012 -2.281 1.00 79.38 370 LEU A O 1
ATOM 2915 N N . SER A 1 371 ? 4.579 0.482 -1.529 1.00 75.31 371 SER A N 1
ATOM 2916 C CA . SER A 1 371 ? 4.208 0.380 -0.116 1.00 75.31 371 SER A CA 1
ATOM 2917 C C . SER A 1 371 ? 3.411 1.614 0.330 1.00 75.31 371 SER A C 1
ATOM 2919 O O . SER A 1 371 ? 3.446 2.660 -0.321 1.00 75.31 371 SER A O 1
ATOM 2921 N N . GLU A 1 372 ? 2.677 1.497 1.438 1.00 66.25 372 GLU A N 1
ATOM 2922 C CA . GLU A 1 372 ? 1.888 2.613 1.991 1.00 66.25 372 GLU A CA 1
ATOM 2923 C C . GLU A 1 372 ? 2.774 3.798 2.398 1.00 66.25 372 GLU A C 1
ATOM 2925 O O . GLU A 1 372 ? 2.450 4.940 2.078 1.00 66.25 372 GLU A O 1
ATOM 2930 N N . ASP A 1 373 ? 3.938 3.521 2.988 1.00 72.00 373 ASP A N 1
ATOM 2931 C CA . ASP A 1 373 ? 4.925 4.525 3.405 1.00 72.00 373 ASP A CA 1
ATOM 2932 C C . ASP A 1 373 ? 5.980 4.808 2.324 1.00 72.00 373 ASP A C 1
ATOM 2934 O O . ASP A 1 373 ? 7.142 5.098 2.620 1.00 72.00 373 ASP A O 1
ATOM 2938 N N . SER A 1 374 ? 5.609 4.682 1.047 1.00 82.50 374 SER A N 1
ATOM 2939 C CA . SER A 1 374 ? 6.569 4.828 -0.044 1.00 82.50 374 SER A CA 1
ATOM 2940 C C . SER A 1 374 ? 7.257 6.195 -0.048 1.00 82.50 374 SER A C 1
ATOM 2942 O O . SER A 1 374 ? 6.626 7.250 0.005 1.00 82.50 374 SER A O 1
ATOM 2944 N N . SER A 1 375 ? 8.580 6.165 -0.205 1.00 87.12 375 SER A N 1
ATOM 2945 C CA . SER A 1 375 ? 9.443 7.329 -0.413 1.00 87.12 375 SER A CA 1
ATOM 2946 C C . SER A 1 375 ? 9.690 7.614 -1.901 1.00 87.12 375 SER A C 1
ATOM 2948 O O . SER A 1 375 ? 10.699 8.212 -2.294 1.00 87.12 375 SER A O 1
ATOM 2950 N N . VAL A 1 376 ? 8.765 7.170 -2.754 1.00 91.81 376 VAL A N 1
ATOM 2951 C CA . VAL A 1 376 ? 8.791 7.395 -4.197 1.00 91.81 376 VAL A CA 1
ATOM 2952 C C . VAL A 1 376 ? 7.716 8.411 -4.564 1.00 91.81 376 VAL A C 1
ATOM 2954 O O . VAL A 1 376 ? 6.517 8.165 -4.457 1.00 91.81 376 VAL A O 1
ATOM 2957 N N . LEU A 1 377 ? 8.147 9.564 -5.068 1.00 89.12 377 LEU A N 1
ATOM 2958 C CA . LEU A 1 377 ? 7.256 10.553 -5.659 1.00 89.12 377 LEU A CA 1
ATOM 2959 C C . LEU A 1 377 ? 6.795 10.078 -7.038 1.00 89.12 377 LEU A C 1
ATOM 2961 O O . LEU A 1 377 ? 7.622 9.864 -7.931 1.00 89.12 377 LEU A O 1
ATOM 2965 N N . VAL A 1 378 ? 5.479 10.005 -7.223 1.00 88.44 378 VAL A N 1
ATOM 2966 C CA . VAL A 1 378 ? 4.836 9.680 -8.500 1.00 88.44 378 VAL A CA 1
ATOM 2967 C C . VAL A 1 378 ? 4.313 10.949 -9.166 1.00 88.44 378 VAL A C 1
ATOM 2969 O O . VAL A 1 378 ? 3.596 11.740 -8.556 1.00 88.44 378 VAL A O 1
ATOM 2972 N N . GLU A 1 379 ? 4.659 11.149 -10.435 1.00 86.50 379 GLU A N 1
ATOM 2973 C CA . GLU A 1 379 ? 4.192 12.271 -11.247 1.00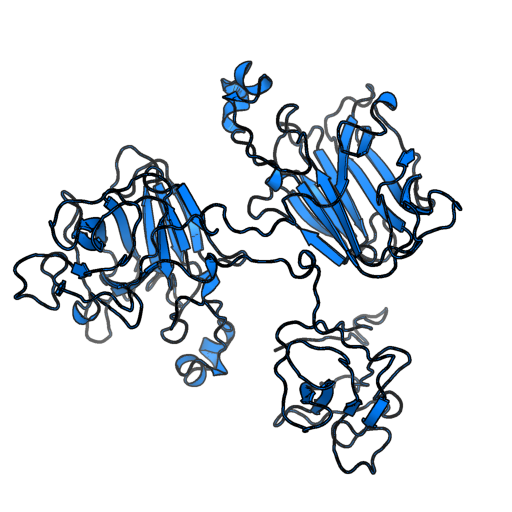 86.50 379 GLU A CA 1
ATOM 2974 C C . GLU A 1 379 ? 3.601 11.764 -12.565 1.00 86.50 379 GLU A C 1
ATOM 2976 O O . GLU A 1 379 ? 4.312 11.187 -13.392 1.00 86.50 379 GLU A O 1
ATOM 2981 N N . GLU A 1 380 ? 2.315 12.030 -12.797 1.00 83.50 380 GLU A N 1
ATOM 2982 C CA . GLU A 1 380 ? 1.675 11.796 -14.092 1.00 83.50 380 GLU A CA 1
ATOM 2983 C C . GLU A 1 380 ? 2.017 12.915 -15.079 1.00 83.50 380 GLU A C 1
ATOM 2985 O O . GLU A 1 380 ? 1.915 14.110 -14.782 1.00 83.50 380 GLU A O 1
ATOM 2990 N N . LEU A 1 381 ? 2.420 12.532 -16.287 1.00 81.44 381 LEU A N 1
ATOM 2991 C CA . LEU A 1 381 ? 2.847 13.440 -17.339 1.00 81.44 381 LEU A CA 1
ATOM 2992 C C . LEU A 1 381 ? 1.966 13.257 -18.578 1.00 81.44 381 LEU A C 1
ATOM 2994 O O . LEU A 1 381 ? 1.714 12.148 -19.040 1.00 81.44 381 LEU A O 1
ATOM 2998 N N . SER A 1 382 ? 1.557 14.379 -19.172 1.00 85.94 382 SER A N 1
ATOM 2999 C CA . SER A 1 382 ? 0.767 14.421 -20.420 1.00 85.94 382 SER A CA 1
ATOM 3000 C C . SER A 1 382 ? 1.592 14.234 -21.705 1.00 85.94 382 SER A C 1
ATOM 3002 O O . SER A 1 382 ? 1.126 14.559 -22.796 1.00 85.94 382 SER A O 1
ATOM 3004 N N . GLU A 1 383 ? 2.829 13.755 -21.567 1.00 86.44 383 GLU A N 1
ATOM 3005 C CA . GLU A 1 383 ? 3.753 13.453 -22.662 1.00 86.44 383 GLU A CA 1
ATOM 3006 C C . GLU A 1 383 ? 4.382 12.077 -22.414 1.00 86.44 383 GLU A C 1
ATOM 3008 O O . GLU A 1 383 ? 4.542 11.670 -21.262 1.00 86.44 383 GLU A O 1
ATOM 3013 N N . SER A 1 384 ? 4.773 11.364 -23.473 1.00 92.19 384 SER A N 1
ATOM 3014 C CA . SER A 1 384 ? 5.536 10.111 -23.345 1.00 92.19 384 SER A CA 1
ATOM 3015 C C . SER A 1 384 ? 6.932 10.368 -22.758 1.00 92.19 384 SER A C 1
ATOM 3017 O O . SER A 1 384 ? 7.514 11.423 -23.030 1.00 92.19 384 SER A O 1
ATOM 3019 N N . CYS A 1 385 ? 7.566 9.380 -22.128 1.00 92.19 385 CYS A N 1
ATOM 3020 C CA . CYS A 1 385 ? 8.924 9.473 -21.579 1.00 92.19 385 CYS A CA 1
ATOM 3021 C C . CYS A 1 385 ? 9.979 9.924 -22.605 1.00 92.19 385 CYS A C 1
ATOM 3023 O O . CYS A 1 385 ? 10.968 10.566 -22.248 1.00 92.19 385 CYS A O 1
ATOM 3025 N N . SER A 1 386 ? 9.773 9.614 -23.890 1.00 87.81 386 SER A N 1
ATOM 3026 C CA . SER A 1 386 ? 10.650 10.019 -25.000 1.00 87.81 386 SER A CA 1
ATOM 3027 C C . SER A 1 386 ? 10.422 11.451 -25.528 1.00 87.81 386 SER A C 1
ATOM 3029 O O . SER A 1 386 ? 11.163 11.900 -26.402 1.00 87.81 386 SER A O 1
ATOM 3031 N N . GLY A 1 387 ? 9.454 12.204 -24.984 1.00 76.00 387 GLY A N 1
ATOM 3032 C CA . GLY A 1 387 ? 9.195 13.612 -25.331 1.00 76.00 387 GLY A CA 1
ATOM 3033 C C . GLY A 1 387 ? 8.239 13.850 -26.512 1.00 76.00 387 GLY A C 1
ATOM 3034 O O . GLY A 1 387 ? 8.434 14.797 -27.278 1.00 76.00 387 GLY A O 1
ATOM 3035 N N . GLY A 1 388 ? 7.224 12.999 -26.689 1.00 80.06 388 GLY A N 1
ATOM 3036 C CA . GLY A 1 388 ? 6.226 13.077 -27.759 1.00 80.06 388 GLY A CA 1
ATOM 3037 C C . GLY A 1 388 ? 4.775 12.938 -27.282 1.00 80.06 388 GLY A C 1
ATOM 3038 O O . GLY A 1 388 ? 4.449 13.166 -26.120 1.00 80.06 388 GLY A O 1
ATOM 3039 N N . VAL A 1 389 ? 3.889 12.586 -28.221 1.00 81.06 389 VAL A N 1
ATOM 3040 C CA . VAL A 1 389 ? 2.460 12.347 -27.951 1.00 81.06 389 VAL A CA 1
ATOM 3041 C C . VAL A 1 389 ? 2.301 11.054 -27.158 1.00 81.06 389 VAL A C 1
ATOM 3043 O O . VAL A 1 389 ? 2.794 10.018 -27.588 1.00 81.06 389 VAL A O 1
ATOM 3046 N N . GLY A 1 390 ? 1.567 11.122 -26.053 1.00 83.19 390 GLY A N 1
ATOM 3047 C CA . GLY A 1 390 ? 1.317 10.006 -25.145 1.00 83.19 390 GLY A CA 1
ATOM 3048 C C . GLY A 1 390 ? 1.182 10.526 -23.720 1.00 83.19 390 GLY A C 1
ATOM 3049 O O . GLY A 1 390 ? 1.249 11.732 -23.505 1.00 83.19 390 GLY A O 1
ATOM 3050 N N . SER A 1 391 ? 1.016 9.632 -22.759 1.00 81.94 391 SER A N 1
ATOM 3051 C CA . SER A 1 391 ? 1.096 9.952 -21.334 1.00 81.94 391 SER A CA 1
ATOM 3052 C C . SER A 1 391 ? 2.033 8.972 -20.654 1.00 81.94 391 SER A C 1
ATOM 3054 O O . SER A 1 391 ? 2.170 7.823 -21.084 1.00 81.94 391 SER A O 1
ATOM 3056 N N . SER A 1 392 ? 2.693 9.431 -19.603 1.00 90.81 392 SER A N 1
ATOM 3057 C CA . SER A 1 392 ? 3.678 8.649 -18.866 1.00 90.81 392 SER A CA 1
ATOM 3058 C C . SER A 1 392 ? 3.579 8.890 -17.371 1.00 90.81 392 SER A C 1
ATOM 3060 O O . SER A 1 392 ? 2.992 9.875 -16.927 1.00 90.81 392 SER A O 1
ATOM 3062 N N . VAL A 1 393 ? 4.155 7.979 -16.596 1.00 85.44 393 VAL A N 1
ATOM 3063 C CA . VAL A 1 393 ? 4.324 8.130 -15.152 1.00 85.44 393 VAL A CA 1
ATOM 3064 C C . VAL A 1 393 ? 5.811 8.173 -14.853 1.00 85.44 393 VAL A C 1
ATOM 3066 O O . VAL A 1 393 ? 6.580 7.343 -15.344 1.00 85.44 393 VAL A O 1
ATOM 3069 N N . ARG A 1 394 ? 6.218 9.155 -14.050 1.00 95.88 394 ARG A N 1
ATOM 3070 C CA . ARG A 1 394 ? 7.577 9.289 -13.537 1.00 95.88 394 ARG A CA 1
ATOM 3071 C C . ARG A 1 394 ? 7.606 8.966 -12.052 1.00 95.88 394 ARG A C 1
ATOM 3073 O O . ARG A 1 394 ? 6.845 9.537 -11.282 1.00 95.88 394 ARG A O 1
ATOM 3080 N N . PHE A 1 395 ? 8.555 8.127 -11.670 1.00 97.50 395 PHE A N 1
ATOM 3081 C CA . PHE A 1 395 ? 8.849 7.754 -10.294 1.00 97.50 395 PHE A CA 1
ATOM 3082 C C . PHE A 1 395 ? 10.197 8.358 -9.918 1.00 97.50 395 PHE A C 1
ATOM 3084 O O . PHE A 1 395 ? 11.178 8.171 -10.643 1.00 97.50 395 PHE A O 1
ATOM 3091 N N . SER A 1 396 ? 10.250 9.122 -8.832 1.00 95.44 396 SER A N 1
ATOM 3092 C CA . SER A 1 396 ? 11.473 9.777 -8.358 1.00 95.44 396 SER A CA 1
ATOM 3093 C C . SER A 1 396 ? 11.679 9.497 -6.881 1.00 95.44 396 SER A C 1
ATOM 3095 O O . SER A 1 396 ? 10.741 9.636 -6.103 1.00 95.44 396 SER A O 1
ATOM 3097 N N . SER A 1 397 ? 12.906 9.180 -6.482 1.00 94.81 397 SER A N 1
ATOM 3098 C CA . SER A 1 397 ? 13.215 9.053 -5.060 1.00 94.81 397 SER A CA 1
ATOM 3099 C C . SER A 1 397 ? 13.033 10.382 -4.313 1.00 94.81 397 SER A C 1
ATOM 3101 O O . SER A 1 397 ? 13.347 11.452 -4.854 1.00 94.81 397 SER A O 1
ATOM 3103 N N . THR A 1 398 ? 12.553 10.318 -3.068 1.00 91.62 398 THR A N 1
ATOM 3104 C CA . THR A 1 398 ? 12.507 11.459 -2.141 1.00 91.62 398 THR A CA 1
ATOM 3105 C C . THR A 1 398 ? 13.401 11.301 -0.918 1.00 91.62 398 THR A C 1
ATOM 3107 O O . THR A 1 398 ? 13.632 12.297 -0.233 1.00 91.62 398 THR A O 1
ATOM 3110 N N . GLU A 1 399 ? 13.935 10.107 -0.656 1.00 91.88 399 GLU A N 1
ATOM 3111 C CA . GLU A 1 399 ? 14.656 9.786 0.580 1.00 91.88 399 GLU A CA 1
ATOM 3112 C C . GLU A 1 399 ? 16.056 9.235 0.335 1.00 91.88 399 GLU A C 1
ATOM 3114 O O . GLU A 1 399 ? 16.348 8.607 -0.682 1.00 91.88 399 GLU A O 1
ATOM 3119 N N . ALA A 1 400 ? 16.954 9.512 1.280 1.00 91.69 400 ALA A N 1
ATOM 3120 C CA . ALA A 1 400 ? 18.356 9.163 1.118 1.00 91.69 400 ALA A CA 1
ATOM 3121 C C . ALA A 1 400 ? 18.620 7.662 1.307 1.00 91.69 400 ALA A C 1
ATOM 3123 O O . ALA A 1 400 ? 18.095 7.062 2.247 1.00 91.69 400 ALA A O 1
ATOM 3124 N N . GLY A 1 401 ? 19.508 7.093 0.489 1.00 90.06 401 GLY A N 1
ATOM 3125 C CA . GLY A 1 401 ? 19.961 5.708 0.620 1.00 90.06 401 GLY A CA 1
ATOM 3126 C C . GLY A 1 401 ? 21.467 5.510 0.571 1.00 90.06 401 GLY A C 1
ATOM 3127 O O . GLY A 1 401 ? 22.268 6.445 0.410 1.00 90.06 401 GLY A O 1
ATOM 3128 N N . PHE A 1 402 ? 21.843 4.272 0.859 1.00 90.12 402 PHE A N 1
ATOM 3129 C CA . PHE A 1 402 ? 23.173 3.802 1.197 1.00 90.12 402 PHE A CA 1
ATOM 3130 C C . PHE A 1 402 ? 23.361 2.367 0.681 1.00 90.12 402 PHE A C 1
ATOM 3132 O O . PHE A 1 402 ? 22.432 1.612 0.461 1.00 90.12 402 PHE A O 1
ATOM 3139 N N . LEU A 1 403 ? 24.614 1.932 0.553 1.00 88.25 403 LEU A N 1
ATOM 3140 C CA . LEU A 1 403 ? 24.931 0.615 -0.016 1.00 88.25 403 LEU A CA 1
ATOM 3141 C C . LEU A 1 403 ? 24.373 -0.560 0.809 1.00 88.25 403 LEU A C 1
ATOM 3143 O O . LEU A 1 403 ? 24.243 -1.667 0.299 1.00 88.25 403 LEU A O 1
ATOM 3147 N N . CYS A 1 404 ? 24.169 -0.353 2.109 1.00 88.06 404 CYS A N 1
ATOM 3148 C CA . CYS A 1 404 ? 23.718 -1.390 3.032 1.00 88.06 404 CYS A CA 1
ATOM 3149 C C . CYS A 1 404 ? 22.198 -1.574 3.059 1.00 88.06 404 CYS A C 1
ATOM 3151 O O . CYS A 1 404 ? 21.759 -2.583 3.600 1.00 88.06 404 CYS A O 1
ATOM 3153 N N . ASP A 1 405 ? 21.420 -0.619 2.540 1.00 87.56 405 ASP A N 1
ATOM 3154 C CA . ASP A 1 405 ? 19.968 -0.768 2.455 1.00 87.56 405 ASP A CA 1
ATOM 3155 C C . ASP A 1 405 ? 19.497 -1.358 1.132 1.00 87.56 405 ASP A C 1
ATOM 3157 O O . ASP A 1 405 ? 18.364 -1.825 1.073 1.00 87.56 405 ASP A O 1
ATOM 3161 N N . ASN A 1 406 ? 20.374 -1.461 0.130 1.00 92.31 406 ASN A N 1
ATOM 3162 C CA . ASN A 1 406 ? 20.109 -2.242 -1.070 1.00 92.31 406 ASN A CA 1
ATOM 3163 C C . ASN A 1 406 ? 19.555 -3.635 -0.701 1.00 92.31 406 ASN A C 1
ATOM 3165 O O . ASN A 1 406 ? 20.189 -4.352 0.085 1.00 92.31 406 ASN A O 1
ATOM 3169 N N . PRO A 1 407 ? 18.423 -4.063 -1.287 1.00 91.88 407 PRO A N 1
ATOM 3170 C CA . PRO A 1 407 ? 17.842 -5.356 -0.971 1.00 91.88 407 PRO A CA 1
ATOM 3171 C C . PRO A 1 407 ? 18.790 -6.481 -1.372 1.00 91.88 407 PRO A C 1
ATOM 3173 O O . PRO A 1 407 ? 19.336 -6.500 -2.475 1.00 91.88 407 PRO A O 1
ATOM 3176 N N . GLY A 1 408 ? 18.976 -7.439 -0.463 1.00 89.50 408 GLY A N 1
ATOM 3177 C CA . GLY A 1 408 ? 19.677 -8.688 -0.755 1.00 89.50 408 GLY A CA 1
ATOM 3178 C C . GLY A 1 408 ? 18.765 -9.720 -1.417 1.00 89.50 408 GLY A C 1
ATOM 3179 O O . GLY A 1 408 ? 19.260 -10.604 -2.122 1.00 89.50 408 GLY A O 1
ATOM 3180 N N . THR A 1 409 ? 17.445 -9.599 -1.203 1.00 90.50 409 THR A N 1
ATOM 3181 C CA . THR A 1 409 ? 16.428 -10.482 -1.778 1.00 90.50 409 THR A CA 1
ATOM 3182 C C . THR A 1 409 ? 15.179 -9.775 -2.281 1.00 90.50 409 THR A C 1
ATOM 3184 O O . THR A 1 409 ? 14.965 -8.605 -1.983 1.00 90.50 409 THR A O 1
ATOM 3187 N N . SER A 1 410 ? 14.360 -10.476 -3.070 1.00 89.00 410 SER A N 1
ATOM 3188 C CA . SER A 1 410 ? 13.032 -9.993 -3.463 1.00 89.00 410 SER A CA 1
ATOM 3189 C C . SER A 1 410 ? 12.061 -9.872 -2.279 1.00 89.00 410 SER A C 1
ATOM 3191 O O . SER A 1 410 ? 11.022 -9.229 -2.420 1.00 89.00 410 SER A O 1
ATOM 3193 N N . THR A 1 411 ? 12.387 -10.461 -1.123 1.00 89.12 411 THR A N 1
ATOM 3194 C CA . THR A 1 411 ? 11.739 -10.164 0.157 1.00 89.12 411 THR A CA 1
ATOM 3195 C C . THR A 1 411 ? 12.370 -8.906 0.739 1.00 89.12 411 THR A C 1
ATOM 3197 O O . THR A 1 411 ? 13.533 -8.909 1.140 1.00 89.12 411 THR A O 1
ATOM 3200 N N . LEU A 1 412 ? 11.600 -7.823 0.714 1.00 87.62 412 LEU A N 1
ATOM 3201 C CA . LEU A 1 412 ? 11.980 -6.501 1.194 1.00 87.62 412 LEU A CA 1
ATOM 3202 C C . LEU A 1 412 ? 11.766 -6.403 2.697 1.00 87.62 412 LEU A C 1
ATOM 3204 O O . LEU A 1 412 ? 10.693 -6.745 3.194 1.00 87.62 412 LEU A O 1
ATOM 3208 N N . GLU A 1 413 ? 12.790 -5.915 3.383 1.00 85.31 413 GLU A N 1
ATOM 3209 C CA . GLU A 1 413 ? 12.861 -5.850 4.837 1.00 85.31 413 GLU A CA 1
ATOM 3210 C C . GLU A 1 413 ? 13.160 -4.418 5.306 1.00 85.31 413 GLU A C 1
ATOM 3212 O O . GLU A 1 413 ? 13.502 -3.528 4.520 1.00 85.31 413 GLU A O 1
ATOM 3217 N N . SER A 1 414 ? 13.041 -4.199 6.613 1.00 86.56 414 SER A N 1
ATOM 3218 C CA . SER A 1 414 ? 13.523 -2.982 7.259 1.00 86.56 414 SER A CA 1
ATOM 3219 C C . SER A 1 414 ? 14.959 -3.195 7.727 1.00 86.56 414 SER A C 1
ATOM 3221 O O . SER A 1 414 ? 15.239 -4.135 8.465 1.00 86.56 414 SER A O 1
ATOM 3223 N N . VAL A 1 415 ? 15.874 -2.327 7.303 1.00 83.50 415 VAL A N 1
ATOM 3224 C CA . VAL A 1 415 ? 17.290 -2.378 7.674 1.00 83.50 415 VAL A CA 1
ATOM 3225 C C . VAL A 1 415 ? 17.541 -1.394 8.805 1.00 83.50 415 VAL A C 1
ATOM 3227 O O . VAL A 1 415 ? 17.374 -0.183 8.642 1.00 83.50 415 VAL A O 1
ATOM 3230 N N . SER A 1 416 ? 17.987 -1.885 9.957 1.00 85.56 416 SER A N 1
ATOM 3231 C CA . SER A 1 416 ? 18.380 -1.037 11.083 1.00 85.56 416 SER A CA 1
ATOM 3232 C C . SER A 1 416 ? 19.807 -0.490 10.919 1.00 85.56 416 SER A C 1
ATOM 3234 O O . SER A 1 416 ? 20.655 -1.041 10.210 1.00 85.56 416 SER A O 1
ATOM 3236 N N . CYS A 1 417 ? 20.138 0.590 11.638 1.00 83.38 417 CYS A N 1
ATOM 3237 C CA . CYS A 1 417 ? 21.508 1.124 11.636 1.00 83.38 417 CYS A CA 1
ATOM 3238 C C . CYS A 1 417 ? 22.533 0.098 12.156 1.00 83.38 417 CYS A C 1
ATOM 3240 O O . CYS A 1 417 ? 23.679 0.092 11.706 1.00 83.38 417 CYS A O 1
ATOM 3242 N N . ASN A 1 418 ? 22.129 -0.786 13.075 1.00 87.00 418 ASN A N 1
ATOM 3243 C CA . ASN A 1 418 ? 23.011 -1.798 13.660 1.00 87.00 418 ASN A CA 1
ATOM 3244 C C . ASN A 1 418 ? 23.390 -2.904 12.665 1.00 87.00 418 ASN A C 1
ATOM 3246 O O . ASN A 1 418 ? 24.452 -3.511 12.800 1.00 87.00 418 ASN A O 1
ATOM 3250 N N . GLU A 1 419 ? 22.560 -3.131 11.650 1.00 84.56 419 GLU A N 1
ATOM 3251 C CA . GLU A 1 419 ? 22.816 -4.076 10.557 1.00 84.56 419 GLU A CA 1
ATOM 3252 C C . GLU A 1 419 ? 23.626 -3.433 9.422 1.00 84.56 419 GLU A C 1
ATOM 3254 O O . GLU A 1 419 ? 24.262 -4.120 8.620 1.00 84.56 419 GLU A O 1
ATOM 3259 N N . CYS A 1 420 ? 23.687 -2.101 9.388 1.00 88.94 420 CYS A N 1
ATOM 3260 C CA . CYS A 1 420 ? 24.409 -1.346 8.381 1.00 88.94 420 CYS A CA 1
ATOM 3261 C C . CYS A 1 420 ? 25.809 -0.920 8.856 1.00 88.94 420 CYS A C 1
ATOM 3263 O O . CYS A 1 420 ? 25.983 0.081 9.555 1.00 88.94 420 CYS A O 1
ATOM 3265 N N . GLN A 1 421 ? 26.859 -1.591 8.363 1.00 92.50 421 GLN A N 1
ATOM 3266 C CA . GLN A 1 421 ? 28.247 -1.212 8.678 1.00 92.50 421 GLN A CA 1
ATOM 3267 C C . GLN A 1 421 ? 28.574 0.241 8.287 1.00 92.50 421 GLN A C 1
ATOM 3269 O O . GLN A 1 421 ? 29.309 0.914 9.006 1.00 92.50 421 GLN A O 1
ATOM 3274 N N . GLN A 1 422 ? 28.011 0.752 7.182 1.00 91.88 422 GLN A N 1
ATOM 3275 C CA . GLN A 1 422 ? 28.195 2.159 6.805 1.00 91.88 422 GLN A CA 1
ATOM 3276 C C . GLN A 1 422 ? 27.624 3.107 7.863 1.00 91.88 422 GLN A C 1
ATOM 3278 O O . GLN A 1 422 ? 28.250 4.128 8.142 1.00 91.88 422 GLN A O 1
ATOM 3283 N N . CYS A 1 423 ? 26.479 2.762 8.461 1.00 90.50 423 CYS A N 1
ATOM 3284 C CA . CYS A 1 423 ? 25.876 3.522 9.547 1.00 90.50 423 CYS A CA 1
ATOM 3285 C C . CYS A 1 423 ? 26.741 3.446 10.804 1.00 90.50 423 CYS A C 1
ATOM 3287 O O . CYS A 1 423 ? 27.071 4.483 11.367 1.00 90.50 423 CYS A O 1
ATOM 3289 N N . LEU A 1 424 ? 27.202 2.255 11.196 1.00 92.25 424 LEU A N 1
ATOM 3290 C CA . LEU A 1 424 ? 28.083 2.079 12.356 1.00 92.25 424 LEU A CA 1
ATOM 3291 C C . LEU A 1 424 ? 29.398 2.866 12.242 1.00 92.25 424 LEU A C 1
ATOM 3293 O O . LEU A 1 424 ? 29.876 3.423 13.233 1.00 92.25 424 LEU A O 1
ATOM 3297 N N . ASP A 1 425 ? 29.969 2.949 11.039 1.00 94.94 425 ASP A N 1
ATOM 3298 C CA . ASP A 1 425 ? 31.207 3.691 10.784 1.00 94.94 425 ASP A CA 1
ATOM 3299 C C . ASP A 1 425 ? 31.030 5.221 10.910 1.00 94.94 425 ASP A C 1
ATOM 3301 O O . ASP A 1 425 ? 32.006 5.935 11.158 1.00 94.94 425 ASP A O 1
ATOM 3305 N N . ASP A 1 426 ? 29.804 5.735 10.754 1.00 92.56 426 ASP A N 1
ATOM 3306 C CA . ASP A 1 426 ? 29.468 7.166 10.782 1.00 92.56 426 ASP A CA 1
ATOM 3307 C C . ASP A 1 426 ? 28.123 7.422 11.490 1.00 92.56 426 ASP A C 1
ATOM 3309 O O . ASP A 1 426 ? 27.219 8.094 10.980 1.00 92.56 426 ASP A O 1
ATOM 3313 N N . TYR A 1 427 ? 27.999 6.845 12.687 1.00 89.88 427 TYR A N 1
ATOM 3314 C CA . TYR A 1 427 ? 26.735 6.742 13.420 1.00 89.88 427 TYR A CA 1
ATOM 3315 C C . TYR A 1 427 ? 26.080 8.099 13.685 1.00 89.88 427 TYR A C 1
ATOM 3317 O O . TYR A 1 427 ? 24.874 8.256 13.509 1.00 89.88 427 TYR A O 1
ATOM 3325 N N . GLU A 1 428 ? 26.864 9.114 14.062 1.00 90.69 428 GLU A N 1
ATOM 3326 C CA . GLU A 1 428 ? 26.335 10.453 14.356 1.00 90.69 428 GLU A CA 1
ATOM 3327 C C . GLU A 1 428 ? 25.673 11.104 13.135 1.00 90.69 428 GLU A C 1
ATOM 3329 O O . GLU A 1 428 ? 24.721 11.869 13.289 1.00 90.69 428 GLU A O 1
ATOM 3334 N N . ARG A 1 429 ? 26.171 10.824 11.923 1.00 90.31 429 ARG A N 1
ATOM 3335 C CA . ARG A 1 429 ? 25.632 11.410 10.693 1.00 90.31 429 ARG A CA 1
ATOM 3336 C C . ARG A 1 429 ? 24.515 10.569 10.092 1.00 90.31 429 ARG A C 1
ATOM 3338 O O . ARG A 1 429 ? 23.611 11.145 9.492 1.00 90.31 429 ARG A O 1
ATOM 3345 N N . LEU A 1 430 ? 24.622 9.244 10.176 1.00 89.31 430 LEU A N 1
ATOM 3346 C CA . LEU A 1 430 ? 23.761 8.329 9.432 1.00 89.31 430 LEU A CA 1
ATOM 3347 C C . LEU A 1 430 ? 22.600 7.763 10.240 1.00 89.31 430 LEU A C 1
ATOM 3349 O O . LEU A 1 430 ? 21.554 7.542 9.644 1.00 89.31 430 LEU A O 1
ATOM 3353 N N . SER A 1 431 ? 22.718 7.616 11.564 1.00 86.50 431 SER A N 1
ATOM 3354 C CA . SER A 1 431 ? 21.627 7.065 12.387 1.00 86.50 431 SER A CA 1
ATOM 3355 C C . SER A 1 431 ? 20.261 7.756 12.220 1.00 86.50 431 SER A C 1
ATOM 3357 O O . SER A 1 431 ? 19.270 7.040 12.287 1.00 86.50 431 SER A O 1
ATOM 3359 N N . PRO A 1 432 ? 20.143 9.072 11.912 1.00 88.56 432 PRO A N 1
ATOM 3360 C CA . PRO A 1 432 ? 18.835 9.699 11.690 1.00 88.56 432 PRO A CA 1
ATOM 3361 C C . PRO A 1 432 ? 18.069 9.226 10.445 1.00 88.56 432 PRO A C 1
ATOM 3363 O O . PRO A 1 432 ? 16.905 9.585 10.310 1.00 88.56 432 PRO A O 1
ATOM 3366 N N . TYR A 1 433 ? 18.713 8.502 9.524 1.00 84.88 433 TYR A N 1
ATOM 3367 C CA . TYR A 1 433 ? 18.075 7.958 8.316 1.00 84.88 433 TYR A CA 1
ATOM 3368 C C . TYR A 1 433 ? 17.589 6.515 8.497 1.00 84.88 433 TYR A C 1
ATOM 3370 O O . TYR A 1 433 ? 17.021 5.961 7.565 1.00 84.88 433 TYR A O 1
ATOM 3378 N N . PHE A 1 434 ? 17.859 5.901 9.653 1.00 85.00 434 PHE A N 1
ATOM 3379 C CA . PHE A 1 434 ? 17.501 4.519 9.955 1.00 85.00 434 PHE A CA 1
ATOM 3380 C C . PHE A 1 434 ? 16.363 4.470 10.991 1.00 85.00 434 PHE A C 1
ATOM 3382 O O . PHE A 1 434 ? 16.295 5.361 11.844 1.00 85.00 434 PHE A O 1
ATOM 3389 N N . PRO A 1 435 ? 15.519 3.421 10.973 1.00 86.75 435 PRO A N 1
ATOM 3390 C CA . PRO A 1 435 ? 15.560 2.277 10.056 1.00 86.75 435 PRO A CA 1
ATOM 3391 C C . PRO A 1 435 ? 15.142 2.636 8.622 1.00 86.75 435 PRO A C 1
ATOM 3393 O O . PRO A 1 435 ? 14.449 3.625 8.395 1.00 86.75 435 PRO A O 1
ATOM 3396 N N . ILE A 1 436 ? 15.611 1.848 7.655 1.00 83.12 436 ILE A N 1
ATOM 3397 C CA . ILE A 1 436 ? 15.293 2.011 6.237 1.00 83.12 436 ILE A CA 1
ATOM 3398 C C . ILE A 1 436 ? 14.398 0.864 5.787 1.00 83.12 436 ILE A C 1
ATOM 3400 O O . ILE A 1 436 ? 14.851 -0.272 5.712 1.00 83.12 436 ILE A O 1
ATOM 3404 N N . ASP A 1 437 ? 13.161 1.178 5.420 1.00 85.62 437 ASP A N 1
ATOM 3405 C CA . ASP A 1 437 ? 12.258 0.227 4.775 1.00 85.62 437 ASP A CA 1
ATOM 3406 C C . ASP A 1 437 ? 12.592 0.097 3.278 1.00 85.62 437 ASP A C 1
ATOM 3408 O O . ASP A 1 437 ? 12.446 1.048 2.502 1.00 85.62 437 ASP A O 1
ATOM 3412 N N . GLN A 1 438 ? 13.034 -1.091 2.860 1.00 91.00 438 GLN A N 1
ATOM 3413 C CA . GLN A 1 438 ? 13.324 -1.397 1.457 1.00 91.00 438 GLN A CA 1
ATOM 3414 C C . GLN A 1 438 ? 12.066 -1.371 0.581 1.00 91.00 438 GLN A C 1
ATOM 3416 O O . GLN A 1 438 ? 12.145 -1.043 -0.605 1.00 91.00 438 GLN A O 1
ATOM 3421 N N . SER A 1 439 ? 10.895 -1.675 1.152 1.00 88.81 439 SER A N 1
ATOM 3422 C CA . SER A 1 439 ? 9.616 -1.655 0.439 1.00 88.81 439 SER A CA 1
ATOM 3423 C C . SER A 1 439 ? 9.202 -0.238 0.044 1.00 88.81 439 SER A C 1
ATOM 3425 O O . SER A 1 439 ? 8.677 -0.036 -1.053 1.00 88.81 439 SER A O 1
ATOM 3427 N N . ALA A 1 440 ? 9.554 0.760 0.861 1.00 87.50 440 ALA A N 1
ATOM 3428 C CA . ALA A 1 440 ? 9.319 2.173 0.574 1.00 87.50 440 ALA A CA 1
ATOM 3429 C C . ALA A 1 440 ? 10.047 2.687 -0.674 1.00 87.50 440 ALA A C 1
ATOM 3431 O O . ALA A 1 440 ? 9.617 3.681 -1.262 1.00 87.50 440 ALA A O 1
ATOM 3432 N N . ARG A 1 441 ? 11.106 1.990 -1.105 1.00 94.19 441 ARG A N 1
ATOM 3433 C CA . ARG A 1 441 ? 12.018 2.378 -2.196 1.00 94.19 441 ARG A CA 1
ATOM 3434 C C . ARG A 1 441 ? 11.857 1.522 -3.447 1.00 94.19 441 ARG A C 1
ATOM 3436 O O . ARG A 1 441 ? 12.684 1.595 -4.355 1.00 94.19 441 ARG A O 1
ATOM 3443 N N . ALA A 1 442 ? 10.826 0.688 -3.503 1.00 95.56 442 ALA A N 1
ATOM 3444 C CA . ALA A 1 442 ? 10.582 -0.205 -4.622 1.00 95.56 442 ALA A CA 1
ATOM 3445 C C . ALA A 1 442 ? 9.255 0.121 -5.319 1.00 95.56 442 ALA A C 1
ATOM 3447 O O . ALA A 1 442 ? 8.302 0.602 -4.710 1.00 95.56 442 ALA A O 1
ATOM 3448 N N . VAL A 1 443 ? 9.200 -0.155 -6.621 1.00 95.69 443 VAL A N 1
ATOM 3449 C CA . VAL A 1 443 ? 8.008 0.015 -7.457 1.00 95.69 443 VAL A CA 1
ATOM 3450 C C . VAL A 1 443 ? 7.789 -1.258 -8.249 1.00 95.69 443 VAL A C 1
ATOM 3452 O O . VAL A 1 443 ? 8.635 -1.618 -9.066 1.00 95.69 443 VAL A O 1
ATOM 3455 N N . THR A 1 444 ? 6.655 -1.928 -8.056 1.00 92.50 444 THR A N 1
ATOM 3456 C CA . THR A 1 444 ? 6.285 -3.082 -8.890 1.00 92.50 444 THR A CA 1
ATOM 3457 C C . THR A 1 444 ? 5.322 -2.645 -9.983 1.00 92.50 444 THR A C 1
ATOM 3459 O O . THR A 1 444 ? 4.279 -2.069 -9.701 1.00 92.50 444 THR A O 1
ATOM 3462 N N . LEU A 1 445 ? 5.670 -2.904 -11.240 1.00 90.19 445 LEU A N 1
ATOM 3463 C CA . LEU A 1 445 ? 4.844 -2.648 -12.416 1.00 90.19 445 LEU A CA 1
ATOM 3464 C C . LEU A 1 445 ? 4.194 -3.955 -12.860 1.00 90.19 445 LEU A C 1
ATOM 3466 O O . LEU A 1 445 ? 4.877 -4.969 -13.015 1.00 90.19 445 LEU A O 1
ATOM 3470 N N . ALA A 1 446 ? 2.890 -3.915 -13.095 1.00 84.12 446 ALA A N 1
ATOM 3471 C CA . ALA A 1 446 ? 2.088 -5.077 -13.435 1.00 84.12 446 ALA A CA 1
ATOM 3472 C C . ALA A 1 446 ? 1.597 -5.009 -14.887 1.00 84.12 446 ALA A C 1
ATOM 3474 O O . ALA A 1 446 ? 1.093 -3.976 -15.334 1.00 84.12 446 ALA A O 1
ATOM 3475 N N . PHE A 1 447 ? 1.715 -6.121 -15.613 1.00 85.12 447 PHE A N 1
ATOM 3476 C CA . PHE A 1 447 ? 1.365 -6.246 -17.027 1.00 85.12 447 PHE A CA 1
ATOM 3477 C C . PHE A 1 447 ? 0.377 -7.397 -17.205 1.00 85.12 447 PHE A C 1
ATOM 3479 O O . PHE A 1 447 ? 0.718 -8.547 -16.954 1.00 85.12 447 PHE A O 1
ATOM 3486 N N . THR A 1 448 ? -0.844 -7.092 -17.646 1.00 76.62 448 THR A N 1
ATOM 3487 C CA . THR A 1 448 ? -1.920 -8.090 -17.807 1.00 76.62 448 THR A CA 1
ATOM 3488 C C . THR A 1 448 ? -2.183 -8.458 -19.267 1.00 76.62 448 THR A C 1
ATOM 3490 O O . THR A 1 448 ? -2.598 -9.571 -19.566 1.00 76.62 448 THR A O 1
ATOM 3493 N N . GLY A 1 449 ? -1.927 -7.540 -20.203 1.00 73.62 449 GLY A N 1
ATOM 3494 C CA . GLY A 1 449 ? -2.063 -7.794 -21.639 1.00 73.62 449 GLY A CA 1
ATOM 3495 C C . GLY A 1 449 ? -0.808 -8.414 -22.271 1.00 73.62 449 GLY A C 1
ATOM 3496 O O . GLY A 1 449 ? 0.271 -8.332 -21.687 1.00 73.62 449 GLY A O 1
ATOM 3497 N N . PRO A 1 450 ? -0.923 -8.973 -23.491 1.00 83.94 450 PRO A N 1
ATOM 3498 C CA . PRO A 1 450 ? 0.201 -9.574 -24.204 1.00 83.94 450 PRO A CA 1
ATOM 3499 C C . PRO A 1 450 ? 1.246 -8.526 -24.573 1.00 83.94 450 PRO A C 1
ATOM 3501 O O . PRO A 1 450 ? 0.988 -7.655 -25.408 1.00 83.94 450 PRO A O 1
ATOM 3504 N N . GLN A 1 451 ? 2.444 -8.655 -24.006 1.00 89.38 451 GLN A N 1
ATOM 3505 C CA . GLN A 1 451 ? 3.585 -7.799 -24.313 1.00 89.38 451 GLN A CA 1
ATOM 3506 C C . GLN A 1 451 ? 4.716 -8.610 -24.925 1.00 89.38 451 GLN A C 1
ATOM 3508 O O . GLN A 1 451 ? 5.285 -9.496 -24.296 1.00 89.38 451 GLN A O 1
ATOM 3513 N N . GLN A 1 452 ? 5.103 -8.267 -26.153 1.00 93.31 452 GLN A N 1
ATOM 3514 C CA . GLN A 1 452 ? 6.374 -8.747 -26.700 1.00 93.31 452 GLN A CA 1
ATOM 3515 C C . GLN A 1 452 ? 7.563 -7.947 -26.170 1.00 93.31 452 GLN A C 1
ATOM 3517 O O . GLN A 1 452 ? 8.685 -8.452 -26.104 1.00 93.31 452 GLN A O 1
ATOM 3522 N N . LYS A 1 453 ? 7.314 -6.680 -25.834 1.00 96.12 453 LYS A N 1
ATOM 3523 C CA . LYS A 1 453 ? 8.302 -5.771 -25.277 1.00 96.12 453 LYS A CA 1
ATOM 3524 C C . LYS A 1 453 ? 7.646 -4.620 -24.523 1.00 96.12 453 LYS A C 1
ATOM 3526 O O . LYS A 1 453 ? 6.532 -4.236 -24.864 1.00 96.12 453 LYS A O 1
ATOM 3531 N N . PHE A 1 454 ? 8.387 -4.023 -23.602 1.00 95.88 454 PHE A N 1
ATOM 3532 C CA . PHE A 1 454 ? 8.076 -2.731 -22.989 1.00 95.88 454 PHE A CA 1
ATOM 3533 C C . PHE A 1 454 ? 9.350 -1.886 -22.882 1.00 95.88 454 PHE A C 1
ATOM 3535 O O . PHE A 1 454 ? 10.463 -2.411 -22.976 1.00 95.88 454 PHE A O 1
ATOM 3542 N N . SER A 1 455 ? 9.194 -0.581 -22.694 1.00 96.94 455 SER A N 1
ATOM 3543 C CA . SER A 1 455 ? 10.290 0.380 -22.644 1.00 96.94 455 SER A CA 1
ATOM 3544 C C . SER A 1 455 ? 10.258 1.197 -21.353 1.00 96.94 455 SER A C 1
ATOM 3546 O O . SER A 1 455 ? 9.209 1.713 -20.959 1.00 96.94 455 SER A O 1
ATOM 3548 N N . ILE A 1 456 ? 11.423 1.361 -20.724 1.00 97.81 456 ILE A N 1
ATOM 3549 C CA . ILE A 1 456 ? 11.621 2.202 -19.534 1.00 97.81 456 ILE A CA 1
ATOM 3550 C C . ILE A 1 456 ? 12.723 3.226 -19.820 1.00 97.81 456 ILE A C 1
ATOM 3552 O O . ILE A 1 456 ? 13.748 2.907 -20.428 1.00 97.81 456 ILE A O 1
ATOM 3556 N N . MET A 1 457 ? 12.523 4.462 -19.363 1.00 98.00 457 MET A N 1
ATOM 3557 C CA . MET A 1 457 ? 13.566 5.486 -19.321 1.00 98.00 457 MET A CA 1
ATOM 3558 C C . MET A 1 457 ? 14.124 5.607 -17.901 1.00 98.00 457 MET A C 1
ATOM 3560 O O . MET A 1 457 ? 13.361 5.822 -16.964 1.00 98.00 457 MET A O 1
ATOM 3564 N N . LEU A 1 458 ? 15.445 5.501 -17.752 1.00 98.12 458 LEU A N 1
ATOM 3565 C CA . LEU A 1 458 ? 16.177 5.663 -16.492 1.00 98.12 458 LEU A CA 1
ATOM 3566 C C . LEU A 1 458 ? 17.014 6.937 -16.516 1.00 98.12 458 LEU A C 1
ATOM 3568 O O . LEU A 1 458 ? 17.626 7.260 -17.538 1.00 98.12 458 LEU A O 1
ATOM 3572 N N . GLU A 1 459 ? 17.110 7.626 -15.383 1.00 95.56 459 GLU A N 1
ATOM 3573 C CA . GLU A 1 459 ? 17.914 8.840 -15.264 1.00 95.56 459 GLU A CA 1
ATOM 3574 C C . GLU A 1 459 ? 18.423 9.050 -13.838 1.00 95.56 459 GLU A C 1
ATOM 3576 O O . GLU A 1 459 ? 17.686 8.922 -12.864 1.00 95.56 459 GLU A O 1
ATOM 3581 N N . SER A 1 460 ? 19.694 9.430 -13.729 1.00 93.44 460 SER A N 1
ATOM 3582 C CA . SER A 1 460 ? 20.285 9.938 -12.490 1.00 93.44 460 SER A CA 1
ATOM 3583 C C . SER A 1 460 ? 20.496 11.439 -12.632 1.00 93.44 460 SER A C 1
ATOM 3585 O O . SER A 1 460 ? 21.190 11.880 -13.550 1.00 93.44 460 SER A O 1
ATOM 3587 N N . LEU A 1 461 ? 19.896 12.238 -11.754 1.00 92.25 461 LEU A N 1
ATOM 3588 C CA . LEU A 1 461 ? 20.059 13.693 -11.751 1.00 92.25 461 LEU A CA 1
ATOM 3589 C C . LEU A 1 461 ? 21.200 14.114 -10.830 1.00 92.25 461 LEU A C 1
ATOM 3591 O O . LEU A 1 461 ? 21.295 13.616 -9.714 1.00 92.25 461 LEU A O 1
ATOM 3595 N N . CYS A 1 462 ? 22.010 15.079 -11.267 1.00 91.75 462 CYS A N 1
ATOM 3596 C CA . CYS A 1 462 ? 23.046 15.700 -10.449 1.00 91.75 462 CYS A CA 1
ATOM 3597 C C . CYS A 1 462 ? 23.208 17.194 -10.777 1.00 91.75 462 CYS A C 1
ATOM 3599 O O . CYS A 1 462 ? 23.633 17.564 -11.872 1.00 91.75 462 CYS A O 1
ATOM 3601 N N . ASP A 1 463 ? 22.952 18.069 -9.812 1.00 88.12 463 ASP A N 1
ATOM 3602 C CA . ASP A 1 463 ? 23.082 19.518 -9.974 1.00 88.12 463 ASP A CA 1
ATOM 3603 C C . ASP A 1 463 ? 24.509 20.014 -9.667 1.00 88.12 463 ASP A C 1
ATOM 3605 O O . ASP A 1 463 ? 25.010 20.935 -10.324 1.00 88.12 463 ASP A O 1
ATOM 3609 N N . HIS A 1 464 ? 25.202 19.397 -8.699 1.00 82.62 464 HIS A N 1
ATOM 3610 C CA . HIS A 1 464 ? 26.596 19.712 -8.354 1.00 82.62 464 HIS A CA 1
ATOM 3611 C C . HIS A 1 464 ? 27.369 18.509 -7.800 1.00 82.62 464 HIS A C 1
ATOM 3613 O O . HIS A 1 464 ? 26.804 17.534 -7.326 1.00 82.62 464 HIS A O 1
ATOM 3619 N N . ASP A 1 465 ? 28.704 18.587 -7.835 1.00 82.12 465 ASP A N 1
ATOM 3620 C CA . ASP A 1 465 ? 29.614 17.515 -7.390 1.00 82.12 465 ASP A CA 1
ATOM 3621 C C . ASP A 1 465 ? 29.437 16.166 -8.132 1.00 82.12 465 ASP A C 1
ATOM 3623 O O . ASP A 1 465 ? 29.698 15.099 -7.576 1.00 82.12 465 ASP A O 1
ATOM 3627 N N . CYS A 1 466 ? 29.084 16.197 -9.422 1.00 82.69 466 CYS A N 1
ATOM 3628 C CA . CYS A 1 466 ? 28.835 15.004 -10.261 1.00 82.69 466 CYS A CA 1
ATOM 3629 C C . CYS A 1 466 ? 30.091 14.197 -10.642 1.00 82.69 466 CYS A C 1
ATOM 3631 O O . CYS A 1 466 ? 30.044 13.292 -11.475 1.00 82.69 466 CYS A O 1
ATOM 3633 N N . LEU A 1 467 ? 31.251 14.552 -10.085 1.00 85.00 467 LEU A N 1
ATOM 3634 C CA . LEU A 1 467 ? 32.518 13.872 -10.324 1.00 85.00 467 LEU A CA 1
ATOM 3635 C C . LEU A 1 467 ? 33.045 13.289 -9.014 1.00 85.00 467 LEU A C 1
ATOM 3637 O O . LEU A 1 467 ? 32.891 13.858 -7.934 1.00 85.00 467 LEU A O 1
ATOM 3641 N N . THR A 1 468 ? 33.727 12.153 -9.105 1.00 79.25 468 THR A N 1
ATOM 3642 C CA . THR A 1 468 ? 34.507 11.621 -7.989 1.00 79.25 468 THR A CA 1
ATOM 3643 C C . THR A 1 468 ? 35.671 12.556 -7.649 1.00 79.25 468 THR A C 1
ATOM 3645 O O . THR A 1 468 ? 36.065 13.410 -8.444 1.00 79.25 468 THR A O 1
ATOM 3648 N N . ASN A 1 469 ? 36.303 12.346 -6.490 1.00 78.19 469 ASN A N 1
ATOM 3649 C CA . ASN A 1 469 ? 37.509 13.090 -6.099 1.00 78.19 469 ASN A CA 1
ATOM 3650 C C . ASN A 1 469 ? 38.678 12.911 -7.091 1.00 78.19 469 ASN A C 1
ATOM 3652 O O . ASN A 1 469 ? 39.596 13.726 -7.123 1.00 78.19 469 ASN A O 1
ATOM 3656 N N . GLU A 1 470 ? 38.643 11.858 -7.913 1.00 82.38 470 GLU A N 1
ATOM 3657 C CA . GLU A 1 470 ? 39.608 11.599 -8.986 1.00 82.38 470 GLU A CA 1
ATOM 3658 C C . GLU A 1 470 ? 39.202 12.232 -10.330 1.00 82.38 470 GLU A C 1
ATOM 3660 O O . GLU A 1 470 ? 39.866 12.014 -11.342 1.00 82.38 470 GLU A O 1
ATOM 3665 N N . GLY A 1 471 ? 38.105 12.996 -10.364 1.00 81.44 471 GLY A N 1
ATOM 3666 C CA . GLY A 1 471 ? 37.564 13.617 -11.572 1.00 81.44 471 GLY A CA 1
ATOM 3667 C C . GLY A 1 471 ? 36.859 12.641 -12.516 1.00 81.44 471 GLY A C 1
ATOM 3668 O O . GLY A 1 471 ? 36.663 12.975 -13.683 1.00 81.44 471 GLY A O 1
ATOM 3669 N N . ARG A 1 472 ? 36.503 11.435 -12.050 1.00 82.88 472 ARG A N 1
ATOM 3670 C CA . ARG A 1 472 ? 35.747 10.469 -12.862 1.00 82.88 472 ARG A CA 1
ATOM 3671 C C . ARG A 1 472 ? 34.255 10.790 -12.808 1.00 82.88 472 ARG A C 1
ATOM 3673 O O . ARG A 1 472 ? 33.796 11.206 -11.744 1.00 82.88 472 ARG A O 1
ATOM 3680 N N . PRO A 1 473 ? 33.505 10.577 -13.895 1.00 83.75 473 PRO A N 1
ATOM 3681 C CA . PRO A 1 473 ? 32.059 10.714 -13.857 1.00 83.75 473 PRO A CA 1
ATOM 3682 C C . PRO A 1 473 ? 31.433 9.754 -12.844 1.00 83.75 473 PRO A C 1
ATOM 3684 O O . PRO A 1 473 ? 31.931 8.642 -12.649 1.00 83.75 473 PRO A O 1
ATOM 3687 N N . ARG A 1 474 ? 30.378 10.212 -12.177 1.00 90.00 474 ARG A N 1
ATOM 3688 C CA . ARG A 1 474 ? 29.560 9.403 -11.278 1.00 90.00 474 ARG A CA 1
ATOM 3689 C C . ARG A 1 474 ? 28.313 8.891 -11.996 1.00 90.00 474 ARG A C 1
ATOM 3691 O O . ARG A 1 474 ? 28.007 9.309 -13.110 1.00 90.00 474 ARG A O 1
ATOM 3698 N N . GLY A 1 475 ? 27.651 7.934 -11.369 1.00 91.56 475 GLY A N 1
ATOM 3699 C CA . GLY A 1 475 ? 26.425 7.331 -11.860 1.00 91.56 475 GLY A CA 1
ATOM 3700 C C . GLY A 1 475 ? 25.696 6.619 -10.736 1.00 91.56 475 GLY A C 1
ATOM 3701 O O . GLY A 1 475 ? 26.174 6.602 -9.597 1.00 91.56 475 GLY A O 1
ATOM 3702 N N . ARG A 1 476 ? 24.573 6.007 -11.090 1.00 93.69 476 ARG A N 1
ATOM 3703 C CA . ARG A 1 476 ? 23.690 5.257 -10.195 1.00 93.69 476 ARG A CA 1
ATOM 3704 C C . ARG A 1 476 ? 23.369 3.891 -10.786 1.00 93.69 476 ARG A C 1
ATOM 3706 O O . ARG A 1 476 ? 23.523 3.697 -11.993 1.00 93.69 476 ARG A O 1
ATOM 3713 N N . ASN A 1 477 ? 22.989 2.945 -9.939 1.00 94.81 477 ASN A N 1
ATOM 3714 C CA . ASN A 1 477 ? 22.629 1.597 -10.356 1.00 94.81 477 ASN A CA 1
ATOM 3715 C C . ASN A 1 477 ? 21.127 1.431 -10.182 1.00 94.81 477 ASN A C 1
ATOM 3717 O O . ASN A 1 477 ? 20.633 1.636 -9.089 1.00 94.81 477 ASN A O 1
ATOM 3721 N N . PHE A 1 478 ? 20.435 1.011 -11.231 1.00 97.50 478 PHE A N 1
ATOM 3722 C CA . PHE A 1 478 ? 19.032 0.634 -11.144 1.00 97.50 478 PHE A CA 1
ATOM 3723 C C . PHE A 1 478 ? 18.940 -0.883 -11.060 1.00 97.50 478 PHE A C 1
ATOM 3725 O O . PHE A 1 478 ? 19.571 -1.582 -11.865 1.00 97.50 478 PHE A O 1
ATOM 3732 N N . LEU A 1 479 ? 18.183 -1.367 -10.080 1.00 97.31 479 LEU A N 1
ATOM 3733 C CA . LEU A 1 479 ? 17.983 -2.784 -9.815 1.00 97.31 479 LEU A CA 1
ATOM 3734 C C . LEU A 1 479 ? 16.595 -3.216 -10.288 1.00 97.31 479 LEU A C 1
ATOM 3736 O O . LEU A 1 479 ? 15.601 -2.562 -9.984 1.00 97.31 479 LEU A O 1
ATOM 3740 N N . PHE A 1 480 ? 16.532 -4.325 -11.022 1.00 97.44 480 PHE A N 1
ATOM 3741 C CA . PHE A 1 480 ? 15.290 -4.899 -11.533 1.00 97.44 480 PHE A CA 1
ATOM 3742 C C . PHE A 1 480 ? 15.173 -6.376 -11.166 1.00 97.44 480 PHE A C 1
ATOM 3744 O O . PHE A 1 480 ? 16.163 -7.110 -11.164 1.00 97.44 480 PHE A O 1
ATOM 3751 N N . GLY A 1 481 ? 13.948 -6.832 -10.940 1.00 94.56 481 GLY A N 1
ATOM 3752 C CA . GLY A 1 481 ? 13.614 -8.240 -10.733 1.00 94.56 481 GLY A CA 1
ATOM 3753 C C . GLY A 1 481 ? 12.155 -8.519 -11.077 1.00 94.56 481 GLY A C 1
ATOM 3754 O O . GLY A 1 481 ? 11.437 -7.608 -11.480 1.00 94.56 481 GLY A O 1
ATOM 3755 N N . GLY A 1 482 ? 11.732 -9.775 -10.949 1.00 91.12 482 GLY A N 1
ATOM 3756 C CA . GLY A 1 482 ? 10.326 -10.167 -11.058 1.00 91.12 482 GLY A CA 1
ATOM 3757 C C . GLY A 1 482 ? 9.545 -9.854 -9.783 1.00 91.12 482 GLY A C 1
ATOM 3758 O O . GLY A 1 482 ? 9.705 -8.780 -9.207 1.00 91.12 482 GLY A O 1
ATOM 3759 N N . ARG A 1 483 ? 8.714 -10.803 -9.340 1.00 88.19 483 ARG A N 1
ATOM 3760 C CA . ARG A 1 483 ? 7.874 -10.677 -8.138 1.00 88.19 483 ARG A CA 1
ATOM 3761 C C . ARG A 1 483 ? 8.710 -10.354 -6.889 1.00 88.19 483 ARG A C 1
ATOM 3763 O O . ARG A 1 483 ? 9.797 -10.897 -6.712 1.00 88.19 483 ARG A O 1
ATOM 3770 N N . SER A 1 484 ? 8.169 -9.501 -6.021 1.00 88.81 484 SER A N 1
ATOM 3771 C CA . SER A 1 484 ? 8.761 -9.101 -4.737 1.00 88.81 484 SER A CA 1
ATOM 3772 C C . SER A 1 484 ? 7.749 -9.208 -3.597 1.00 88.81 484 SER A C 1
ATOM 3774 O O . SER A 1 484 ? 6.563 -9.422 -3.856 1.00 88.81 484 SER A O 1
ATOM 3776 N N . SER A 1 485 ? 8.178 -8.993 -2.349 1.00 82.81 485 SER A N 1
ATOM 3777 C CA . SER A 1 485 ? 7.256 -8.912 -1.208 1.00 82.81 485 SER A CA 1
ATOM 3778 C C . SER A 1 485 ? 6.282 -7.728 -1.265 1.00 82.81 485 SER A C 1
ATOM 3780 O O . SER A 1 485 ? 5.301 -7.737 -0.532 1.00 82.81 485 SER A O 1
ATOM 3782 N N . LEU A 1 486 ? 6.447 -6.762 -2.187 1.00 79.19 486 LEU A N 1
ATOM 3783 C CA . LEU A 1 486 ? 5.388 -5.782 -2.503 1.00 79.19 486 LEU A CA 1
ATOM 3784 C C . LEU A 1 486 ? 4.152 -6.429 -3.145 1.00 79.19 486 LEU A C 1
ATOM 3786 O O . LEU A 1 486 ? 3.069 -5.846 -3.120 1.00 79.19 486 LEU A O 1
ATOM 3790 N N . CYS A 1 487 ? 4.332 -7.595 -3.767 1.00 73.19 487 CYS A N 1
ATOM 3791 C CA . CYS A 1 487 ? 3.262 -8.413 -4.321 1.00 73.19 487 CYS A CA 1
ATOM 3792 C C . CYS A 1 487 ? 2.749 -9.467 -3.334 1.00 73.19 487 CYS A C 1
ATOM 3794 O O . CYS A 1 487 ? 1.817 -10.197 -3.672 1.00 73.19 487 CYS A O 1
ATOM 3796 N N . GLU A 1 488 ? 3.337 -9.576 -2.143 1.00 65.88 488 GLU A N 1
ATOM 3797 C CA . GLU A 1 488 ? 2.738 -10.406 -1.111 1.00 65.88 488 GLU A CA 1
ATOM 3798 C C . GLU A 1 488 ? 1.563 -9.646 -0.490 1.00 65.88 488 GLU A C 1
ATOM 3800 O O . GLU A 1 488 ? 1.628 -8.424 -0.314 1.00 65.88 488 GLU A O 1
ATOM 3805 N N . PRO A 1 489 ? 0.446 -10.335 -0.228 1.00 51.69 489 PRO A N 1
ATOM 3806 C CA . PRO A 1 489 ? -0.706 -9.707 0.378 1.00 51.69 489 PRO A CA 1
ATOM 3807 C C . PRO A 1 489 ? -0.337 -9.018 1.692 1.00 51.69 489 PRO A C 1
ATOM 3809 O O . PRO A 1 489 ? 0.062 -9.680 2.646 1.00 51.69 489 PRO A O 1
ATOM 3812 N N . ARG A 1 490 ? -0.544 -7.698 1.769 1.00 44.38 490 ARG A N 1
ATOM 3813 C CA . ARG A 1 490 ? -0.680 -7.032 3.066 1.00 44.38 490 ARG A CA 1
ATOM 3814 C C . ARG A 1 490 ? -2.041 -7.420 3.622 1.00 44.38 490 ARG A C 1
ATOM 3816 O O . ARG A 1 490 ? -3.070 -6.855 3.246 1.00 44.38 490 ARG A O 1
ATOM 3823 N N . VAL A 1 491 ? -2.041 -8.447 4.458 1.00 44.09 491 VAL A N 1
ATOM 3824 C CA . VAL A 1 491 ? -3.150 -8.704 5.365 1.00 44.09 491 VAL A CA 1
ATOM 3825 C C . VAL A 1 491 ? -3.021 -7.647 6.453 1.00 44.09 491 VAL A C 1
ATOM 3827 O O . VAL A 1 491 ? -1.971 -7.518 7.068 1.00 44.09 491 VAL A O 1
ATOM 3830 N N . TRP A 1 492 ? -4.038 -6.809 6.616 1.00 42.19 492 TRP A N 1
ATOM 3831 C CA . TRP A 1 492 ? -4.123 -5.994 7.823 1.00 42.19 492 TRP A CA 1
ATOM 3832 C C . TRP A 1 492 ? -4.358 -6.978 8.966 1.00 42.19 492 TRP A C 1
ATOM 3834 O O . TRP A 1 492 ? -5.288 -7.772 8.838 1.00 42.19 492 TRP A O 1
ATOM 3844 N N . ASP A 1 493 ? -3.554 -6.956 10.030 1.00 47.72 493 ASP A N 1
ATOM 3845 C CA . ASP A 1 493 ? -3.609 -7.960 11.113 1.00 47.72 493 ASP A CA 1
ATOM 3846 C C . ASP A 1 493 ? -5.028 -8.144 11.681 1.00 47.72 493 ASP A C 1
ATOM 3848 O O . ASP A 1 493 ? -5.408 -9.229 12.098 1.00 47.72 493 ASP A O 1
ATOM 3852 N N . VAL A 1 494 ? -5.858 -7.100 11.614 1.00 46.03 494 VAL A N 1
ATOM 3853 C CA . VAL A 1 494 ? -7.263 -7.110 12.063 1.00 46.03 494 VAL A CA 1
ATOM 3854 C C . VAL A 1 494 ? -8.209 -7.797 11.085 1.00 46.03 494 VAL A C 1
ATOM 3856 O O . VAL A 1 494 ? -9.279 -8.250 11.469 1.00 46.03 494 VAL A O 1
ATOM 3859 N N . CYS A 1 495 ? -7.850 -7.832 9.803 1.00 47.34 495 CYS A N 1
ATOM 3860 C CA . CYS A 1 495 ? -8.558 -8.560 8.753 1.00 47.34 495 CYS A CA 1
ATOM 3861 C C . CYS A 1 495 ? -8.189 -10.044 8.713 1.00 47.34 495 CYS A C 1
ATOM 3863 O O . CYS A 1 495 ? -8.880 -10.792 8.008 1.00 47.34 495 CYS A O 1
ATOM 3865 N N . ASP A 1 496 ? -7.130 -10.442 9.425 1.00 50.00 496 ASP A N 1
ATOM 3866 C CA . ASP A 1 496 ? -6.806 -11.835 9.685 1.00 50.00 496 ASP A CA 1
ATOM 3867 C C . ASP A 1 496 ? -7.603 -12.322 10.900 1.00 50.00 496 ASP A C 1
ATOM 3869 O O . ASP A 1 496 ? -7.599 -11.705 11.960 1.00 50.00 496 ASP A O 1
ATOM 3873 N N . GLU A 1 497 ? -8.327 -13.428 10.750 1.00 48.19 497 GLU A N 1
ATOM 3874 C CA . GLU A 1 497 ? -9.113 -14.013 11.847 1.00 48.19 497 GLU A CA 1
ATOM 3875 C C . GLU A 1 497 ? -8.235 -14.829 12.820 1.00 48.19 497 GLU A C 1
ATOM 3877 O O . GLU A 1 497 ? -8.763 -15.512 13.698 1.00 48.19 497 GLU A O 1
ATOM 3882 N N . GLU A 1 498 ? -6.904 -14.798 12.691 1.00 52.81 498 GLU A N 1
ATOM 3883 C CA . GLU A 1 498 ? -6.011 -15.600 13.527 1.00 52.81 498 GLU A CA 1
ATOM 3884 C C . GLU A 1 498 ? -4.826 -14.797 14.092 1.00 52.81 498 GLU A C 1
ATOM 3886 O O . GLU A 1 498 ? -3.684 -14.935 13.656 1.00 52.81 498 GLU A O 1
ATOM 3891 N N . ILE A 1 499 ? -5.046 -14.067 15.194 1.00 54.03 499 ILE A N 1
ATOM 3892 C CA . ILE A 1 499 ? -3.971 -13.903 16.188 1.00 54.03 499 ILE A CA 1
ATOM 3893 C C . ILE A 1 499 ? -3.687 -15.303 16.750 1.00 54.03 499 ILE A C 1
ATOM 3895 O O . ILE A 1 499 ? -4.365 -15.787 17.658 1.00 54.03 499 ILE A O 1
ATOM 3899 N N . GLN A 1 500 ? -2.701 -15.987 16.167 1.00 58.09 500 GLN A N 1
ATOM 3900 C CA . GLN A 1 500 ? -2.399 -17.389 16.477 1.00 58.09 500 GLN A CA 1
ATOM 3901 C C . GLN A 1 500 ? -1.735 -17.575 17.848 1.00 58.09 500 GLN A C 1
ATOM 3903 O O . GLN A 1 500 ? -1.813 -18.663 18.416 1.00 58.09 500 GLN A O 1
ATOM 3908 N N . ASN A 1 501 ? -1.114 -16.524 18.399 1.00 57.62 501 ASN A N 1
ATOM 3909 C CA . ASN A 1 501 ? -0.481 -16.539 19.718 1.00 57.62 501 ASN A CA 1
ATOM 3910 C C . ASN A 1 501 ? -1.085 -15.453 20.623 1.00 57.62 501 ASN A C 1
ATOM 3912 O O . ASN A 1 501 ? -0.601 -14.321 20.679 1.00 57.62 501 ASN A O 1
ATOM 3916 N N . ASN A 1 502 ? -2.146 -15.798 21.352 1.00 69.06 502 ASN A N 1
ATOM 3917 C CA . ASN A 1 502 ? -2.743 -14.902 22.342 1.00 69.06 502 ASN A CA 1
ATOM 3918 C C . ASN A 1 502 ? -1.958 -14.947 23.665 1.00 69.06 502 ASN A C 1
ATOM 3920 O O . ASN A 1 502 ? -1.803 -16.020 24.249 1.00 69.06 502 ASN A O 1
ATOM 3924 N N . LEU A 1 503 ? -1.484 -13.791 24.145 1.00 71.88 503 LEU A N 1
ATOM 3925 C CA . LEU A 1 503 ? -0.760 -13.682 25.413 1.00 71.88 503 LEU A CA 1
ATOM 3926 C C . LEU A 1 503 ? -1.733 -13.535 26.594 1.00 71.88 503 LEU A C 1
ATOM 3928 O O . LEU A 1 503 ? -2.247 -12.451 26.870 1.00 71.88 503 LEU A O 1
ATOM 3932 N N . GLU A 1 504 ? -1.925 -14.602 27.365 1.00 78.00 504 GLU A N 1
ATOM 3933 C CA . GLU A 1 504 ? -2.841 -14.638 28.508 1.00 78.00 504 GLU A CA 1
ATOM 3934 C C . GLU A 1 504 ? -2.126 -14.377 29.851 1.00 78.00 504 GLU A C 1
ATOM 3936 O O . GLU A 1 504 ? -1.778 -15.288 30.609 1.00 78.00 504 GLU A O 1
ATOM 3941 N N . ILE A 1 505 ? -1.943 -13.102 30.214 1.00 79.81 505 ILE A N 1
ATOM 3942 C CA . ILE A 1 505 ? -1.327 -12.740 31.506 1.00 79.81 505 ILE A CA 1
ATOM 3943 C C . ILE A 1 505 ? -2.241 -13.073 32.704 1.00 79.81 505 ILE A C 1
ATOM 3945 O O . ILE A 1 505 ? -1.749 -13.414 33.788 1.00 79.81 505 ILE A O 1
ATOM 3949 N N . GLU A 1 506 ? -3.567 -13.028 32.540 1.00 76.25 506 GLU A N 1
ATOM 3950 C CA . GLU A 1 506 ? -4.531 -13.372 33.600 1.00 76.25 506 GLU A CA 1
ATOM 3951 C C . GLU A 1 506 ? -4.449 -14.851 34.018 1.00 76.25 506 GLU A C 1
ATOM 3953 O O . GLU A 1 506 ? -4.525 -15.162 35.212 1.00 76.25 506 GLU A O 1
ATOM 3958 N N . GLY A 1 507 ? -4.208 -15.758 33.073 1.00 72.38 507 GLY A N 1
ATOM 3959 C CA . GLY A 1 507 ? -3.995 -17.181 33.337 1.00 72.38 507 GLY A CA 1
ATOM 3960 C C . GLY A 1 507 ? -2.594 -17.496 33.872 1.00 72.38 507 GLY A C 1
ATOM 3961 O O . GLY A 1 507 ? -2.439 -18.389 34.709 1.00 72.38 507 GLY A O 1
ATOM 3962 N N . ALA A 1 508 ? -1.586 -16.715 33.470 1.00 82.75 508 ALA A N 1
ATOM 3963 C CA . ALA A 1 508 ? -0.180 -17.002 33.744 1.00 82.75 508 ALA A CA 1
ATOM 3964 C C . ALA A 1 508 ? 0.210 -16.951 35.236 1.00 82.75 508 ALA A C 1
ATOM 3966 O O . ALA A 1 508 ? -0.191 -16.061 36.009 1.00 82.75 508 ALA A O 1
ATOM 3967 N N . ALA A 1 509 ? 1.065 -17.895 35.639 1.00 88.56 509 ALA A N 1
ATOM 3968 C CA . ALA A 1 509 ? 1.742 -17.892 36.934 1.00 88.56 509 ALA A CA 1
ATOM 3969 C C . ALA A 1 509 ? 3.069 -17.123 36.849 1.00 88.56 509 ALA A C 1
ATOM 3971 O O . ALA A 1 509 ? 3.691 -17.059 35.797 1.00 88.56 509 ALA A O 1
ATOM 3972 N N . ILE A 1 510 ? 3.530 -16.535 37.961 1.00 90.00 510 ILE A N 1
ATOM 3973 C CA . ILE A 1 510 ? 4.839 -15.863 37.999 1.00 90.00 510 ILE A CA 1
ATOM 3974 C C . ILE A 1 510 ? 5.874 -16.774 38.657 1.00 90.00 510 ILE A C 1
ATOM 3976 O O . ILE A 1 510 ? 5.851 -16.953 39.886 1.00 90.00 510 ILE A O 1
ATOM 3980 N N . GLN A 1 511 ? 6.820 -17.274 37.865 1.00 90.69 511 GLN A N 1
ATOM 3981 C CA . GLN A 1 511 ? 7.922 -18.106 38.347 1.00 90.69 511 GLN A CA 1
ATOM 3982 C C . GLN A 1 511 ? 8.974 -17.269 39.081 1.00 90.69 511 GLN A C 1
ATOM 3984 O O . GLN A 1 511 ? 9.333 -17.591 40.217 1.00 90.69 511 GLN A O 1
ATOM 3989 N N . SER A 1 512 ? 9.412 -16.161 38.477 1.00 91.88 512 SER A N 1
ATOM 3990 C CA . SER A 1 512 ? 10.360 -15.217 39.078 1.00 91.88 512 SER A CA 1
ATOM 3991 C C . SER A 1 512 ? 9.860 -13.781 38.977 1.00 91.88 512 SER A C 1
ATOM 3993 O O . SER A 1 512 ? 9.171 -13.433 38.022 1.00 91.88 512 SER A O 1
ATOM 3995 N N . ASN A 1 513 ? 10.151 -12.960 39.991 1.00 92.88 513 ASN A N 1
ATOM 3996 C CA . ASN A 1 513 ? 9.753 -11.553 40.027 1.00 92.88 513 ASN A CA 1
ATOM 3997 C C . ASN A 1 513 ? 10.820 -10.692 40.713 1.00 92.88 513 ASN A C 1
ATOM 3999 O O . ASN A 1 513 ? 10.640 -10.208 41.839 1.00 92.88 513 ASN A O 1
ATOM 4003 N N . ASN A 1 514 ? 11.950 -10.541 40.030 1.00 93.31 514 ASN A N 1
ATOM 4004 C CA . ASN A 1 514 ? 13.100 -9.786 40.505 1.00 93.31 514 ASN A CA 1
ATOM 4005 C C . ASN A 1 514 ? 13.747 -8.941 39.397 1.00 93.31 514 ASN A C 1
ATOM 4007 O O . ASN A 1 514 ? 14.966 -8.908 39.266 1.00 93.31 514 ASN A O 1
ATOM 4011 N N . LEU A 1 515 ? 12.934 -8.239 38.602 1.00 93.69 515 LEU A N 1
ATOM 4012 C CA . LEU A 1 515 ? 13.405 -7.425 37.475 1.00 93.69 515 LEU A CA 1
ATOM 4013 C C . LEU A 1 515 ? 14.600 -6.533 37.849 1.00 93.69 515 LEU A C 1
ATOM 4015 O O . LEU A 1 515 ? 14.486 -5.682 38.737 1.00 93.69 515 LEU A O 1
ATOM 4019 N N . GLY A 1 516 ? 15.745 -6.738 37.193 1.00 90.50 516 GLY A N 1
ATOM 4020 C CA . GLY A 1 516 ? 16.971 -5.966 37.423 1.00 90.50 516 GLY A CA 1
ATOM 4021 C C . GLY A 1 516 ? 17.513 -6.035 38.858 1.00 90.50 516 GLY A C 1
ATOM 4022 O O . GLY A 1 516 ? 18.197 -5.108 39.295 1.00 90.50 516 GLY A O 1
ATOM 4023 N N . GLY A 1 517 ? 17.156 -7.070 39.625 1.00 90.50 517 GLY A N 1
ATOM 4024 C CA . GLY A 1 517 ? 17.505 -7.212 41.041 1.00 90.50 517 GLY A CA 1
ATOM 4025 C C . GLY A 1 517 ? 16.694 -6.309 41.982 1.00 90.50 517 GLY A C 1
ATOM 4026 O O . GLY A 1 517 ? 17.085 -6.104 43.134 1.00 90.50 517 GLY A O 1
ATOM 4027 N N . GLN A 1 518 ? 15.603 -5.710 41.490 1.00 88.75 518 GLN A N 1
ATOM 4028 C CA . GLN A 1 518 ? 14.798 -4.702 42.190 1.00 88.75 518 GLN A CA 1
ATOM 4029 C C . GLN A 1 518 ? 13.332 -5.128 42.382 1.00 88.75 518 GLN A C 1
ATOM 4031 O O . GLN A 1 518 ? 12.472 -4.285 42.640 1.00 88.75 518 GLN A O 1
ATOM 4036 N N . GLY A 1 519 ? 13.003 -6.416 42.247 1.00 82.94 519 GLY A N 1
ATOM 4037 C CA . GLY A 1 519 ? 11.617 -6.879 42.357 1.00 82.94 519 GLY A CA 1
ATOM 4038 C C . GLY A 1 519 ? 11.173 -7.218 43.785 1.00 82.94 519 GLY A C 1
ATOM 4039 O O . GLY A 1 519 ? 11.952 -7.169 44.742 1.00 82.94 519 GLY A O 1
ATOM 4040 N N . PRO A 1 520 ? 9.885 -7.548 43.971 1.00 85.31 520 PRO A N 1
ATOM 4041 C CA . PRO A 1 520 ? 9.327 -7.849 45.284 1.00 85.31 520 PRO A CA 1
ATOM 4042 C C . PRO A 1 520 ? 9.865 -9.165 45.867 1.00 85.31 520 PRO A C 1
ATOM 4044 O O . PRO A 1 520 ? 9.793 -9.354 47.083 1.00 85.31 520 PRO A O 1
ATOM 4047 N N . LYS A 1 521 ? 10.434 -10.048 45.033 1.00 87.56 521 LYS A N 1
ATOM 4048 C CA . LYS A 1 521 ? 11.148 -11.268 45.436 1.00 87.56 521 LYS A CA 1
ATOM 4049 C C . LYS A 1 521 ? 12.658 -11.117 45.219 1.00 87.56 521 LYS A C 1
ATOM 4051 O O . LYS A 1 521 ? 13.258 -11.801 44.403 1.00 87.56 521 LYS A O 1
ATOM 4056 N N . PHE A 1 522 ? 13.278 -10.198 45.953 1.00 81.75 522 PHE A N 1
ATOM 4057 C CA . PHE A 1 522 ? 14.704 -9.857 45.811 1.00 81.75 522 PHE A CA 1
ATOM 4058 C C . PHE A 1 522 ? 15.690 -11.016 46.079 1.00 81.75 522 PHE A C 1
ATOM 4060 O O . PHE A 1 522 ? 16.893 -10.857 45.881 1.00 81.75 522 PHE A O 1
ATOM 4067 N N . ASP A 1 523 ? 15.219 -12.141 46.621 1.00 83.69 523 ASP A N 1
ATOM 4068 C CA . ASP A 1 523 ? 15.995 -13.358 46.855 1.00 83.69 523 ASP A CA 1
ATOM 4069 C C . ASP A 1 523 ? 15.890 -14.389 45.717 1.00 83.69 523 ASP A C 1
ATOM 4071 O O . ASP A 1 523 ? 16.564 -15.423 45.786 1.00 83.69 523 ASP A O 1
ATOM 4075 N N . ASP A 1 524 ? 15.107 -14.107 44.667 1.00 87.12 524 ASP A N 1
ATOM 4076 C CA . ASP A 1 524 ? 15.093 -14.917 43.450 1.00 87.12 524 ASP A CA 1
ATOM 4077 C C . ASP A 1 524 ? 16.480 -14.885 42.775 1.00 87.12 524 ASP A C 1
ATOM 4079 O O . ASP A 1 524 ? 17.106 -13.830 42.667 1.00 87.12 524 ASP A O 1
ATOM 4083 N N . PRO A 1 525 ? 16.984 -16.037 42.296 1.00 84.25 525 PRO A N 1
ATOM 4084 C CA . PRO A 1 525 ? 18.327 -16.141 41.728 1.00 84.25 525 PRO A CA 1
ATOM 4085 C C . PRO A 1 525 ? 18.458 -15.529 40.327 1.00 84.25 525 PRO A C 1
ATOM 4087 O O . PRO A 1 525 ? 19.578 -15.440 39.824 1.00 84.25 525 PRO A O 1
ATOM 4090 N N . LEU A 1 526 ? 17.340 -15.183 39.685 1.00 87.62 526 LEU A N 1
ATOM 4091 C CA . LEU A 1 526 ? 17.295 -14.570 38.364 1.00 87.62 526 LEU A CA 1
ATOM 4092 C C . LEU A 1 526 ? 16.785 -13.137 38.498 1.00 87.62 526 LEU A C 1
ATOM 4094 O O . LEU A 1 526 ? 15.761 -12.911 39.135 1.00 87.62 526 LEU A O 1
ATOM 4098 N N . ASP A 1 527 ? 17.464 -12.189 37.858 1.00 93.06 527 ASP A N 1
ATOM 4099 C CA . ASP A 1 527 ? 17.116 -10.764 37.906 1.00 93.06 527 ASP A CA 1
ATOM 4100 C C . ASP A 1 527 ? 16.074 -10.387 36.824 1.00 93.06 527 ASP A C 1
ATOM 4102 O O . ASP A 1 527 ? 16.223 -9.395 36.107 1.00 93.06 527 ASP A O 1
ATOM 4106 N N . VAL A 1 528 ? 15.019 -11.200 36.677 1.00 94.31 528 VAL A N 1
ATOM 4107 C CA . VAL A 1 528 ? 13.984 -11.081 35.626 1.00 94.31 528 VAL A CA 1
ATOM 4108 C C . VAL A 1 528 ? 12.567 -11.210 36.194 1.00 94.31 528 VAL A C 1
ATOM 4110 O O . VAL A 1 528 ? 12.377 -11.528 37.372 1.00 94.31 528 VAL A O 1
ATOM 4113 N N . ILE A 1 529 ? 11.560 -10.989 35.350 1.00 93.69 529 ILE A N 1
ATOM 4114 C CA . ILE A 1 529 ? 10.198 -11.486 35.581 1.00 93.69 529 ILE A CA 1
ATOM 4115 C C . ILE A 1 529 ? 9.941 -12.626 34.600 1.00 93.69 529 ILE A C 1
ATOM 4117 O O . ILE A 1 529 ? 10.251 -12.494 33.422 1.00 93.69 529 ILE A O 1
ATOM 4121 N N . VAL A 1 530 ? 9.384 -13.735 35.081 1.00 94.31 530 VAL A N 1
ATOM 4122 C CA . VAL A 1 530 ? 8.999 -14.872 34.232 1.00 94.31 530 VAL A CA 1
ATOM 4123 C C . VAL A 1 530 ? 7.524 -15.165 34.446 1.00 94.31 530 VAL A C 1
ATOM 4125 O O . VAL A 1 530 ? 7.129 -15.523 35.561 1.00 94.31 530 VAL A O 1
ATOM 4128 N N . PHE A 1 531 ? 6.737 -15.005 33.386 1.00 93.69 531 PHE A N 1
ATOM 4129 C CA . PHE A 1 531 ? 5.345 -15.427 33.307 1.00 93.69 531 PHE A CA 1
ATOM 4130 C C . PHE A 1 531 ? 5.284 -16.784 32.608 1.00 93.69 531 PHE A C 1
ATOM 4132 O O . PHE A 1 531 ? 5.740 -16.915 31.475 1.00 93.69 531 PHE A O 1
ATOM 4139 N N . GLU A 1 532 ? 4.756 -17.787 33.301 1.00 92.50 532 GLU A N 1
ATOM 4140 C CA . GLU A 1 532 ? 4.651 -19.155 32.796 1.00 92.50 532 GLU A CA 1
ATOM 4141 C C . GLU A 1 532 ? 3.412 -19.321 31.916 1.00 92.50 532 GLU A C 1
ATOM 4143 O O . GLU A 1 532 ? 2.337 -18.839 32.284 1.00 92.50 532 GLU A O 1
ATOM 4148 N N . GLU A 1 533 ? 3.576 -20.051 30.811 1.00 90.25 533 GLU A N 1
ATOM 4149 C CA . GLU A 1 533 ? 2.504 -20.486 29.904 1.00 90.25 533 GLU A CA 1
ATOM 4150 C C . GLU A 1 533 ? 1.609 -19.329 29.418 1.00 90.25 533 GLU A C 1
ATOM 4152 O O . GLU A 1 533 ? 0.386 -19.455 29.367 1.00 90.25 533 GLU A O 1
ATOM 4157 N N . VAL A 1 534 ? 2.211 -18.187 29.059 1.00 87.56 534 VAL A N 1
ATOM 4158 C CA . VAL A 1 534 ? 1.468 -17.034 28.518 1.00 87.56 534 VAL A CA 1
ATOM 4159 C C . VAL A 1 534 ? 0.826 -17.336 27.168 1.00 87.56 534 VAL A C 1
ATOM 4161 O O . VAL A 1 534 ? -0.157 -16.697 26.826 1.00 87.56 534 VAL A O 1
ATOM 4164 N N . VAL A 1 535 ? 1.354 -18.307 26.421 1.00 85.00 535 VAL A N 1
ATOM 4165 C CA . VAL A 1 535 ? 0.711 -18.865 25.228 1.00 85.00 535 VAL A CA 1
ATOM 4166 C C . VAL A 1 535 ? 0.580 -20.367 25.448 1.00 85.00 535 VAL A C 1
ATOM 4168 O O . VAL A 1 535 ? 1.580 -21.072 25.591 1.00 85.00 535 VAL A O 1
ATOM 4171 N N . THR A 1 536 ? -0.654 -20.862 25.526 1.00 81.62 536 THR A N 1
ATOM 4172 C CA . THR A 1 536 ? -0.935 -22.274 25.846 1.00 81.62 536 THR A CA 1
ATOM 4173 C C . THR A 1 536 ? -1.019 -23.161 24.606 1.00 81.62 536 THR A C 1
ATOM 4175 O O . THR A 1 536 ? -0.679 -24.344 24.672 1.00 81.62 536 THR A O 1
ATOM 4178 N N . GLU A 1 537 ? -1.412 -22.584 23.471 1.00 78.25 537 GLU A N 1
ATOM 4179 C CA . GLU A 1 537 ? -1.455 -23.217 22.156 1.00 78.25 537 GLU A CA 1
ATOM 4180 C C . GLU A 1 537 ? -0.810 -22.266 21.142 1.00 78.25 537 GLU A C 1
ATOM 4182 O O . GLU A 1 537 ? -1.152 -21.090 21.100 1.00 78.25 537 GLU A O 1
ATOM 4187 N N . SER A 1 538 ? 0.153 -22.767 20.369 1.00 75.06 538 SER A N 1
ATOM 4188 C CA . SER A 1 538 ? 0.919 -21.987 19.394 1.00 75.06 538 SER A CA 1
ATOM 4189 C C . SER A 1 538 ? 1.275 -22.871 18.194 1.00 75.06 538 SER A C 1
ATOM 4191 O O . SER A 1 538 ? 1.623 -24.041 18.391 1.00 75.06 538 SER A O 1
ATOM 4193 N N . PRO A 1 539 ? 1.218 -22.364 16.951 1.00 71.44 539 PRO A N 1
ATOM 4194 C CA . PRO A 1 539 ? 1.796 -23.055 15.798 1.00 71.44 539 PRO A CA 1
ATOM 4195 C C . PRO A 1 539 ? 3.336 -23.044 15.824 1.00 71.44 539 PRO A C 1
ATOM 4197 O O . PRO A 1 539 ? 3.963 -23.943 15.256 1.00 71.44 539 PRO A O 1
ATOM 4200 N N . ASP A 1 540 ? 3.932 -22.086 16.538 1.00 73.00 540 ASP A N 1
ATOM 4201 C CA . ASP A 1 540 ? 5.373 -21.814 16.572 1.00 73.00 540 ASP A CA 1
ATOM 4202 C C . ASP A 1 540 ? 6.113 -22.668 17.615 1.00 73.00 540 ASP A C 1
ATOM 4204 O O . ASP A 1 540 ? 7.342 -22.792 17.598 1.00 73.00 540 ASP A O 1
ATOM 4208 N N . SER A 1 541 ? 5.371 -23.303 18.528 1.00 81.00 541 SER A N 1
ATOM 4209 C CA . SER A 1 541 ? 5.916 -24.159 19.580 1.00 81.00 541 SER A CA 1
ATOM 4210 C C . SER A 1 541 ? 5.034 -25.377 19.852 1.00 81.00 541 SER A C 1
ATOM 4212 O O . SER A 1 541 ? 3.819 -25.294 19.981 1.00 81.00 541 SER A O 1
ATOM 4214 N N . ALA A 1 542 ? 5.663 -26.545 20.014 1.00 85.75 542 ALA A N 1
ATOM 4215 C CA . ALA A 1 542 ? 4.957 -27.780 20.366 1.00 85.75 542 ALA A CA 1
ATOM 4216 C C . ALA A 1 542 ? 4.533 -27.847 21.848 1.00 85.75 542 ALA A C 1
ATOM 4218 O O . ALA A 1 542 ? 3.778 -28.745 22.227 1.00 85.75 542 ALA A O 1
ATOM 4219 N N . ASN A 1 543 ? 5.060 -26.949 22.682 1.00 91.62 543 ASN A N 1
ATOM 4220 C CA . ASN A 1 543 ? 4.740 -26.820 24.101 1.00 91.62 543 ASN A CA 1
ATOM 4221 C C . ASN A 1 543 ? 4.243 -25.392 24.390 1.00 91.62 543 ASN A C 1
ATOM 4223 O O . ASN A 1 543 ? 4.517 -24.496 23.587 1.00 91.62 543 ASN A O 1
ATOM 4227 N N . PRO A 1 544 ? 3.585 -25.158 25.541 1.00 90.69 544 PRO A N 1
ATOM 4228 C CA . PRO A 1 544 ? 3.310 -23.805 26.010 1.00 90.69 544 PRO A CA 1
ATOM 4229 C C . PRO A 1 544 ? 4.569 -22.930 26.024 1.00 90.69 544 PRO A C 1
ATOM 4231 O O . PRO A 1 544 ? 5.696 -23.441 26.064 1.00 90.69 544 PRO A O 1
ATOM 4234 N N . VAL A 1 545 ? 4.365 -21.618 25.968 1.00 90.50 545 VAL A N 1
ATOM 4235 C CA . VAL A 1 545 ? 5.432 -20.623 25.868 1.00 90.50 545 VAL A CA 1
ATOM 4236 C C . VAL A 1 545 ? 5.383 -19.685 27.071 1.00 90.50 545 VAL A C 1
ATOM 4238 O O . VAL A 1 545 ? 4.335 -19.131 27.403 1.00 90.50 545 VAL A O 1
ATOM 4241 N N . ASP A 1 546 ? 6.532 -19.495 27.708 1.00 93.69 546 ASP A N 1
ATOM 4242 C CA . ASP A 1 546 ? 6.771 -18.544 28.788 1.00 93.69 546 ASP A CA 1
ATOM 4243 C C . ASP A 1 546 ? 7.204 -17.186 28.224 1.00 93.69 546 ASP A C 1
ATOM 4245 O O . ASP A 1 546 ? 7.902 -17.115 27.210 1.00 93.69 546 ASP A O 1
ATOM 4249 N N . LEU A 1 547 ? 6.869 -16.110 28.937 1.00 94.31 547 LEU A N 1
ATOM 4250 C CA . LEU A 1 547 ? 7.381 -14.766 28.678 1.00 94.31 547 LEU A CA 1
ATOM 4251 C C . LEU A 1 547 ? 8.383 -14.372 29.758 1.00 94.31 547 LEU A C 1
ATOM 4253 O O . LEU A 1 547 ? 8.060 -14.311 30.948 1.00 94.31 547 LEU A O 1
ATOM 4257 N N . VAL A 1 548 ? 9.595 -14.048 29.325 1.00 95.25 548 VAL A N 1
ATOM 4258 C CA . VAL A 1 548 ? 10.679 -13.554 30.167 1.00 95.25 548 VAL A CA 1
ATOM 4259 C C . VAL A 1 548 ? 10.890 -12.074 29.887 1.00 95.25 548 VAL A C 1
ATOM 4261 O O . VAL A 1 548 ? 11.141 -11.679 28.752 1.00 95.25 548 VAL A O 1
ATOM 4264 N N . VAL A 1 549 ? 10.817 -11.266 30.942 1.00 94.31 549 VAL A N 1
ATOM 4265 C CA . VAL A 1 549 ? 11.079 -9.826 30.900 1.00 94.31 549 VAL A CA 1
ATOM 4266 C C . VAL A 1 549 ? 12.369 -9.535 31.653 1.00 94.31 549 VAL A C 1
ATOM 4268 O O . VAL A 1 549 ? 12.460 -9.775 32.864 1.00 94.31 549 VAL A O 1
ATOM 4271 N N . SER A 1 550 ? 13.363 -9.005 30.950 1.00 93.56 550 SER A N 1
ATOM 4272 C CA . SER A 1 550 ? 14.674 -8.646 31.500 1.00 93.56 550 SER A CA 1
ATOM 4273 C C . SER A 1 550 ? 15.011 -7.182 31.255 1.00 93.56 550 SER A C 1
ATOM 4275 O O . SER A 1 550 ? 14.400 -6.526 30.424 1.00 93.56 550 SER A O 1
ATOM 4277 N N . VAL A 1 551 ? 15.987 -6.655 31.995 1.00 92.94 551 VAL A N 1
ATOM 4278 C CA . VAL A 1 551 ? 16.571 -5.339 31.698 1.00 92.94 551 VAL A CA 1
ATOM 4279 C C . VAL A 1 551 ? 17.608 -5.516 30.596 1.00 92.94 551 VAL A C 1
ATOM 4281 O O . VAL A 1 551 ? 18.459 -6.396 30.726 1.00 92.94 551 VAL A O 1
ATOM 4284 N N . THR A 1 552 ? 17.552 -4.682 29.560 1.00 89.56 552 THR A N 1
ATOM 4285 C CA . THR A 1 552 ? 18.472 -4.750 28.421 1.00 89.56 552 THR A CA 1
ATOM 4286 C C . THR A 1 552 ? 19.926 -4.565 28.866 1.00 89.56 552 THR A C 1
ATOM 4288 O O . THR A 1 552 ? 20.270 -3.654 29.628 1.00 89.56 552 THR A O 1
ATOM 4291 N N . ASP A 1 553 ? 20.814 -5.431 28.381 1.00 79.12 553 ASP A N 1
ATOM 4292 C CA . ASP A 1 553 ? 22.233 -5.367 28.720 1.00 79.12 553 ASP A CA 1
ATOM 4293 C C . ASP A 1 553 ? 22.885 -4.071 28.203 1.00 79.12 553 ASP A C 1
ATOM 4295 O O . ASP A 1 553 ? 22.718 -3.656 27.059 1.00 79.12 553 ASP A O 1
ATOM 4299 N N . GLY A 1 554 ? 23.704 -3.436 29.047 1.00 77.12 554 GLY A N 1
ATOM 4300 C CA . GLY A 1 554 ? 24.463 -2.236 28.672 1.00 77.12 554 GLY A CA 1
ATOM 4301 C C . GLY A 1 554 ? 23.708 -0.908 28.800 1.00 77.12 554 GLY A C 1
ATOM 4302 O O . GLY A 1 554 ? 24.293 0.137 28.504 1.00 77.12 554 GLY A O 1
ATOM 4303 N N . THR A 1 555 ? 22.467 -0.914 29.294 1.00 79.06 555 THR A N 1
ATOM 4304 C CA . THR A 1 555 ? 21.690 0.306 29.559 1.00 79.06 555 THR A CA 1
ATOM 4305 C C . THR A 1 555 ? 21.843 0.802 31.001 1.00 79.06 555 THR A C 1
ATOM 4307 O O . THR A 1 555 ? 22.519 0.196 31.837 1.00 79.06 555 THR A O 1
ATOM 4310 N N . GLU A 1 556 ? 21.219 1.942 31.321 1.00 76.88 556 GLU A N 1
ATOM 4311 C CA . GLU A 1 556 ? 21.096 2.376 32.715 1.00 76.88 556 GLU A CA 1
ATOM 4312 C C . GLU A 1 556 ? 20.337 1.322 33.538 1.00 76.88 556 GLU A C 1
ATOM 4314 O O . GLU A 1 556 ? 19.405 0.685 33.049 1.00 76.88 556 GLU A O 1
ATOM 4319 N N . SER A 1 557 ? 20.741 1.132 34.799 1.00 83.00 557 SER A N 1
ATOM 4320 C CA . SER A 1 557 ? 20.091 0.171 35.692 1.00 83.00 557 SER A CA 1
ATOM 4321 C C . SER A 1 557 ? 18.642 0.573 35.945 1.00 83.00 557 SER A C 1
ATOM 4323 O O . SER A 1 557 ? 18.400 1.716 36.345 1.00 83.00 557 SER A O 1
ATOM 4325 N N . TYR A 1 558 ? 17.718 -0.375 35.810 1.00 90.44 558 TYR A N 1
ATOM 4326 C CA . TYR A 1 558 ? 16.310 -0.190 36.142 1.00 90.44 558 TYR A CA 1
ATOM 4327 C C . TYR A 1 558 ? 16.128 0.356 37.569 1.00 90.44 558 TYR A C 1
ATOM 4329 O O . TYR A 1 558 ? 16.660 -0.186 38.543 1.00 90.44 558 TYR A O 1
ATOM 4337 N N . GLN A 1 559 ? 15.383 1.459 37.683 1.00 92.62 559 GLN A N 1
ATOM 4338 C CA . GLN A 1 559 ? 15.067 2.108 38.952 1.00 92.62 559 GLN A CA 1
ATOM 4339 C C . GLN A 1 559 ? 13.573 1.985 39.225 1.00 92.62 559 GLN A C 1
ATOM 4341 O O . GLN A 1 559 ? 12.743 2.478 38.463 1.00 92.62 559 GLN A O 1
ATOM 4346 N N . VAL A 1 560 ? 13.240 1.353 40.346 1.00 92.88 560 VAL A N 1
ATOM 4347 C CA . VAL A 1 560 ? 11.862 1.084 40.751 1.00 92.88 560 VAL A CA 1
ATOM 4348 C C . VAL A 1 560 ? 11.391 2.115 41.779 1.00 92.88 560 VAL A C 1
ATOM 4350 O O . VAL A 1 560 ? 12.120 2.420 42.727 1.00 92.88 560 VAL A O 1
ATOM 4353 N N . ALA A 1 561 ? 10.179 2.660 41.631 1.00 92.12 561 ALA A N 1
ATOM 4354 C CA . ALA A 1 561 ? 9.608 3.530 42.667 1.00 92.12 561 ALA A CA 1
ATOM 4355 C C . ALA A 1 561 ? 9.056 2.700 43.833 1.00 92.12 561 ALA A C 1
ATOM 4357 O O . ALA A 1 561 ? 9.273 3.021 45.005 1.00 92.12 561 ALA A O 1
ATOM 4358 N N . ASN A 1 562 ? 8.357 1.611 43.511 1.00 92.31 562 ASN A N 1
ATOM 4359 C CA . ASN A 1 562 ? 7.839 0.649 44.470 1.00 92.31 562 ASN A CA 1
ATOM 4360 C C . ASN A 1 562 ? 7.854 -0.773 43.893 1.00 92.31 562 ASN A C 1
ATOM 4362 O O . ASN A 1 562 ? 7.015 -1.129 43.070 1.00 92.31 562 ASN A O 1
ATOM 4366 N N . SER A 1 563 ? 8.764 -1.611 44.391 1.00 91.62 563 SER A N 1
ATOM 4367 C CA . SER A 1 563 ? 8.937 -2.984 43.905 1.00 91.62 563 SER A CA 1
ATOM 4368 C C . SER A 1 563 ? 7.730 -3.886 44.137 1.00 91.62 563 SER A C 1
ATOM 4370 O O . SER A 1 563 ? 7.560 -4.863 43.422 1.00 91.62 563 SER A O 1
ATOM 4372 N N . SER A 1 564 ? 6.833 -3.551 45.071 1.00 91.12 564 SER A N 1
ATOM 4373 C CA . SER A 1 564 ? 5.582 -4.308 45.245 1.00 91.12 564 SER A CA 1
ATOM 4374 C C . SER A 1 564 ? 4.597 -4.183 44.075 1.00 91.12 564 SER A C 1
ATOM 4376 O O . SER A 1 564 ? 3.626 -4.933 44.047 1.00 91.12 564 SER A O 1
ATOM 4378 N N . PHE A 1 565 ? 4.853 -3.280 43.124 1.00 91.19 565 PHE A N 1
ATOM 4379 C CA . PHE A 1 565 ? 4.063 -3.085 41.905 1.00 91.19 565 PHE A CA 1
ATOM 4380 C C . PHE A 1 565 ? 4.725 -3.672 40.649 1.00 91.19 565 PHE A C 1
ATOM 4382 O O . PHE A 1 565 ? 4.317 -3.350 39.541 1.00 91.19 565 PHE A O 1
ATOM 4389 N N . ASN A 1 566 ? 5.742 -4.525 40.802 1.00 91.00 566 ASN A N 1
ATOM 4390 C CA . ASN A 1 566 ? 6.274 -5.310 39.688 1.00 91.00 566 ASN A CA 1
ATOM 4391 C C . ASN A 1 566 ? 5.635 -6.699 39.657 1.00 91.00 566 ASN A C 1
ATOM 4393 O O . ASN A 1 566 ? 5.448 -7.325 40.707 1.00 91.00 566 ASN A O 1
ATOM 4397 N N . GLY A 1 567 ? 5.362 -7.213 38.460 1.00 88.62 567 GLY A N 1
ATOM 4398 C CA . GLY A 1 567 ? 4.809 -8.546 38.237 1.00 88.62 567 GLY A CA 1
ATOM 4399 C C . GLY A 1 567 ? 3.399 -8.479 37.673 1.00 88.62 567 GLY A C 1
ATOM 4400 O O . GLY A 1 567 ? 3.175 -7.819 36.671 1.00 88.62 567 GLY A O 1
ATOM 4401 N N . LYS A 1 568 ? 2.450 -9.182 38.291 1.00 87.06 568 LYS A N 1
ATOM 4402 C CA . LYS A 1 568 ? 1.061 -9.252 37.828 1.00 87.06 568 LYS A CA 1
ATOM 4403 C C . LYS A 1 568 ? 0.164 -8.370 38.680 1.00 87.06 568 LYS A C 1
ATOM 4405 O O . LYS A 1 568 ? 0.119 -8.540 39.902 1.00 87.06 568 LYS A O 1
ATOM 4410 N N . TRP A 1 569 ? -0.573 -7.481 38.032 1.00 81.75 569 TRP A N 1
ATOM 4411 C CA . TRP A 1 569 ? -1.644 -6.704 38.633 1.00 81.75 569 TRP A CA 1
ATOM 4412 C C . TRP A 1 569 ? -2.960 -7.059 37.951 1.00 81.75 569 TRP A C 1
ATOM 4414 O O . TRP A 1 569 ? -3.234 -6.623 36.838 1.00 81.75 569 TRP A O 1
ATOM 4424 N N . ASP A 1 570 ? -3.759 -7.874 38.640 1.00 81.62 570 ASP A N 1
ATOM 4425 C CA . ASP A 1 570 ? -4.996 -8.441 38.101 1.00 81.62 570 ASP A CA 1
ATOM 4426 C C . ASP A 1 570 ? -4.725 -9.256 36.820 1.00 81.62 570 ASP A C 1
ATOM 4428 O O . ASP A 1 570 ? -3.960 -10.225 36.872 1.00 81.62 570 ASP A O 1
ATOM 4432 N N . GLN A 1 571 ? -5.287 -8.846 35.687 1.00 75.75 571 GLN A N 1
ATOM 4433 C CA . GLN A 1 571 ? -5.053 -9.432 34.365 1.00 75.75 571 GLN A CA 1
ATOM 4434 C C . GLN A 1 571 ? -3.827 -8.859 33.633 1.00 75.75 571 GLN A C 1
ATOM 4436 O O . GLN A 1 571 ? -3.496 -9.323 32.549 1.00 75.75 571 GLN A O 1
ATOM 4441 N N . PHE A 1 572 ? -3.140 -7.862 34.199 1.00 79.50 572 PHE A N 1
ATOM 4442 C CA . PHE A 1 572 ? -2.082 -7.123 33.509 1.00 79.50 572 PHE A CA 1
ATOM 4443 C C . PHE A 1 572 ? -0.687 -7.456 34.027 1.00 79.50 572 PHE A C 1
ATOM 4445 O O . PHE A 1 572 ? -0.471 -7.712 35.217 1.00 79.50 572 PHE A O 1
ATOM 4452 N N . MET A 1 573 ? 0.295 -7.356 33.135 1.00 85.44 573 MET A N 1
ATOM 4453 C CA . MET A 1 573 ? 1.687 -7.200 33.533 1.00 85.44 573 MET A CA 1
ATOM 4454 C C . MET A 1 573 ? 1.899 -5.764 34.016 1.00 85.44 573 MET A C 1
ATOM 4456 O O . MET A 1 573 ? 1.475 -4.812 33.368 1.00 85.44 573 MET A O 1
ATOM 4460 N N . GLN A 1 574 ? 2.579 -5.603 35.146 1.00 91.25 574 GLN A N 1
ATOM 4461 C CA . GLN A 1 574 ? 2.888 -4.312 35.739 1.00 91.25 574 GLN A CA 1
ATOM 4462 C C . GLN A 1 574 ? 4.394 -4.170 35.963 1.00 91.25 574 GLN A C 1
ATOM 4464 O O . GLN A 1 574 ? 5.042 -5.046 36.546 1.00 91.25 574 GLN A O 1
ATOM 4469 N N . ILE A 1 575 ? 4.938 -3.034 35.524 1.00 91.56 575 ILE A N 1
ATOM 4470 C CA . ILE A 1 575 ? 6.329 -2.637 35.741 1.00 91.56 575 ILE A CA 1
ATOM 4471 C C . ILE A 1 575 ? 6.333 -1.216 36.290 1.00 91.56 575 ILE A C 1
ATOM 4473 O O . ILE A 1 575 ? 5.814 -0.289 35.677 1.00 91.56 575 ILE A O 1
ATOM 4477 N N . ASN A 1 576 ? 6.920 -1.030 37.466 1.00 91.94 576 ASN A N 1
ATOM 4478 C CA . ASN A 1 576 ? 6.897 0.242 38.164 1.00 91.94 576 ASN A CA 1
ATOM 4479 C C . ASN A 1 576 ? 8.195 1.022 37.933 1.00 91.94 576 ASN A C 1
ATOM 4481 O O . ASN A 1 576 ? 9.257 0.619 38.398 1.00 91.94 576 ASN A O 1
ATOM 4485 N N . VAL A 1 577 ? 8.140 2.151 37.236 1.00 90.56 577 VAL A N 1
ATOM 4486 C CA . VAL A 1 577 ? 9.338 2.936 36.891 1.00 90.56 577 VAL A CA 1
ATOM 4487 C C . VAL A 1 577 ? 9.443 4.170 37.792 1.00 90.56 577 VAL A C 1
ATOM 4489 O O . VAL A 1 577 ? 8.444 4.824 38.081 1.00 90.56 577 VAL A O 1
ATOM 4492 N N . LEU A 1 578 ? 10.646 4.491 38.278 1.00 91.94 578 LEU A N 1
ATOM 4493 C CA . LEU A 1 578 ? 10.884 5.689 39.091 1.00 91.94 578 LEU A CA 1
ATOM 4494 C C . LEU A 1 578 ? 10.795 6.975 38.250 1.00 91.94 578 LEU A C 1
ATOM 4496 O O . LEU A 1 578 ? 11.352 7.049 37.155 1.00 91.94 578 LEU A O 1
ATOM 4500 N N . ASP A 1 579 ? 10.182 8.024 38.803 1.00 86.69 579 ASP A N 1
ATOM 4501 C CA . ASP A 1 579 ? 10.132 9.359 38.194 1.00 86.69 579 ASP A CA 1
ATOM 4502 C C . ASP A 1 579 ? 11.507 9.843 37.707 1.00 86.69 579 ASP A C 1
ATOM 4504 O O . ASP A 1 579 ? 12.490 9.838 38.452 1.00 86.69 579 ASP A O 1
ATOM 4508 N N . ASN A 1 580 ? 11.549 10.378 36.483 1.00 85.12 580 ASN A N 1
ATOM 4509 C CA . ASN A 1 580 ? 12.769 10.848 35.810 1.00 85.12 580 ASN A CA 1
ATOM 4510 C C . ASN A 1 580 ? 13.832 9.758 35.575 1.00 85.12 580 ASN A C 1
ATOM 4512 O O . ASN A 1 580 ? 15.000 10.087 35.365 1.00 85.12 580 ASN A O 1
ATOM 4516 N N . SER A 1 581 ? 13.441 8.485 35.591 1.00 90.06 581 SER A N 1
ATOM 4517 C CA . SER A 1 581 ? 14.270 7.365 35.144 1.00 90.06 581 SER A CA 1
ATOM 4518 C C . SER A 1 581 ? 13.702 6.734 33.869 1.00 90.06 581 SER A C 1
ATOM 4520 O O . SER A 1 581 ? 12.637 7.128 33.390 1.00 90.06 581 SER A O 1
ATOM 4522 N N . ARG A 1 582 ? 14.444 5.791 33.286 1.00 87.50 582 ARG A N 1
ATOM 4523 C CA . ARG A 1 582 ? 14.020 4.981 32.140 1.00 87.50 582 ARG A CA 1
ATOM 4524 C C . ARG A 1 582 ? 14.252 3.510 32.466 1.00 87.50 582 ARG A C 1
ATOM 4526 O O . ARG A 1 582 ? 15.191 3.186 33.193 1.00 87.50 582 ARG A O 1
ATOM 4533 N N . ALA A 1 583 ? 13.414 2.644 31.915 1.00 88.50 583 ALA A N 1
ATOM 4534 C CA . ALA A 1 583 ? 13.628 1.206 31.903 1.00 88.50 583 ALA A CA 1
ATOM 4535 C C . ALA A 1 583 ? 13.782 0.778 30.442 1.00 88.50 583 ALA A C 1
ATOM 4537 O O . ALA A 1 583 ? 12.930 1.114 29.627 1.00 88.50 583 ALA A O 1
ATOM 4538 N N . PHE A 1 584 ? 14.872 0.084 30.130 1.00 90.06 584 PHE A N 1
ATOM 4539 C CA . PHE A 1 584 ? 15.063 -0.593 28.849 1.00 90.06 584 PHE A CA 1
ATOM 4540 C C . PHE A 1 584 ? 14.849 -2.075 29.113 1.00 90.06 584 PHE A C 1
ATOM 4542 O O . PHE A 1 584 ? 15.444 -2.609 30.056 1.00 90.06 584 PHE A O 1
ATOM 4549 N N . LEU A 1 585 ? 13.919 -2.682 28.385 1.00 90.81 585 LEU A N 1
ATOM 4550 C CA . LEU A 1 585 ? 13.404 -4.004 28.696 1.00 90.81 585 LEU A CA 1
ATOM 4551 C C . LEU A 1 585 ? 13.425 -4.878 27.452 1.00 90.81 585 LEU A C 1
ATOM 4553 O O . LEU A 1 585 ? 12.939 -4.456 26.407 1.00 90.81 585 LEU A O 1
ATOM 4557 N N . ASP A 1 586 ? 13.903 -6.105 27.619 1.00 90.75 586 ASP A N 1
ATOM 4558 C CA . ASP A 1 586 ? 13.805 -7.143 26.602 1.00 90.75 586 ASP A CA 1
ATOM 4559 C C . ASP A 1 586 ? 12.660 -8.086 26.979 1.00 90.75 586 ASP A C 1
ATOM 4561 O O . ASP A 1 586 ? 12.549 -8.520 28.133 1.00 90.75 586 ASP A O 1
ATOM 4565 N N . PHE A 1 587 ? 11.824 -8.407 25.996 1.00 91.06 587 PHE A N 1
ATOM 4566 C CA . PHE A 1 587 ? 10.739 -9.376 26.101 1.00 91.06 587 PHE A CA 1
ATOM 4567 C C . PHE A 1 587 ? 11.107 -10.572 25.230 1.00 91.06 587 PHE A C 1
ATOM 4569 O O . PHE A 1 587 ? 11.280 -10.433 24.022 1.00 91.06 587 PHE A O 1
ATOM 4576 N N . ALA A 1 588 ? 11.275 -11.737 25.847 1.00 90.88 588 ALA A N 1
ATOM 4577 C CA . ALA A 1 588 ? 11.730 -12.939 25.164 1.00 90.88 588 ALA A CA 1
ATOM 4578 C C . ALA A 1 588 ? 10.831 -14.132 25.486 1.00 90.88 588 ALA A C 1
ATOM 4580 O O . ALA A 1 588 ? 10.396 -14.311 26.626 1.00 90.88 588 ALA A O 1
ATOM 4581 N N . PHE A 1 589 ? 10.596 -14.967 24.479 1.00 93.44 589 PHE A N 1
ATOM 4582 C CA . PHE A 1 589 ? 9.715 -16.123 24.564 1.00 93.44 589 PHE A CA 1
ATOM 4583 C C . PHE A 1 589 ? 10.517 -17.415 24.645 1.00 93.44 589 PHE A C 1
ATOM 4585 O O . PHE A 1 589 ? 11.496 -17.602 23.918 1.00 93.44 589 PHE A O 1
ATOM 4592 N N . PHE A 1 590 ? 10.105 -18.315 25.532 1.00 93.56 590 PHE A N 1
ATOM 4593 C CA . PHE A 1 590 ? 10.780 -19.592 25.738 1.00 93.56 590 PHE A CA 1
ATOM 4594 C C . PHE A 1 590 ? 9.774 -20.728 25.831 1.00 93.56 590 PHE A C 1
ATOM 4596 O O . PHE A 1 590 ? 8.741 -20.600 26.469 1.00 93.56 590 PHE A O 1
ATOM 4603 N N . ASP A 1 591 ? 10.098 -21.869 25.240 1.00 93.50 591 ASP A N 1
ATOM 4604 C CA . ASP A 1 591 ? 9.311 -23.090 25.385 1.00 93.50 591 ASP A CA 1
ATOM 4605 C C . ASP A 1 591 ? 9.330 -23.531 26.861 1.00 93.50 591 ASP A C 1
ATOM 4607 O O . ASP A 1 591 ? 10.400 -23.815 27.414 1.00 93.50 591 ASP A O 1
ATOM 4611 N N . SER A 1 592 ? 8.155 -23.617 27.494 1.00 92.25 592 SER A N 1
ATOM 4612 C CA . SER A 1 592 ? 7.993 -23.868 28.936 1.00 92.25 592 SER A CA 1
ATOM 4613 C C . SER A 1 592 ? 8.547 -25.226 29.390 1.00 92.25 592 SER A C 1
ATOM 4615 O O . SER A 1 592 ? 8.762 -25.466 30.580 1.00 92.25 592 SER A O 1
ATOM 4617 N N . VAL A 1 593 ? 8.779 -26.161 28.461 1.00 91.56 593 VAL A N 1
ATOM 4618 C CA . VAL A 1 593 ? 9.262 -27.517 28.762 1.00 91.56 593 VAL A CA 1
ATOM 4619 C C . VAL A 1 593 ? 10.763 -27.640 28.519 1.00 91.56 593 VAL A C 1
ATOM 4621 O O . VAL A 1 593 ? 11.474 -28.276 29.304 1.00 91.56 593 VAL A O 1
ATOM 4624 N N . THR A 1 594 ? 11.257 -27.086 27.415 1.00 92.19 594 THR A N 1
ATOM 4625 C CA . THR A 1 594 ? 12.648 -27.243 26.974 1.00 92.19 594 THR A CA 1
ATOM 4626 C C . THR A 1 594 ? 13.547 -26.086 27.400 1.00 92.19 594 THR A C 1
ATOM 4628 O O . THR A 1 594 ? 14.760 -26.284 27.508 1.00 92.19 594 THR A O 1
ATOM 4631 N N . GLY A 1 595 ? 12.977 -24.904 27.655 1.00 89.00 595 GLY A N 1
ATOM 4632 C CA . GLY A 1 595 ? 13.701 -23.661 27.917 1.00 89.00 595 GLY A CA 1
ATOM 4633 C C . GLY A 1 595 ? 14.450 -23.116 26.697 1.00 89.00 595 GLY A C 1
ATOM 4634 O O . GLY A 1 595 ? 15.359 -22.301 26.855 1.00 89.00 595 GLY A O 1
ATOM 4635 N N . GLY A 1 596 ? 14.145 -23.607 25.490 1.00 90.75 596 GLY A N 1
ATOM 4636 C CA . GLY A 1 596 ? 14.667 -23.060 24.239 1.00 90.75 596 GLY A CA 1
ATOM 4637 C C . GLY A 1 596 ? 13.918 -21.788 23.848 1.00 90.75 596 GLY A C 1
ATOM 4638 O O . GLY A 1 596 ? 12.720 -21.699 24.088 1.00 90.75 596 GLY A O 1
ATOM 4639 N N . GLY A 1 597 ? 14.619 -20.813 23.262 1.00 90.00 597 GLY A N 1
ATOM 4640 C CA . GLY A 1 597 ? 13.977 -19.605 22.739 1.00 90.00 597 GLY A CA 1
ATOM 4641 C C . GLY A 1 597 ? 13.000 -19.938 21.610 1.00 90.00 597 GLY A C 1
ATOM 4642 O O . GLY A 1 597 ? 13.290 -20.811 20.788 1.00 90.00 597 GLY A O 1
ATOM 4643 N N . VAL A 1 598 ? 11.864 -19.249 21.593 1.00 87.44 598 VAL A N 1
ATOM 4644 C CA . VAL A 1 598 ? 10.803 -19.379 20.589 1.00 87.44 598 VAL A CA 1
ATOM 4645 C C . VAL A 1 598 ? 10.679 -18.044 19.857 1.00 87.44 598 VAL A C 1
ATOM 4647 O O . VAL A 1 598 ? 10.615 -16.998 20.496 1.00 87.44 598 VAL A O 1
ATOM 4650 N N . ASN A 1 599 ? 10.650 -18.081 18.526 1.00 82.38 599 ASN A N 1
ATOM 4651 C CA . ASN A 1 599 ? 10.279 -16.926 17.712 1.00 82.38 599 ASN A CA 1
ATOM 4652 C C . ASN A 1 599 ? 8.787 -17.054 17.412 1.00 82.38 599 ASN A C 1
ATOM 4654 O O . ASN A 1 599 ? 8.405 -17.982 16.708 1.00 82.38 599 ASN A O 1
ATOM 4658 N N . LEU A 1 600 ? 7.969 -16.173 17.981 1.00 70.94 600 LEU A N 1
ATOM 4659 C CA . LEU A 1 600 ? 6.542 -16.119 17.672 1.00 70.94 600 LEU A CA 1
ATOM 4660 C C . LEU A 1 600 ? 6.350 -15.252 16.430 1.00 70.94 600 LEU A C 1
ATOM 4662 O O . LEU A 1 600 ? 6.804 -14.108 16.427 1.00 70.94 600 LEU A O 1
ATOM 4666 N N . GLU A 1 601 ? 5.712 -15.793 15.394 1.00 56.44 601 GLU A N 1
ATOM 4667 C CA . GLU A 1 601 ? 5.569 -15.092 14.111 1.00 56.44 601 GLU A CA 1
ATOM 4668 C C . GLU A 1 601 ? 4.432 -14.055 14.151 1.00 56.44 601 GLU A C 1
ATOM 4670 O O . GLU A 1 601 ? 4.547 -13.035 13.484 1.00 56.44 601 GLU A O 1
ATOM 4675 N N . ASN A 1 602 ? 3.415 -14.239 15.013 1.00 61.56 602 ASN A N 1
ATOM 4676 C CA . ASN A 1 602 ? 2.276 -13.318 15.175 1.00 61.56 602 ASN A CA 1
ATOM 4677 C C . ASN A 1 602 ? 1.799 -13.241 16.633 1.00 61.56 602 ASN A C 1
ATOM 4679 O O . ASN A 1 602 ? 1.235 -14.214 17.142 1.00 61.56 602 ASN A O 1
ATOM 4683 N N . PHE A 1 603 ? 1.992 -12.107 17.312 1.00 64.12 603 PHE A N 1
ATOM 4684 C CA . PHE A 1 603 ? 1.458 -11.867 18.656 1.00 64.12 603 PHE A CA 1
ATOM 4685 C C . PHE A 1 603 ? 1.225 -10.375 18.923 1.00 64.12 603 PHE A C 1
ATOM 4687 O O . PHE A 1 603 ? 1.863 -9.521 18.314 1.00 64.12 603 PHE A O 1
ATOM 4694 N N . VAL A 1 604 ? 0.347 -10.059 19.880 1.00 61.97 604 VAL A N 1
ATOM 4695 C CA . VAL A 1 604 ? -0.000 -8.674 20.242 1.00 61.97 604 VAL A CA 1
ATOM 4696 C C . VAL A 1 604 ? 0.348 -8.392 21.703 1.00 61.97 604 VAL A C 1
ATOM 4698 O O . VAL A 1 604 ? 0.095 -9.208 22.589 1.00 61.97 604 VAL A O 1
ATOM 4701 N N . ILE A 1 605 ? 0.909 -7.208 21.966 1.00 67.31 605 ILE A N 1
ATOM 4702 C CA . ILE A 1 605 ? 1.092 -6.658 23.314 1.00 67.31 605 ILE A CA 1
ATOM 4703 C C . ILE A 1 605 ? 0.472 -5.264 23.360 1.00 67.31 605 ILE A C 1
ATOM 4705 O O . ILE A 1 605 ? 0.829 -4.393 22.571 1.00 67.31 605 ILE A O 1
ATOM 4709 N N . THR A 1 606 ? -0.393 -5.032 24.346 1.00 63.66 606 THR A N 1
ATOM 4710 C CA . THR A 1 606 ? -0.996 -3.717 24.601 1.00 63.66 606 THR A CA 1
ATOM 4711 C C . THR A 1 606 ? -0.386 -3.086 25.849 1.00 63.66 606 THR A C 1
ATOM 4713 O O . THR A 1 606 ? -0.331 -3.708 26.912 1.00 63.66 606 THR A O 1
ATOM 4716 N N . VAL A 1 607 ? 0.048 -1.828 25.737 1.00 73.19 607 VAL A N 1
ATOM 4717 C CA . VAL A 1 607 ? 0.567 -1.039 26.864 1.00 73.19 607 VAL A CA 1
ATOM 4718 C C . VAL A 1 607 ? -0.520 -0.091 27.362 1.00 73.19 607 VAL A C 1
ATOM 4720 O O . VAL A 1 607 ? -1.007 0.758 26.621 1.00 73.19 607 VAL A O 1
ATOM 4723 N N . TYR A 1 608 ? -0.885 -0.231 28.634 1.00 71.88 608 TYR A N 1
ATOM 4724 C CA . TYR A 1 608 ? -1.894 0.591 29.306 1.00 71.88 608 TYR A CA 1
ATOM 4725 C C . TYR A 1 608 ? -1.246 1.645 30.214 1.00 71.88 608 TYR A C 1
ATOM 4727 O O . TYR A 1 608 ? -0.044 1.596 30.467 1.00 71.88 608 TYR A O 1
ATOM 4735 N N . ASP A 1 609 ? -2.065 2.565 30.740 1.00 71.00 609 ASP A N 1
ATOM 4736 C CA . ASP A 1 609 ? -1.643 3.608 31.695 1.00 71.00 609 ASP A CA 1
ATOM 4737 C C . ASP A 1 609 ? -0.620 4.599 31.100 1.00 71.00 609 ASP A C 1
ATOM 4739 O O . ASP A 1 609 ? 0.284 5.088 31.772 1.00 71.00 609 ASP A O 1
ATOM 4743 N N . LEU A 1 610 ? -0.755 4.881 29.797 1.00 73.31 610 LEU A N 1
ATOM 4744 C CA . LEU A 1 610 ? -0.046 5.966 29.120 1.00 73.31 610 LEU A CA 1
ATOM 4745 C C . LEU A 1 610 ? -0.847 7.259 29.267 1.00 73.31 610 LEU A C 1
ATOM 4747 O O . LEU A 1 610 ? -1.607 7.631 28.370 1.00 73.31 610 LEU A O 1
ATOM 4751 N N . ASP A 1 611 ? -0.692 7.947 30.393 1.00 68.81 611 ASP A N 1
ATOM 4752 C CA . ASP A 1 611 ? -1.394 9.194 30.644 1.00 68.81 611 ASP A CA 1
ATOM 4753 C C . ASP A 1 611 ? -0.443 10.364 30.967 1.00 68.81 611 ASP A C 1
ATOM 4755 O O . ASP A 1 611 ? 0.732 10.437 30.574 1.00 68.81 611 ASP A O 1
ATOM 4759 N N . GLN A 1 612 ? -1.022 11.425 31.512 1.00 70.81 612 GLN A N 1
ATOM 4760 C CA . GLN A 1 612 ? -0.269 12.509 32.113 1.00 70.81 612 GLN A CA 1
ATOM 4761 C C . GLN A 1 612 ? -1.100 13.099 33.245 1.00 70.81 612 GLN A C 1
ATOM 4763 O O . GLN A 1 612 ? -2.332 13.177 33.180 1.00 70.81 612 GLN A O 1
ATOM 4768 N N . GLN A 1 613 ? -0.429 13.657 34.251 1.00 68.44 613 GLN A N 1
ATOM 4769 C CA . GLN A 1 613 ? -1.147 14.427 35.260 1.00 68.44 613 GLN A CA 1
ATOM 4770 C C . GLN A 1 613 ? -1.746 15.717 34.682 1.00 68.44 613 GLN A C 1
ATOM 4772 O O . GLN A 1 613 ? -1.240 16.300 33.725 1.00 68.44 613 GLN A 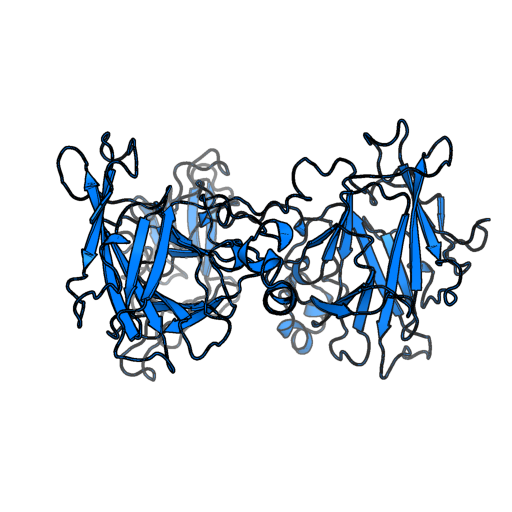O 1
ATOM 4777 N N . VAL A 1 614 ? -2.794 16.223 35.350 1.00 68.00 614 VAL A N 1
ATOM 4778 C CA . VAL A 1 614 ? -3.504 17.477 35.007 1.00 68.00 614 VAL A CA 1
ATOM 4779 C C . VAL A 1 614 ? -2.547 18.649 34.749 1.00 68.00 614 VAL A C 1
ATOM 4781 O O . VAL A 1 614 ? -2.812 19.506 33.910 1.00 68.00 614 VAL A O 1
ATOM 4784 N N . ASP A 1 615 ? -1.433 18.695 35.480 1.00 72.25 615 ASP A N 1
ATOM 4785 C CA . ASP A 1 615 ? -0.308 19.568 35.165 1.00 72.25 615 ASP A CA 1
ATOM 4786 C C . ASP A 1 615 ? 0.751 18.768 34.396 1.00 72.25 615 ASP A C 1
ATOM 4788 O O . ASP A 1 615 ? 1.554 18.051 34.999 1.00 72.25 615 ASP A O 1
ATOM 4792 N N . ALA A 1 616 ? 0.771 18.934 33.072 1.00 61.50 616 ALA A N 1
ATOM 4793 C CA . ALA A 1 616 ? 1.696 18.250 32.166 1.00 61.50 616 ALA A CA 1
ATOM 4794 C C . ALA A 1 616 ? 3.187 18.526 32.469 1.00 61.50 616 ALA A C 1
ATOM 4796 O O . ALA A 1 616 ? 4.065 17.850 31.935 1.00 61.50 616 ALA A O 1
ATOM 4797 N N . ALA A 1 617 ? 3.504 19.509 33.325 1.00 70.12 617 ALA A N 1
ATOM 4798 C CA . ALA A 1 617 ? 4.865 19.759 33.796 1.00 70.12 617 ALA A CA 1
ATOM 4799 C C . ALA A 1 617 ? 5.297 18.855 34.970 1.00 70.12 617 ALA A C 1
ATOM 4801 O O . ALA A 1 617 ? 6.437 18.971 35.424 1.00 70.12 617 ALA A O 1
ATOM 4802 N N . ARG A 1 618 ? 4.412 17.998 35.501 1.00 72.88 618 ARG A N 1
ATOM 4803 C CA . ARG A 1 618 ? 4.697 17.144 36.666 1.00 72.88 618 ARG A CA 1
ATOM 4804 C C . ARG A 1 618 ? 5.106 15.724 36.301 1.00 72.88 618 ARG A C 1
ATOM 4806 O O . ARG A 1 618 ? 6.209 15.325 36.656 1.00 72.88 618 ARG A O 1
ATOM 4813 N N . GLN A 1 619 ? 4.223 14.980 35.646 1.00 72.44 619 GLN A N 1
ATOM 4814 C CA . GLN A 1 619 ? 4.430 13.580 35.273 1.00 72.44 619 GLN A CA 1
ATOM 4815 C C . GLN A 1 619 ? 3.739 13.320 33.936 1.00 72.44 619 GLN A C 1
ATOM 4817 O O . GLN A 1 619 ? 2.650 13.844 33.688 1.00 72.44 619 GLN A O 1
ATOM 4822 N N . ARG A 1 620 ? 4.422 12.561 33.083 1.00 76.06 620 ARG A N 1
ATOM 4823 C CA . ARG A 1 620 ? 3.968 12.132 31.764 1.00 76.06 620 ARG A CA 1
ATOM 4824 C C . ARG A 1 620 ? 4.652 10.808 31.461 1.00 76.06 620 ARG A C 1
ATOM 4826 O O . ARG A 1 620 ? 5.887 10.802 31.372 1.00 76.06 620 ARG A O 1
ATOM 4833 N N . GLU A 1 621 ? 3.885 9.742 31.282 1.00 77.69 621 GLU A N 1
ATOM 4834 C CA . GLU A 1 621 ? 4.437 8.484 30.798 1.00 77.69 621 GLU A CA 1
ATOM 4835 C C . GLU A 1 621 ? 4.820 8.607 29.318 1.00 77.69 621 GLU A C 1
ATOM 4837 O O . GLU A 1 621 ? 4.271 9.398 28.541 1.00 77.69 621 GLU A O 1
ATOM 4842 N N . ARG A 1 622 ? 5.858 7.868 28.933 1.00 76.88 622 ARG A N 1
ATOM 4843 C CA . ARG A 1 622 ? 6.317 7.743 27.550 1.00 76.88 622 ARG A CA 1
ATOM 4844 C C . ARG A 1 622 ? 6.814 6.328 27.354 1.00 76.88 622 ARG A C 1
ATOM 4846 O O . ARG A 1 622 ? 7.495 5.796 28.227 1.00 76.88 622 ARG A O 1
ATOM 4853 N N . PHE A 1 623 ? 6.526 5.784 26.190 1.00 79.62 623 PHE A N 1
ATOM 4854 C CA . PHE A 1 623 ? 6.940 4.459 25.777 1.00 79.62 623 PHE A CA 1
ATOM 4855 C C . PHE A 1 623 ? 7.439 4.527 24.331 1.00 79.62 623 PHE A C 1
ATOM 4857 O O . PHE A 1 623 ? 7.016 5.402 23.572 1.00 79.62 623 PHE A O 1
ATOM 4864 N N . CYS A 1 624 ? 8.379 3.654 23.989 1.00 69.06 624 CYS A N 1
ATOM 4865 C CA . CYS A 1 624 ? 8.901 3.451 22.645 1.00 69.06 624 CYS A CA 1
ATOM 4866 C C . CYS A 1 624 ? 9.275 1.974 22.492 1.00 69.06 624 CYS A C 1
ATOM 4868 O O . CYS A 1 624 ? 9.648 1.335 23.477 1.00 69.06 624 CYS A O 1
ATOM 4870 N N . ILE A 1 625 ? 9.153 1.465 21.270 1.00 65.38 625 ILE A N 1
ATOM 4871 C CA . ILE A 1 625 ? 9.613 0.139 20.854 1.00 65.38 625 ILE A CA 1
ATOM 4872 C C . ILE A 1 625 ? 10.755 0.395 19.874 1.00 65.38 625 ILE A C 1
ATOM 4874 O O . ILE A 1 625 ? 10.610 1.270 19.017 1.00 65.38 625 ILE A O 1
ATOM 4878 N N . ASP A 1 626 ? 11.869 -0.308 20.060 1.00 53.56 626 ASP A N 1
ATOM 4879 C CA . ASP A 1 626 ? 13.067 -0.217 19.217 1.00 53.56 626 ASP A CA 1
ATOM 4880 C C . ASP A 1 626 ? 13.187 -1.441 18.305 1.00 53.56 626 ASP A C 1
ATOM 4882 O O . ASP A 1 626 ? 12.839 -2.553 18.774 1.00 53.56 626 ASP A O 1
#